Protein AF-A0A6J7KSX0-F1 (afdb_monomer_lite)

pLDDT: mean 77.26, std 22.09, range [25.59, 98.75]

Organism: NCBI:txid449393

Sequence (497 aa):
MTSYLDSSKSHPVAGSGRPAFAAPRRILTTGGVAAALLLGGIGAFGMPATSQAAVTSVHMDAAGVGLTAADGTAWSADSGFTGGRNGTVPTATVSGALGNTMLRTNKVGMTAWSAAVPNGTYKVTLAMNEYYWTAAGKRVFSATAEGTPIFTNLDVFASAGARVELDKSLTVAVTDGRIDIGFSAKTDLAMVSAISVAGVSVTPTPTPTPTPTPTTPTPTPTTTAPAAGSLSWSPPSGWKSYTKLTVPAGGGTVSMNNSTDYLLVAPTRITGAVTLSGGRNIVWIGGEIGGRTSVPSGSYDSPNRGIRVSDGADVRTVYIEGIHFLAGTYLSDAIQFAIRSNNGVTAVLQNIRVDATNYGTKATVHADVIQCWGGPRTLLIDGLTAKHATYQGFYLDAGDGRTLPSGAGQAWVSRRVNISGDPLTGGTKYLLADRQPGFTHMVSDRVYITGAGYSSTDSFGSWPSAGLTQNATPPGGDWVPASLWSGTVYTSPGYVA

Radius of gyration: 31.96 Å; chains: 1; bounding box: 112×72×74 Å

InterPro domains:
  IPR008979 Galactose-binding-like domain superfamily [SSF49785] (79-201)
  IPR021720 Malectin domain [PF11721] (60-187)

Foldseek 3Di:
DDDDDDDDDDDDDDDDDDDDDDDDDDDDDDDDDDDDDDDDDDDDPDDPPPDPPPWDKAKAQAQDCWDQAPVRDTHHYHDQFADFDKDDQDPDAFDDPSGRVLQSTKTKQTFKGKDFAPWAKKKKKFKHFAAPDQDWPQWFKWKDKPNHTLDHRDTRCVVANHRYIDMTIDMDTDDPRMIMMGMGTDHGIDMTSMMMIIGDDDDDDDDDDDDDDDDDDDDDPPQPFDDFDFAADDFDPPLVVFAEDEQDLQADEDADALVGAYEYDYDLEREWEHEYHAHVEYAYEAHEYFDAQDQDDDQDARTAAQYEYEDYHQAYEYEHYHYAYDPNGAHAEPYEYDYAPHANYAYAYELAHAAEQQHDA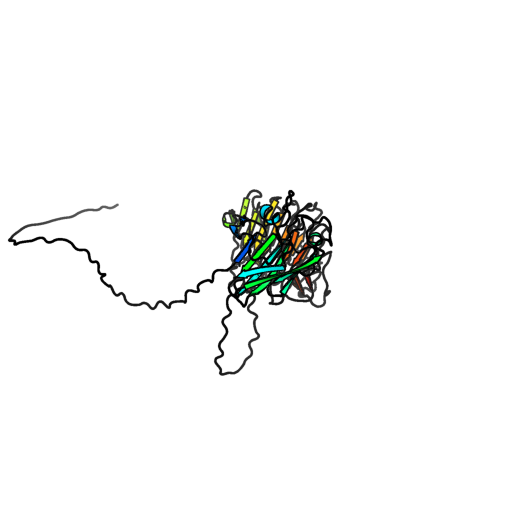PVGGHREPYEYLQDYQEAHYAFYEYNEYQAEYYAYDNDNVHDHHDDPDREHEHHQAEHEYDNSVPHYAANAEDDDPPPHHYYAAQHEYAYPPPDQPGHHDDHDPVRYDTNDAGDRHGSNDPVCAPPSRHDRSHHDD

Secondary structure (DSSP, 8-state):
---------------------------------PPPPP-PPP--------------EEEEETTS--EE-TTSPEEBPS-SEEEEEE----SS--BSTTHHHHTT--EEEEEEEEEE--SEEEEEEEEE-B-S-SSTTSSEEEEEETTEEEEEEEEHHHHH-BTB-EEEEEEEEE-SSEEEEEEEEEES--EESEEEEEE-----PPP-----------------PPP-PPBS----TTGGGSEEEEPPTT-EEEEE-TT-EEEEE--SEE-S-EEEEE-SEEEEEEEEE----SPPPSSSSTTT-SEEE----SEEEEEEEEEEE-TTS--S-SEEE--SS-SEEEEEEEEEEEEEE-S--TTS---EEEEEES--SEEEEEEEEEEEESSEEEEEE--SSSPPP-SS---EEEEEEEEEE-GGGS----SEEE-S-TTS-EEEEEEEEEESSS-TT-EES----TTEEES---TTS-SS-GGGEETTEE----B--

Structure (mmCIF, N/CA/C/O backbone):
data_AF-A0A6J7KSX0-F1
#
_entry.id   AF-A0A6J7KSX0-F1
#
loop_
_atom_site.group_PDB
_atom_site.id
_atom_site.type_symbol
_atom_site.label_atom_id
_atom_site.label_alt_id
_atom_site.label_comp_id
_atom_site.label_asym_id
_atom_site.label_entity_id
_atom_site.label_seq_id
_atom_site.pdbx_PDB_ins_code
_atom_site.Cartn_x
_atom_site.Cartn_y
_atom_site.Cartn_z
_atom_site.occupancy
_atom_site.B_iso_or_equiv
_atom_site.auth_seq_id
_atom_site.auth_comp_id
_atom_site.auth_asym_id
_atom_site.auth_atom_id
_atom_site.pdbx_PDB_model_num
ATOM 1 N N . MET A 1 1 ? -53.137 29.305 36.437 1.00 38.88 1 MET A N 1
ATOM 2 C CA . MET A 1 1 ? -53.975 29.775 35.315 1.00 38.88 1 MET A CA 1
ATOM 3 C C . MET A 1 1 ? -54.025 28.635 34.304 1.00 38.88 1 MET A C 1
ATOM 5 O O . MET A 1 1 ? -52.968 28.293 33.799 1.00 38.88 1 MET A O 1
ATOM 9 N N . THR A 1 2 ? -55.137 27.931 34.079 1.00 39.25 2 THR A N 1
ATOM 10 C CA . THR A 1 2 ? -56.495 28.058 34.664 1.00 39.25 2 THR A CA 1
ATOM 11 C C . THR A 1 2 ? -57.180 26.670 34.680 1.00 39.25 2 THR A C 1
ATOM 13 O O . THR A 1 2 ? -56.760 25.785 33.941 1.00 39.25 2 THR A O 1
ATOM 16 N N . SER A 1 3 ? -58.168 26.452 35.558 1.00 34.62 3 SER A N 1
ATOM 17 C CA . SER A 1 3 ? -58.954 25.203 35.716 1.00 34.62 3 SER A CA 1
ATOM 18 C C . SER A 1 3 ? -59.885 24.923 34.511 1.00 34.62 3 SER A C 1
ATOM 20 O O . SER A 1 3 ? -60.126 25.844 33.737 1.00 34.62 3 SER A O 1
ATOM 22 N N . TYR A 1 4 ? -60.393 23.718 34.193 1.00 31.55 4 TYR A N 1
ATOM 23 C CA . TYR A 1 4 ? -60.777 22.484 34.932 1.00 31.55 4 TYR A CA 1
ATOM 24 C C . TYR A 1 4 ? -62.200 22.509 35.560 1.00 31.55 4 TYR A C 1
ATOM 26 O O . TYR A 1 4 ? -62.539 23.477 36.235 1.00 31.55 4 TYR A O 1
ATOM 34 N N . LEU A 1 5 ? -62.959 21.402 35.387 1.00 34.16 5 LEU A N 1
ATOM 35 C CA . LEU A 1 5 ? -64.350 21.106 35.851 1.00 34.16 5 LEU A CA 1
ATOM 36 C C . LEU A 1 5 ? -65.507 21.845 35.109 1.00 34.16 5 LEU A C 1
ATOM 38 O O . LEU A 1 5 ? -65.259 22.865 34.477 1.00 34.16 5 LEU A O 1
ATOM 42 N N . ASP A 1 6 ? -66.774 21.380 35.091 1.00 33.28 6 ASP A N 1
ATOM 43 C CA . ASP A 1 6 ? -67.413 20.181 35.699 1.00 33.28 6 ASP A CA 1
ATOM 44 C C . ASP A 1 6 ? -68.544 19.566 34.810 1.00 33.28 6 ASP A C 1
ATOM 46 O O . ASP A 1 6 ? -68.951 20.111 33.787 1.00 33.28 6 ASP A O 1
ATOM 50 N N . SER A 1 7 ? -69.043 18.409 35.249 1.00 31.53 7 SER A N 1
ATOM 51 C CA . SER A 1 7 ? -70.157 17.556 34.809 1.00 31.53 7 SER A CA 1
ATOM 52 C C . SER A 1 7 ? -71.588 18.060 35.112 1.00 31.53 7 SER A C 1
ATOM 54 O O . SER A 1 7 ? -71.765 18.987 35.899 1.00 31.53 7 SER A O 1
ATOM 56 N N . SER A 1 8 ? -72.618 17.374 34.557 1.00 31.78 8 SER A N 1
ATOM 57 C CA . SER A 1 8 ? -73.923 16.958 35.177 1.00 31.78 8 SER A CA 1
ATOM 58 C C . SER A 1 8 ? -75.089 16.834 34.150 1.00 31.78 8 SER A C 1
ATOM 60 O O . SER A 1 8 ? -74.901 17.256 33.016 1.00 31.78 8 SER A O 1
ATOM 62 N N . LYS A 1 9 ? -76.325 16.330 34.400 1.00 33.22 9 LYS A N 1
ATOM 63 C CA . LYS A 1 9 ? -76.966 15.213 35.185 1.00 33.22 9 LYS A CA 1
ATOM 64 C C . LYS A 1 9 ? -78.456 15.107 34.717 1.00 33.22 9 LYS A C 1
ATOM 66 O O . LYS A 1 9 ? -78.973 16.110 34.247 1.00 33.22 9 LYS A O 1
ATOM 71 N N . SER A 1 10 ? -79.266 14.044 34.881 1.00 31.70 10 SER A N 1
ATOM 72 C CA . SER A 1 10 ? -79.074 12.570 34.921 1.00 31.70 10 SER A CA 1
ATOM 73 C C . SER A 1 10 ? -80.428 11.837 35.166 1.00 31.70 10 SER A C 1
ATOM 75 O O . SER A 1 10 ? -81.153 12.271 36.057 1.00 31.70 10 SER A O 1
ATOM 77 N N . HIS A 1 11 ? -80.678 10.668 34.535 1.00 27.47 11 HIS A N 1
ATOM 78 C CA . HIS A 1 11 ? -81.726 9.655 34.891 1.00 27.47 11 HIS A CA 1
ATOM 79 C C . HIS A 1 11 ? -83.223 10.034 34.655 1.00 27.47 11 HIS A C 1
ATOM 81 O O . HIS A 1 11 ? -83.459 11.182 34.282 1.00 27.47 11 HIS A O 1
ATOM 87 N N . PRO A 1 12 ? -84.250 9.150 34.880 1.00 46.69 12 PRO A N 1
ATOM 88 C CA . PRO A 1 12 ? -84.280 7.685 35.200 1.00 46.69 12 PRO A CA 1
ATOM 89 C C . PRO A 1 12 ? -85.328 6.784 34.439 1.00 46.69 12 PRO A C 1
ATOM 91 O O . PRO A 1 12 ? -86.286 7.309 33.897 1.00 46.69 12 PRO A O 1
ATOM 94 N N . VAL A 1 13 ? -85.221 5.432 34.581 1.00 33.88 13 VAL A N 1
ATOM 95 C CA . VAL A 1 13 ? -86.324 4.394 34.697 1.00 33.88 13 VAL A CA 1
ATOM 96 C C . VAL A 1 13 ? -87.310 4.185 33.496 1.00 33.88 13 VAL A C 1
ATOM 98 O O . VAL A 1 13 ? -87.554 5.112 32.745 1.00 33.88 13 VAL A O 1
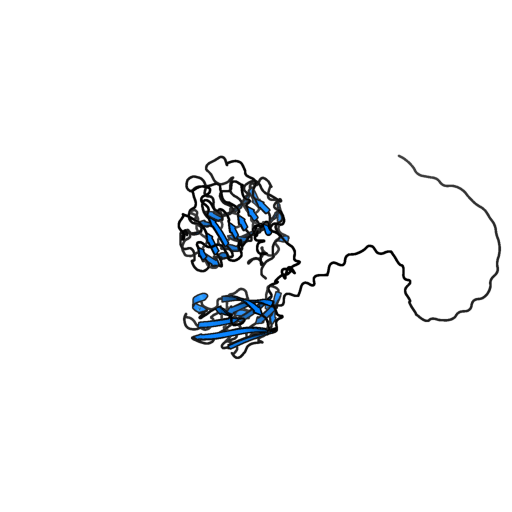ATOM 101 N N . ALA A 1 14 ? -87.933 3.025 33.175 1.00 32.41 14 ALA A N 1
ATOM 102 C CA . ALA A 1 14 ? -87.979 1.617 33.664 1.00 32.41 14 ALA A CA 1
ATOM 103 C C . ALA A 1 14 ? -87.734 0.621 32.478 1.00 32.41 14 ALA A C 1
ATOM 105 O O . ALA A 1 14 ? -87.617 1.065 31.345 1.00 32.41 14 ALA A O 1
ATOM 106 N N . GLY A 1 15 ? -87.531 -0.703 32.630 1.00 28.97 15 GLY A N 1
ATOM 107 C CA . GLY A 1 15 ? -88.539 -1.746 32.954 1.00 28.97 15 GLY A CA 1
ATOM 108 C C . GLY A 1 15 ? -89.352 -2.169 31.703 1.00 28.97 15 GLY A C 1
ATOM 109 O O . GLY A 1 15 ? -89.908 -1.303 31.050 1.00 28.97 15 GLY A O 1
ATOM 110 N N . SER A 1 16 ? -89.512 -3.438 31.294 1.00 31.88 16 SER A N 1
ATOM 111 C CA . SER A 1 16 ? -89.367 -4.746 31.969 1.00 31.88 16 SER A CA 1
ATOM 112 C C . SER A 1 16 ? -89.322 -5.915 30.941 1.00 31.88 16 SER A C 1
ATOM 114 O O . SER A 1 16 ? -89.530 -5.673 29.756 1.00 31.88 16 SER A O 1
ATOM 116 N N . GLY A 1 17 ? -89.110 -7.176 31.371 1.00 30.44 17 GLY A N 1
ATOM 117 C CA . GLY A 1 17 ? -89.475 -8.366 30.564 1.00 30.44 17 GLY A CA 1
ATOM 118 C C . GLY A 1 17 ? -88.489 -9.554 30.544 1.00 30.44 17 GLY A C 1
ATOM 119 O O . GLY A 1 17 ? -87.349 -9.437 30.110 1.00 30.44 17 GLY A O 1
ATOM 120 N N . ARG A 1 18 ? -88.965 -10.735 30.958 1.00 35.62 18 ARG A N 1
ATOM 121 C CA . ARG A 1 18 ? -88.382 -12.093 30.782 1.00 35.62 18 ARG A CA 1
ATOM 122 C C . ARG A 1 18 ? -89.541 -13.014 30.309 1.00 35.62 18 ARG A C 1
ATOM 124 O O . ARG A 1 18 ? -90.675 -12.629 30.598 1.00 35.62 18 ARG A O 1
ATOM 131 N N . PRO A 1 19 ? -89.335 -14.183 29.643 1.00 45.16 19 PRO A N 1
ATOM 132 C CA . PRO A 1 19 ? -88.371 -15.209 30.074 1.00 45.16 19 PRO A CA 1
ATOM 133 C C . PRO A 1 19 ? -87.639 -16.070 29.004 1.00 45.16 19 PRO A C 1
ATOM 135 O O . PRO A 1 19 ? -87.967 -16.100 27.828 1.00 45.16 19 PRO A O 1
ATOM 138 N N . ALA A 1 20 ? -86.634 -16.782 29.534 1.00 33.88 20 ALA A N 1
ATOM 139 C CA . ALA A 1 20 ? -85.990 -18.063 29.181 1.00 33.88 20 ALA A CA 1
ATOM 140 C C . ALA A 1 20 ? -86.477 -18.946 28.001 1.00 33.88 20 ALA A C 1
ATOM 142 O O . ALA A 1 20 ? -87.672 -19.062 27.768 1.00 33.88 20 ALA A O 1
ATOM 143 N N . PHE A 1 21 ? -85.560 -19.776 27.461 1.00 31.53 21 PHE A N 1
ATOM 144 C CA . PHE A 1 21 ? -85.557 -21.239 27.716 1.00 31.53 2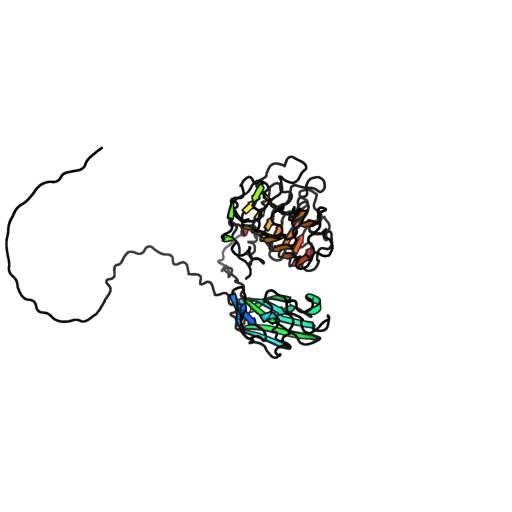1 PHE A CA 1
ATOM 145 C C . PHE A 1 21 ? -84.221 -21.944 27.355 1.00 31.53 21 PHE A C 1
ATOM 147 O O . PHE A 1 21 ? -83.453 -21.447 26.545 1.00 31.53 21 PHE A O 1
ATOM 154 N N . ALA A 1 22 ? -83.990 -23.099 28.001 1.00 31.69 22 ALA A N 1
ATOM 155 C CA . ALA A 1 22 ? -83.128 -24.252 27.658 1.00 31.69 22 ALA A CA 1
ATOM 156 C C . ALA A 1 22 ? -81.690 -24.081 27.090 1.00 31.69 22 ALA A C 1
ATOM 158 O O . ALA A 1 22 ? -81.465 -23.572 25.998 1.00 31.69 22 ALA A O 1
ATOM 159 N N . ALA A 1 23 ? -80.729 -24.731 27.764 1.00 32.78 23 ALA A N 1
ATOM 160 C CA . ALA A 1 23 ? -79.505 -25.274 27.152 1.00 32.78 23 ALA A CA 1
ATOM 161 C C . ALA A 1 23 ? -79.680 -26.786 26.878 1.00 32.78 23 ALA A C 1
ATOM 163 O O . ALA A 1 23 ? -80.591 -27.402 27.438 1.00 32.78 23 ALA A O 1
ATOM 164 N N . PRO A 1 24 ? -78.782 -27.420 26.100 1.00 44.72 24 PRO A N 1
ATOM 165 C CA . PRO A 1 24 ? -77.874 -28.364 26.769 1.00 44.72 24 PRO A CA 1
ATOM 166 C C . PRO A 1 24 ? -76.413 -28.330 26.268 1.00 44.72 24 PRO A C 1
ATOM 168 O O . PRO A 1 24 ? -76.085 -27.762 25.231 1.00 44.72 24 PRO A O 1
ATOM 171 N N . ARG A 1 25 ? -75.519 -28.978 27.028 1.00 34.56 25 ARG A N 1
ATOM 172 C CA . ARG A 1 25 ? -74.089 -29.160 26.703 1.00 34.56 25 ARG A CA 1
ATOM 173 C C . ARG A 1 25 ? -73.863 -30.244 25.636 1.00 34.56 25 ARG A C 1
ATOM 175 O O . ARG A 1 25 ? -74.481 -31.303 25.712 1.00 34.56 25 ARG A O 1
ATOM 182 N N . ARG A 1 26 ? -72.810 -30.094 24.820 1.00 30.98 26 ARG A N 1
ATOM 183 C CA . ARG A 1 26 ? -71.929 -31.219 24.433 1.00 30.98 26 ARG A CA 1
ATOM 184 C C . ARG A 1 26 ? -70.465 -30.756 24.311 1.00 30.98 26 ARG A C 1
ATOM 186 O O . ARG A 1 26 ? -70.173 -29.596 24.582 1.00 30.98 26 ARG A O 1
ATOM 193 N N . ILE A 1 27 ? -69.550 -31.694 24.067 1.00 31.30 27 ILE A N 1
ATOM 194 C CA . ILE A 1 27 ? -68.114 -31.618 24.403 1.00 31.30 27 ILE A CA 1
ATOM 195 C C . ILE A 1 27 ? -67.233 -31.452 23.147 1.00 31.30 27 ILE A C 1
ATOM 197 O O . ILE A 1 27 ? -67.647 -31.838 22.061 1.00 31.30 27 ILE A O 1
ATOM 201 N N . LEU A 1 28 ? -66.040 -30.873 23.358 1.00 32.81 28 LEU A N 1
ATOM 202 C CA . LEU A 1 28 ? -64.856 -30.747 22.484 1.00 32.81 28 LEU A CA 1
ATOM 203 C C . LEU A 1 28 ? -64.833 -31.541 21.162 1.00 32.81 28 LEU A C 1
ATOM 205 O O . LEU A 1 28 ? -64.925 -32.765 21.182 1.00 32.81 28 LEU A O 1
ATOM 209 N N . THR A 1 29 ? -64.357 -30.863 20.110 1.00 29.33 29 THR A N 1
ATOM 210 C CA . THR A 1 29 ? -63.096 -31.248 19.436 1.00 29.33 29 THR A CA 1
ATOM 211 C C . THR A 1 29 ? -62.409 -30.036 18.792 1.00 29.33 29 THR A C 1
ATOM 213 O O . THR A 1 29 ? -63.038 -29.015 18.524 1.00 29.33 29 THR A O 1
ATOM 216 N N . THR A 1 30 ? -61.093 -30.125 18.593 1.00 38.59 30 THR A N 1
ATOM 217 C CA . THR A 1 30 ? -60.250 -29.077 17.992 1.00 38.59 30 THR A CA 1
ATOM 218 C C . THR A 1 30 ? -60.278 -29.110 16.464 1.00 38.59 30 THR A C 1
ATOM 220 O O . THR A 1 30 ? -60.105 -30.174 15.877 1.00 38.59 30 THR A O 1
ATOM 223 N N . GLY A 1 31 ? -60.365 -27.942 15.823 1.00 29.42 31 GLY A N 1
ATOM 224 C CA . GLY A 1 31 ? -60.187 -27.798 14.375 1.00 29.42 31 GLY A CA 1
ATOM 225 C C . GLY A 1 31 ? -60.075 -26.330 13.972 1.00 29.42 31 GLY A C 1
ATOM 226 O O . GLY A 1 31 ? -61.085 -25.645 13.849 1.00 29.42 31 GLY A O 1
ATOM 227 N N . GLY A 1 32 ? -58.848 -25.831 13.808 1.00 34.91 32 GLY A N 1
ATOM 228 C CA . GLY A 1 32 ? -58.602 -24.466 13.343 1.00 34.91 32 GLY A CA 1
ATOM 229 C C . GLY A 1 32 ? -58.617 -24.379 11.817 1.00 34.91 32 GLY A C 1
ATOM 230 O O . GLY A 1 32 ? -57.960 -25.174 11.151 1.00 34.91 32 GLY A O 1
ATOM 231 N N . VAL A 1 33 ? -59.316 -23.384 11.272 1.00 30.09 33 VAL A N 1
ATOM 232 C CA . VAL A 1 33 ? -59.242 -22.977 9.859 1.00 30.09 33 VAL A CA 1
ATOM 233 C C . VAL A 1 33 ? -59.189 -21.455 9.786 1.00 30.09 33 VAL A C 1
ATOM 235 O O . VAL A 1 33 ? -59.876 -20.766 10.538 1.00 30.09 33 VAL A O 1
ATOM 238 N N . ALA A 1 34 ? -58.318 -20.931 8.925 1.00 28.00 34 ALA A N 1
ATOM 239 C CA . ALA A 1 34 ? -58.015 -19.505 8.866 1.00 28.00 34 ALA A CA 1
ATOM 240 C C . ALA A 1 34 ? -59.096 -18.711 8.119 1.00 28.00 34 ALA A C 1
ATOM 242 O O . ALA A 1 34 ? -59.555 -19.119 7.052 1.00 28.00 34 ALA A O 1
ATOM 243 N N . ALA A 1 35 ? -59.441 -17.532 8.640 1.00 30.98 35 ALA A N 1
ATOM 244 C CA . ALA A 1 35 ? -60.193 -16.532 7.892 1.00 30.98 35 ALA A CA 1
ATOM 245 C C . ALA A 1 35 ? -59.229 -15.741 6.994 1.00 30.98 35 ALA A C 1
ATOM 247 O O . ALA A 1 35 ? -58.311 -15.088 7.489 1.00 30.98 35 ALA A O 1
ATOM 248 N N . ALA A 1 36 ? -59.434 -15.794 5.679 1.00 30.64 36 ALA A N 1
ATOM 249 C CA . ALA A 1 36 ? -58.677 -14.977 4.739 1.00 30.64 36 ALA A CA 1
ATOM 250 C C . ALA A 1 36 ? -59.213 -13.536 4.730 1.00 30.64 36 ALA A C 1
ATOM 252 O O . ALA A 1 36 ? -60.388 -13.315 4.438 1.00 30.64 36 ALA A O 1
ATOM 253 N N . LEU A 1 37 ? -58.343 -12.555 4.986 1.00 29.47 37 LEU A N 1
ATOM 254 C CA . LEU A 1 37 ? -58.580 -11.166 4.594 1.00 29.47 37 LEU A CA 1
ATOM 255 C C . LEU A 1 37 ? -57.797 -10.883 3.313 1.00 29.47 37 LEU A C 1
ATOM 257 O O . LEU A 1 37 ? -56.571 -10.982 3.301 1.00 29.47 37 LEU A O 1
ATOM 261 N N . LEU A 1 38 ? -58.496 -10.488 2.249 1.00 30.66 38 LEU A N 1
ATOM 262 C CA . LEU A 1 38 ? -57.849 -9.842 1.114 1.00 30.66 38 LEU A CA 1
ATOM 263 C C . LEU A 1 38 ? -57.567 -8.382 1.488 1.00 30.66 38 LEU A C 1
ATOM 265 O O . LEU A 1 38 ? -58.494 -7.635 1.801 1.00 30.66 38 LEU A O 1
ATOM 269 N N . LEU A 1 39 ? -56.311 -7.957 1.370 1.00 32.62 39 LEU A N 1
ATOM 270 C CA . LEU A 1 39 ? -55.988 -6.569 1.044 1.00 32.62 39 LEU A CA 1
ATOM 271 C C . LEU A 1 39 ? -55.365 -6.526 -0.353 1.00 32.62 39 LEU A C 1
ATOM 273 O O . LEU A 1 39 ? -54.681 -7.460 -0.772 1.00 32.62 39 LEU A O 1
ATOM 277 N N . GLY A 1 40 ? -55.680 -5.462 -1.094 1.00 31.03 40 GLY A N 1
ATOM 278 C CA . GLY A 1 40 ? -55.343 -5.332 -2.509 1.00 31.03 40 GLY A CA 1
ATOM 279 C C . GLY A 1 40 ? -53.840 -5.241 -2.770 1.00 31.03 40 GLY A C 1
ATOM 280 O O . GLY A 1 40 ? -53.079 -4.720 -1.956 1.00 31.03 40 GLY A O 1
ATOM 281 N N . GLY A 1 41 ? -53.419 -5.738 -3.933 1.00 35.41 41 GLY A N 1
ATOM 282 C CA . GLY A 1 41 ? -52.016 -5.728 -4.328 1.00 35.41 41 GLY A CA 1
ATOM 283 C C . GLY A 1 41 ? -51.491 -4.321 -4.611 1.00 35.41 41 GLY A C 1
ATOM 284 O O . GLY A 1 41 ? -52.007 -3.623 -5.481 1.00 35.41 41 GLY A O 1
ATOM 285 N N . ILE A 1 42 ? -50.396 -3.960 -3.944 1.00 40.25 42 ILE A N 1
ATOM 286 C CA . ILE A 1 42 ? -49.409 -3.018 -4.479 1.00 40.25 42 ILE A CA 1
ATOM 287 C C . ILE A 1 42 ? -48.310 -3.863 -5.124 1.00 40.25 42 ILE A C 1
ATOM 289 O O . ILE A 1 42 ? -47.813 -4.804 -4.505 1.00 40.25 42 ILE A O 1
ATOM 293 N N . GLY A 1 43 ? -47.966 -3.571 -6.379 1.00 34.09 43 GLY A N 1
ATOM 294 C CA . GLY A 1 43 ? -47.053 -4.393 -7.174 1.00 34.09 43 GLY A CA 1
ATOM 295 C C . GLY A 1 43 ? -45.609 -4.331 -6.682 1.00 34.09 43 GLY A C 1
ATOM 296 O O . GLY A 1 43 ? -44.818 -3.536 -7.185 1.00 34.09 43 GLY A O 1
ATOM 297 N N . ALA A 1 44 ? -45.248 -5.193 -5.732 1.00 33.25 44 ALA A N 1
ATOM 298 C CA . ALA A 1 44 ? -43.857 -5.447 -5.390 1.00 33.25 44 ALA A CA 1
ATOM 299 C C . ALA A 1 44 ? -43.166 -6.134 -6.578 1.00 33.25 44 ALA A C 1
ATOM 301 O O . ALA A 1 44 ? -43.302 -7.342 -6.776 1.00 33.25 44 ALA A O 1
ATOM 302 N N . PHE A 1 45 ? -42.420 -5.362 -7.373 1.00 40.38 45 PHE A N 1
ATOM 303 C CA . PHE A 1 45 ? -41.464 -5.923 -8.322 1.00 40.38 45 PHE A CA 1
ATOM 304 C C . PHE A 1 45 ? -40.433 -6.731 -7.535 1.00 40.38 45 PHE A C 1
ATOM 306 O O . PHE A 1 45 ? -39.566 -6.167 -6.866 1.00 40.38 45 PHE A O 1
ATOM 313 N N . GLY A 1 46 ? -40.550 -8.057 -7.601 1.00 30.62 46 GLY A N 1
ATOM 314 C CA . GLY A 1 46 ? -39.582 -8.967 -7.012 1.00 30.62 46 GLY A CA 1
ATOM 315 C C . GLY A 1 46 ? -38.243 -8.817 -7.719 1.00 30.62 46 GLY A C 1
ATOM 316 O O . GLY A 1 46 ? -38.016 -9.446 -8.751 1.00 30.62 46 GLY A O 1
ATOM 317 N N . MET A 1 47 ? -37.353 -7.993 -7.161 1.00 40.41 47 MET A N 1
ATOM 318 C CA . MET A 1 47 ? -35.937 -8.061 -7.504 1.00 40.41 47 MET A CA 1
ATOM 319 C C . MET A 1 47 ? -35.476 -9.504 -7.255 1.00 40.41 47 MET A C 1
ATOM 321 O O . MET A 1 47 ? -35.751 -10.034 -6.172 1.00 40.41 47 MET A O 1
ATOM 325 N N . PRO A 1 48 ? -34.810 -10.165 -8.218 1.00 33.31 48 PRO A N 1
ATOM 326 C CA . PRO A 1 48 ? -34.286 -11.498 -7.985 1.00 33.31 48 PRO A CA 1
ATOM 327 C C . PRO A 1 48 ? -33.280 -11.407 -6.840 1.00 33.31 48 PRO A C 1
ATOM 329 O O . PRO A 1 48 ? -32.286 -10.687 -6.941 1.00 33.31 48 PRO A O 1
ATOM 332 N N . ALA A 1 49 ? -33.551 -12.110 -5.741 1.00 33.88 49 ALA A N 1
ATOM 333 C CA . ALA A 1 49 ? -32.630 -12.178 -4.620 1.00 33.88 49 ALA A CA 1
ATOM 334 C C . ALA A 1 49 ? -31.345 -12.861 -5.103 1.00 33.88 49 ALA A C 1
ATOM 336 O O . ALA A 1 49 ? -31.300 -14.083 -5.257 1.00 33.88 49 ALA A O 1
ATOM 337 N N . THR A 1 50 ? -30.312 -12.066 -5.384 1.00 33.25 50 THR A N 1
ATOM 338 C CA . THR A 1 50 ? -29.002 -12.563 -5.795 1.00 33.25 50 THR A CA 1
ATOM 339 C C . THR A 1 50 ? -28.394 -13.315 -4.623 1.00 33.25 50 THR A C 1
ATOM 341 O O . THR A 1 50 ? -27.780 -12.716 -3.740 1.00 33.25 50 THR A O 1
ATOM 344 N N . SER A 1 51 ? -28.596 -14.633 -4.604 1.00 34.69 51 SER A N 1
ATOM 345 C CA . SER A 1 51 ? -27.876 -15.533 -3.714 1.00 34.69 51 SER A CA 1
ATOM 346 C C . SER A 1 51 ? -26.386 -15.301 -3.937 1.00 34.69 51 SER A C 1
ATOM 348 O O . SER A 1 51 ? -25.854 -15.603 -5.006 1.00 34.69 51 SER A O 1
ATOM 350 N N . GLN A 1 52 ? -25.726 -14.701 -2.948 1.00 35.34 52 GLN A N 1
ATOM 351 C CA . GLN A 1 52 ? -24.279 -14.603 -2.948 1.00 35.34 52 GLN A CA 1
ATOM 352 C C . GLN A 1 52 ? -23.752 -16.028 -2.798 1.00 35.34 52 GLN A C 1
ATOM 354 O O . GLN A 1 52 ? -23.857 -16.618 -1.723 1.00 35.34 52 GLN A O 1
ATOM 359 N N . ALA A 1 53 ? -23.240 -16.591 -3.895 1.00 39.19 53 ALA A N 1
ATOM 360 C CA . ALA A 1 53 ? -22.634 -17.912 -3.881 1.00 39.19 53 ALA A CA 1
ATOM 361 C C . ALA A 1 53 ? -21.556 -17.949 -2.790 1.00 39.19 53 ALA A C 1
ATOM 363 O O . ALA A 1 53 ? -20.713 -17.050 -2.714 1.00 39.19 53 ALA A O 1
ATOM 364 N N . ALA A 1 54 ? -21.616 -18.961 -1.923 1.00 43.88 54 ALA A N 1
ATOM 365 C CA . ALA A 1 54 ? -20.667 -19.092 -0.830 1.00 43.88 54 ALA A CA 1
ATOM 366 C C . ALA A 1 54 ? -19.251 -19.209 -1.406 1.00 43.88 54 ALA A C 1
ATOM 368 O O . ALA A 1 54 ? -18.972 -20.112 -2.201 1.00 43.88 54 ALA A O 1
ATOM 369 N N . VAL A 1 55 ? -18.366 -18.289 -1.011 1.00 55.28 55 VAL A N 1
ATOM 370 C CA . VAL A 1 55 ? -16.957 -18.321 -1.411 1.00 55.28 55 VAL A CA 1
ATOM 371 C C . VAL A 1 55 ? -16.363 -19.609 -0.863 1.00 55.28 55 VAL A C 1
ATOM 373 O O . VAL A 1 55 ? -16.159 -19.748 0.340 1.00 55.28 55 VAL A O 1
ATOM 376 N N . THR A 1 56 ? -16.149 -20.581 -1.746 1.00 76.12 56 THR A N 1
ATOM 377 C CA . THR A 1 56 ? -15.617 -21.880 -1.348 1.00 76.12 56 THR A CA 1
ATOM 378 C C . THR A 1 56 ? -14.122 -21.735 -1.108 1.00 76.12 56 THR A C 1
ATOM 380 O O . THR A 1 56 ? -13.394 -21.240 -1.973 1.00 76.12 56 THR A O 1
ATOM 383 N N . SER A 1 57 ? -13.661 -22.171 0.059 1.00 84.56 57 SER A N 1
ATOM 384 C CA . SER A 1 57 ? -12.242 -22.301 0.358 1.00 84.56 57 SER A CA 1
ATOM 385 C C . SER A 1 57 ? -11.922 -23.679 0.926 1.00 84.56 57 SER A C 1
ATOM 387 O O . SER A 1 57 ? -12.765 -24.345 1.528 1.00 84.56 57 SER A O 1
ATOM 389 N N . VAL A 1 58 ? -10.689 -24.118 0.692 1.00 90.44 58 VAL A N 1
ATOM 390 C CA . VAL A 1 58 ? -10.121 -25.363 1.203 1.00 90.44 58 VAL A CA 1
ATOM 391 C C . VAL A 1 58 ? -8.757 -25.030 1.790 1.00 90.44 58 VAL A C 1
ATOM 393 O O . VAL A 1 58 ? -7.889 -24.503 1.096 1.00 90.44 58 VAL A O 1
ATOM 396 N N . HIS A 1 59 ? -8.568 -25.344 3.067 1.00 93.38 59 HIS A N 1
ATOM 397 C CA . HIS A 1 59 ? -7.332 -25.091 3.801 1.00 93.38 59 HIS A CA 1
ATOM 398 C C . HIS A 1 59 ? -6.865 -26.409 4.430 1.00 93.38 59 HIS A C 1
ATOM 400 O O . HIS A 1 59 ? -7.654 -27.068 5.108 1.00 93.38 59 HIS A O 1
ATOM 406 N N . MET A 1 60 ? -5.615 -26.811 4.191 1.00 95.81 60 MET A N 1
ATOM 407 C CA . MET A 1 60 ? -5.043 -28.097 4.618 1.00 95.81 60 MET A CA 1
ATOM 408 C C . MET A 1 60 ? -3.766 -27.910 5.440 1.00 95.81 60 MET A C 1
ATOM 410 O O . MET A 1 60 ? -2.794 -27.336 4.947 1.00 95.81 60 MET A O 1
ATOM 414 N N . ASP A 1 61 ? -3.768 -28.439 6.662 1.00 93.19 61 ASP A N 1
ATOM 415 C CA . ASP A 1 61 ? -2.616 -28.587 7.559 1.00 93.19 61 ASP A CA 1
ATOM 416 C C . ASP A 1 61 ? -1.812 -29.830 7.133 1.00 93.19 61 ASP A C 1
ATOM 418 O O . ASP A 1 61 ? -2.200 -30.977 7.381 1.00 93.19 61 ASP A O 1
ATOM 422 N N . ALA A 1 62 ? -0.722 -29.627 6.391 1.00 93.06 62 ALA A N 1
ATOM 423 C CA . ALA A 1 62 ? -0.037 -30.712 5.702 1.00 93.06 62 ALA A CA 1
ATOM 424 C C . ALA A 1 62 ? 0.808 -31.534 6.686 1.00 93.06 62 ALA A C 1
ATOM 426 O O . ALA A 1 62 ? 1.731 -31.020 7.313 1.00 93.06 62 ALA A O 1
ATOM 427 N N . ALA A 1 63 ? 0.513 -32.835 6.786 1.00 89.00 63 ALA A N 1
ATOM 428 C CA . ALA A 1 63 ? 1.022 -33.740 7.824 1.00 89.00 63 ALA A CA 1
ATOM 429 C C . ALA A 1 63 ? 0.592 -33.423 9.272 1.00 89.00 63 ALA A C 1
ATOM 431 O O . ALA A 1 63 ? 1.094 -34.071 10.196 1.00 89.00 63 ALA A O 1
ATOM 432 N N . GLY A 1 64 ? -0.328 -32.476 9.476 1.00 86.00 64 GLY A N 1
ATOM 433 C CA . GLY A 1 64 ? -0.918 -32.179 10.778 1.00 86.00 64 GLY A CA 1
ATOM 434 C C . GLY A 1 64 ? -2.337 -32.729 10.950 1.00 86.00 64 GLY A C 1
ATOM 435 O O . GLY A 1 64 ? -2.885 -33.423 10.089 1.00 86.00 64 GLY A O 1
ATOM 436 N N . VAL A 1 65 ? -2.914 -32.456 12.121 1.00 83.50 65 VAL A N 1
ATOM 437 C CA . VAL A 1 65 ? -4.219 -32.992 12.560 1.00 83.50 65 VAL A CA 1
ATOM 438 C C . VAL A 1 65 ? -5.388 -32.045 12.274 1.00 83.50 65 VAL A C 1
ATOM 440 O O . VAL A 1 65 ? -6.526 -32.369 12.609 1.00 83.50 65 VAL A O 1
ATOM 443 N N . GLY A 1 66 ? -5.121 -30.900 11.640 1.00 85.62 66 GLY A N 1
ATOM 444 C CA . GLY A 1 66 ? -6.085 -29.823 11.464 1.00 85.62 66 GLY A CA 1
ATOM 445 C C . GLY A 1 66 ? -6.166 -28.933 12.705 1.00 85.62 66 GLY A C 1
ATOM 446 O O . GLY A 1 66 ? -5.999 -29.384 13.840 1.00 85.62 66 GLY A O 1
ATOM 447 N N . LEU A 1 67 ? -6.402 -27.641 12.487 1.00 84.62 67 LEU A N 1
ATOM 448 C CA . LEU A 1 67 ? -6.486 -26.633 13.543 1.00 84.62 67 LEU A CA 1
ATOM 449 C C . LEU A 1 67 ? -7.267 -25.403 13.081 1.00 84.62 67 LEU A C 1
ATOM 451 O O . LEU A 1 67 ? -7.347 -25.115 11.889 1.00 84.62 67 LEU A O 1
ATOM 455 N N . THR A 1 68 ? -7.799 -24.639 14.030 1.00 80.06 68 THR A N 1
ATOM 456 C CA . THR A 1 68 ? -8.246 -23.268 13.762 1.00 80.06 68 THR A CA 1
ATOM 457 C C . THR A 1 68 ? -7.066 -22.329 13.994 1.00 80.06 68 THR A C 1
ATOM 459 O O . THR A 1 68 ? -6.472 -22.341 15.074 1.00 80.06 68 THR A O 1
ATOM 462 N N . ALA A 1 69 ? -6.706 -21.539 12.986 1.00 69.25 69 ALA A N 1
ATOM 463 C CA . ALA A 1 69 ? -5.666 -20.524 13.097 1.00 69.25 69 ALA A CA 1
ATOM 464 C C . ALA A 1 69 ? -6.168 -19.295 13.891 1.00 69.25 69 ALA A C 1
ATOM 466 O O . ALA A 1 69 ? -7.349 -19.180 14.223 1.00 69.25 69 ALA A O 1
ATOM 467 N N . ALA A 1 70 ? -5.254 -18.396 14.272 1.00 61.91 70 ALA A N 1
ATOM 468 C CA . ALA A 1 70 ? -5.543 -17.289 15.198 1.00 61.91 70 ALA A CA 1
ATOM 469 C C . ALA A 1 70 ? -6.473 -16.196 14.623 1.00 61.91 70 ALA A C 1
ATOM 471 O O . ALA A 1 70 ? -7.003 -15.377 15.371 1.00 61.91 70 ALA A O 1
ATOM 472 N N . ASP A 1 71 ? -6.667 -16.202 13.307 1.00 62.56 71 ASP A N 1
ATOM 473 C CA . ASP A 1 71 ? -7.628 -15.421 12.524 1.00 62.56 71 ASP A CA 1
ATOM 474 C C . ASP A 1 71 ? -9.057 -16.009 12.545 1.00 62.56 71 ASP A C 1
ATOM 476 O O . ASP A 1 71 ? -10.018 -15.316 12.215 1.00 62.56 71 ASP A O 1
ATOM 480 N N . GLY A 1 72 ? -9.206 -17.275 12.949 1.00 70.50 72 GLY A N 1
ATOM 481 C CA . GLY A 1 72 ? -10.447 -18.047 12.873 1.00 70.50 72 GLY A CA 1
ATOM 482 C C . GLY A 1 72 ? -10.545 -18.981 11.660 1.00 70.50 72 GLY A C 1
ATOM 483 O O . GLY A 1 72 ? -11.537 -19.704 11.551 1.00 70.50 72 GLY A O 1
ATOM 484 N N . THR A 1 73 ? -9.546 -19.022 10.771 1.00 78.94 73 THR A N 1
ATOM 485 C CA . THR A 1 73 ? -9.551 -19.908 9.595 1.00 78.94 73 THR A CA 1
ATOM 486 C C . THR A 1 73 ? -9.415 -21.365 10.025 1.00 78.94 73 THR A C 1
ATOM 488 O O . THR A 1 73 ? -8.483 -21.734 10.742 1.00 78.94 73 THR A O 1
ATOM 491 N N . ALA A 1 74 ? -10.342 -22.215 9.580 1.00 84.62 74 ALA A N 1
ATOM 492 C CA . ALA A 1 74 ? -10.332 -23.645 9.868 1.00 84.62 74 ALA A CA 1
ATOM 493 C C . ALA A 1 74 ? -9.502 -24.416 8.828 1.00 84.62 74 ALA A C 1
ATOM 495 O O . ALA A 1 74 ? -9.858 -24.466 7.650 1.00 84.62 74 ALA A O 1
ATOM 496 N N . TRP A 1 75 ? -8.423 -25.051 9.281 1.00 91.25 75 TRP A N 1
ATOM 497 C CA . TRP A 1 75 ? -7.553 -25.907 8.479 1.00 91.25 75 TRP A CA 1
ATOM 498 C C . TRP A 1 75 ? -7.884 -27.376 8.737 1.00 91.25 75 TRP A C 1
ATOM 500 O O . TRP A 1 75 ? -7.886 -27.839 9.879 1.00 91.25 75 TRP A O 1
ATOM 510 N N . SER A 1 76 ? -8.165 -28.112 7.666 1.00 90.44 76 SER A N 1
ATOM 511 C CA . SER A 1 76 ? -8.451 -29.546 7.701 1.00 90.44 76 SER A CA 1
ATOM 512 C C . SER A 1 76 ? -7.171 -30.367 7.862 1.00 90.44 76 SER A C 1
ATOM 514 O O . SER A 1 76 ? -6.090 -29.930 7.469 1.00 90.44 76 SER A O 1
ATOM 516 N N . ALA A 1 77 ? -7.307 -31.568 8.424 1.00 88.88 77 ALA A N 1
ATOM 517 C CA . ALA A 1 77 ? -6.209 -32.516 8.588 1.00 88.88 77 ALA A CA 1
ATOM 518 C C . ALA A 1 77 ? -5.638 -33.021 7.247 1.00 88.88 77 ALA A C 1
ATOM 520 O O . ALA A 1 77 ? -6.307 -32.982 6.208 1.00 88.88 77 ALA A O 1
ATOM 521 N N . ASP A 1 78 ? -4.419 -33.563 7.312 1.00 90.19 78 ASP A N 1
ATOM 522 C CA . ASP A 1 78 ? -3.670 -34.177 6.209 1.00 90.19 78 ASP A CA 1
ATOM 523 C C . ASP A 1 78 ? -4.533 -35.093 5.315 1.00 90.19 78 ASP A C 1
ATOM 525 O O . ASP A 1 78 ? -4.886 -36.218 5.674 1.00 90.19 78 ASP A O 1
ATOM 529 N N . SER A 1 79 ? -4.884 -34.589 4.130 1.00 90.25 79 SER A N 1
ATOM 530 C CA . SER A 1 79 ? -5.747 -35.258 3.154 1.00 90.25 79 SER A CA 1
ATOM 531 C C . SER A 1 79 ? -5.514 -34.705 1.739 1.00 90.25 79 SER A C 1
ATOM 533 O O . SER A 1 79 ? -4.864 -33.675 1.561 1.00 90.25 79 SER A O 1
ATOM 535 N N . GLY A 1 80 ? -5.985 -35.417 0.709 1.00 92.25 80 GLY A N 1
ATOM 536 C CA . GLY A 1 80 ? -5.859 -35.018 -0.706 1.00 92.25 80 GLY A CA 1
ATOM 537 C C . GLY A 1 80 ? -4.491 -35.268 -1.364 1.00 92.25 80 GLY A C 1
ATOM 538 O O . GLY A 1 80 ? -4.389 -35.221 -2.589 1.00 92.25 80 GLY A O 1
ATOM 539 N N . PHE A 1 81 ? -3.442 -35.565 -0.589 1.00 97.44 81 PHE A N 1
ATOM 540 C CA . PHE A 1 81 ? -2.092 -35.834 -1.103 1.00 97.44 81 PHE A CA 1
ATOM 541 C C . PHE A 1 81 ? -1.966 -37.177 -1.839 1.00 97.44 81 PHE A C 1
ATOM 543 O O . PHE A 1 81 ? -2.405 -38.218 -1.352 1.00 97.44 81 PHE A O 1
ATOM 550 N N . THR A 1 82 ? -1.256 -37.160 -2.969 1.00 96.12 82 THR A N 1
ATOM 551 C CA . THR A 1 82 ? -0.779 -38.353 -3.678 1.00 96.12 82 THR A CA 1
ATOM 552 C C . THR A 1 82 ? 0.684 -38.604 -3.319 1.00 96.12 82 THR A C 1
ATOM 554 O O . THR A 1 82 ? 1.576 -37.828 -3.676 1.00 96.12 82 THR A O 1
ATOM 557 N N . GLY A 1 83 ? 0.929 -39.705 -2.607 1.00 94.31 83 GLY A N 1
ATOM 558 C CA . GLY A 1 83 ? 2.260 -40.092 -2.145 1.00 94.31 83 GLY A CA 1
ATOM 559 C C . GLY A 1 83 ? 2.829 -39.184 -1.049 1.00 94.31 83 GLY A C 1
ATOM 560 O O . GLY A 1 83 ? 2.111 -38.463 -0.354 1.00 94.31 83 GLY A O 1
ATOM 561 N N . GLY A 1 84 ? 4.151 -39.239 -0.894 1.00 94.81 84 GLY A N 1
ATOM 562 C CA . GLY A 1 84 ? 4.868 -38.559 0.180 1.00 94.81 84 GLY A CA 1
ATOM 563 C C . GLY A 1 84 ? 4.678 -39.191 1.558 1.00 94.81 84 GLY A C 1
ATOM 564 O O . GLY A 1 84 ? 4.013 -40.210 1.736 1.00 94.81 84 GLY A O 1
ATOM 565 N N . ARG A 1 85 ? 5.314 -38.570 2.547 1.00 94.25 85 ARG A N 1
ATOM 566 C CA . ARG A 1 85 ? 5.270 -38.938 3.965 1.00 94.25 85 ARG A CA 1
ATOM 567 C C . ARG A 1 85 ? 5.275 -37.686 4.831 1.00 94.25 85 ARG A C 1
ATOM 569 O O . ARG A 1 85 ? 5.584 -36.595 4.355 1.00 94.25 85 ARG A O 1
ATOM 576 N N . ASN A 1 86 ? 4.979 -37.855 6.108 1.00 94.56 86 ASN A N 1
ATOM 577 C CA . ASN A 1 86 ? 5.043 -36.775 7.082 1.00 94.56 86 ASN A CA 1
ATOM 578 C C . ASN A 1 86 ? 6.526 -36.493 7.399 1.00 94.56 86 ASN A C 1
ATOM 580 O O . ASN A 1 86 ? 7.331 -37.423 7.520 1.00 94.56 86 ASN A O 1
ATOM 584 N N . GLY A 1 87 ? 6.904 -35.217 7.449 1.00 89.81 87 GLY A N 1
ATOM 585 C CA . GLY A 1 87 ? 8.266 -34.773 7.733 1.00 89.81 87 GLY A CA 1
ATOM 586 C C . GLY A 1 87 ? 8.677 -35.010 9.188 1.00 89.81 87 GLY A C 1
ATOM 587 O O . GLY A 1 87 ? 7.845 -35.186 10.078 1.00 89.81 87 GLY A O 1
ATOM 588 N N . THR A 1 88 ? 9.985 -34.990 9.451 1.00 87.69 88 THR A N 1
ATOM 589 C CA . THR A 1 88 ? 10.507 -34.966 10.824 1.00 87.69 88 THR A CA 1
ATOM 590 C C . THR A 1 88 ? 10.108 -33.651 11.488 1.00 87.69 88 THR A C 1
ATOM 592 O O . THR A 1 88 ? 10.630 -32.617 11.091 1.00 87.69 88 THR A O 1
ATOM 595 N N . VAL A 1 89 ? 9.244 -33.668 12.502 1.00 88.44 89 VAL A N 1
ATOM 596 C CA . VAL A 1 89 ? 8.867 -32.454 13.249 1.00 88.44 89 VAL A CA 1
ATOM 597 C C . VAL A 1 89 ? 10.103 -31.895 13.982 1.00 88.44 89 VAL A C 1
ATOM 599 O O . VAL A 1 89 ? 10.647 -32.586 14.850 1.00 88.44 89 VAL A O 1
ATOM 602 N N . PRO A 1 90 ? 10.585 -30.671 13.685 1.00 86.25 90 PRO A N 1
ATOM 603 C CA . PRO A 1 90 ? 11.765 -30.120 14.347 1.00 86.25 90 PRO A CA 1
ATOM 604 C C . PRO A 1 90 ? 11.454 -29.720 15.795 1.00 86.25 90 PRO A C 1
ATOM 606 O O . PRO A 1 90 ? 10.343 -29.298 16.118 1.00 86.25 90 PRO A O 1
ATOM 609 N N . THR A 1 91 ? 12.440 -29.794 16.691 1.00 87.38 91 THR A N 1
ATOM 610 C CA . THR A 1 91 ? 12.313 -29.277 18.070 1.00 87.38 91 THR A CA 1
ATOM 611 C C . THR A 1 91 ? 12.402 -27.753 18.141 1.00 87.38 91 THR A C 1
ATOM 613 O O . THR A 1 91 ? 11.816 -27.145 19.031 1.00 87.38 91 THR A O 1
ATOM 616 N N . ALA A 1 92 ? 13.118 -27.135 17.200 1.00 87.75 92 ALA A N 1
ATOM 617 C CA . ALA A 1 92 ? 13.248 -25.688 17.095 1.00 87.75 92 ALA A CA 1
ATOM 618 C C . ALA A 1 92 ? 11.975 -25.029 16.540 1.00 87.75 92 ALA A C 1
ATOM 620 O O . ALA A 1 92 ? 11.258 -25.617 15.728 1.00 87.75 92 ALA A O 1
ATOM 621 N N . THR A 1 93 ? 11.751 -23.780 16.947 1.00 90.06 93 THR A N 1
ATOM 622 C CA . THR A 1 93 ? 10.694 -22.910 16.422 1.00 90.06 93 THR A CA 1
ATOM 623 C C . THR A 1 93 ? 10.866 -22.665 14.920 1.00 90.06 93 THR A C 1
ATOM 625 O O . THR A 1 93 ? 11.990 -22.471 14.451 1.00 90.06 93 THR A O 1
ATOM 628 N N . VAL A 1 94 ? 9.750 -22.617 14.194 1.00 87.75 94 VAL A N 1
ATOM 629 C CA . VAL A 1 94 ? 9.642 -22.094 12.826 1.00 87.75 94 VAL A CA 1
ATOM 630 C C . VAL A 1 94 ? 8.811 -20.809 12.871 1.00 87.75 94 VAL A C 1
ATOM 632 O O . VAL A 1 94 ? 7.759 -20.775 13.513 1.00 87.75 94 VAL A O 1
ATOM 635 N N . SER A 1 95 ? 9.293 -19.733 12.246 1.00 84.81 95 SER A N 1
ATOM 636 C CA . SER A 1 95 ? 8.652 -18.410 12.289 1.00 84.81 95 SER A CA 1
ATOM 637 C C . SER A 1 95 ? 7.871 -18.100 11.012 1.00 84.81 95 SER A C 1
ATOM 639 O O . SER A 1 95 ? 8.449 -18.120 9.924 1.00 84.81 95 SER A O 1
ATOM 641 N N . GLY A 1 96 ? 6.598 -17.736 11.164 1.00 81.12 96 GLY A N 1
ATOM 642 C CA . GLY A 1 96 ? 5.700 -17.338 10.079 1.00 81.12 96 GLY A CA 1
ATOM 643 C C . GLY A 1 96 ? 4.313 -16.930 10.585 1.00 81.12 96 GLY A C 1
ATOM 644 O O . GLY A 1 96 ? 4.032 -17.037 11.782 1.00 81.12 96 GLY A O 1
ATOM 645 N N . ALA A 1 97 ? 3.463 -16.465 9.673 1.00 77.50 97 ALA A N 1
ATOM 646 C CA . ALA A 1 97 ? 2.090 -16.028 9.900 1.00 77.50 97 ALA A CA 1
ATOM 647 C C . ALA A 1 97 ? 1.150 -17.188 10.263 1.00 77.50 97 ALA A C 1
ATOM 649 O O . ALA A 1 97 ? 0.343 -17.031 11.178 1.00 77.50 97 ALA A O 1
ATOM 650 N N . LEU A 1 98 ? 1.303 -18.373 9.651 1.00 81.12 98 LEU A N 1
ATOM 651 C CA . LEU A 1 98 ? 0.531 -19.573 10.028 1.00 81.12 98 LEU A CA 1
ATOM 652 C C . LEU A 1 98 ? 0.923 -20.146 11.405 1.00 81.12 98 LEU A C 1
ATOM 654 O O . LEU A 1 98 ? 0.255 -21.027 11.948 1.00 81.12 98 LEU A O 1
ATOM 658 N N . GLY A 1 99 ? 1.989 -19.612 12.005 1.00 82.19 99 GLY A N 1
ATOM 659 C CA . GLY A 1 99 ? 2.393 -19.908 13.369 1.00 82.19 99 GLY A CA 1
ATOM 660 C C . GLY A 1 99 ? 3.153 -21.226 13.538 1.00 82.19 99 GLY A C 1
ATOM 661 O O . GLY A 1 99 ? 3.103 -22.159 12.736 1.00 82.19 99 GLY A O 1
ATOM 662 N N . ASN A 1 100 ? 3.879 -21.301 14.653 1.00 87.06 100 ASN A N 1
ATOM 663 C CA . ASN A 1 100 ? 4.843 -22.365 14.935 1.00 87.06 100 ASN A CA 1
ATOM 664 C C . ASN A 1 100 ? 4.243 -23.786 15.000 1.00 87.06 100 ASN A C 1
ATOM 666 O O . ASN A 1 100 ? 4.978 -24.760 14.867 1.00 87.06 100 ASN A O 1
ATOM 670 N N . THR A 1 101 ? 2.938 -23.932 15.242 1.00 87.19 101 THR A N 1
ATOM 671 C CA . THR A 1 101 ? 2.292 -25.253 15.300 1.00 87.19 101 THR A CA 1
ATOM 672 C C . THR A 1 101 ? 2.198 -25.873 13.907 1.00 87.19 101 THR A C 1
ATOM 674 O O . THR A 1 101 ? 2.759 -26.943 13.697 1.00 87.19 101 THR A O 1
ATOM 677 N N . MET A 1 102 ? 1.576 -25.167 12.955 1.00 88.31 102 MET A N 1
ATOM 678 C CA . MET A 1 102 ? 1.398 -25.624 11.571 1.00 88.31 102 MET A CA 1
ATOM 679 C C . MET A 1 102 ? 2.723 -25.692 10.810 1.00 88.31 102 MET A C 1
ATOM 681 O O . MET A 1 102 ? 2.979 -26.615 10.050 1.00 88.31 102 MET A O 1
ATOM 685 N N . LEU A 1 103 ? 3.622 -24.733 11.037 1.00 90.25 103 LEU A N 1
ATOM 686 C CA . LEU A 1 103 ? 4.886 -24.670 10.300 1.00 90.25 103 LEU A CA 1
ATOM 687 C C . LEU A 1 103 ? 5.909 -25.740 10.718 1.00 90.25 103 LEU A C 1
ATOM 689 O O . LEU A 1 103 ? 6.912 -25.941 10.030 1.00 90.25 103 LEU A O 1
ATOM 693 N N . ARG A 1 104 ? 5.654 -26.451 11.823 1.00 91.44 104 ARG A N 1
ATOM 694 C CA . ARG A 1 104 ? 6.446 -27.607 12.271 1.00 91.44 104 ARG A CA 1
ATOM 695 C C . ARG A 1 104 ? 5.891 -28.950 11.782 1.00 91.44 104 ARG A C 1
ATOM 697 O O . ARG A 1 104 ? 6.584 -29.955 11.938 1.00 91.44 104 ARG A O 1
ATOM 704 N N . THR A 1 105 ? 4.702 -28.975 11.179 1.00 90.88 105 THR A N 1
ATOM 705 C CA . THR A 1 105 ? 4.180 -30.094 10.381 1.00 90.88 105 THR A CA 1
ATOM 706 C C . THR A 1 105 ? 4.401 -29.818 8.895 1.00 90.88 105 THR A C 1
ATOM 708 O O . THR A 1 105 ? 4.377 -28.675 8.439 1.00 90.88 105 THR A O 1
ATOM 711 N N . ASN A 1 106 ? 4.741 -30.855 8.126 1.00 93.00 106 ASN A N 1
ATOM 712 C CA . ASN A 1 106 ? 4.909 -30.744 6.677 1.00 93.00 106 ASN A CA 1
ATOM 713 C C . ASN A 1 106 ? 4.787 -32.106 5.980 1.00 93.00 106 ASN A C 1
ATOM 715 O O . ASN A 1 106 ? 5.312 -33.115 6.461 1.00 93.00 106 ASN A O 1
ATOM 719 N N . LYS A 1 107 ? 4.157 -32.132 4.802 1.00 96.94 107 LYS A N 1
ATOM 720 C CA . LYS A 1 107 ? 4.238 -33.263 3.867 1.00 96.94 107 LYS A CA 1
ATOM 721 C C . LYS A 1 107 ? 5.539 -33.156 3.072 1.00 96.94 107 LYS A C 1
ATOM 723 O O . LYS A 1 107 ? 5.931 -32.060 2.673 1.00 96.94 107 LYS A O 1
ATOM 728 N N . VAL A 1 108 ? 6.208 -34.284 2.841 1.00 96.81 108 VAL A N 1
ATOM 729 C CA . VAL A 1 108 ? 7.498 -34.359 2.139 1.00 96.81 108 VAL A CA 1
ATOM 730 C C . VAL A 1 108 ? 7.489 -35.522 1.144 1.00 96.81 108 VAL A C 1
ATOM 732 O O . VAL A 1 108 ? 7.152 -36.652 1.497 1.00 96.81 108 VAL A O 1
ATOM 735 N N . GLY A 1 109 ? 7.892 -35.266 -0.101 1.00 95.88 109 GLY A N 1
ATOM 736 C CA . GLY A 1 109 ? 7.981 -36.266 -1.172 1.00 95.88 109 GLY A CA 1
ATOM 737 C C . GLY A 1 109 ? 6.648 -36.638 -1.824 1.00 95.88 109 GLY A C 1
ATOM 738 O O . GLY A 1 109 ? 6.559 -37.695 -2.445 1.00 95.88 109 GLY A O 1
ATOM 739 N N . MET A 1 110 ? 5.615 -35.810 -1.662 1.00 97.94 110 MET A N 1
ATOM 740 C CA . MET A 1 110 ? 4.369 -35.922 -2.422 1.00 97.94 110 MET A CA 1
ATOM 741 C C . MET A 1 110 ? 4.592 -35.546 -3.894 1.00 97.94 110 MET A C 1
ATOM 743 O O . MET A 1 110 ? 5.474 -34.743 -4.206 1.00 97.94 110 MET A O 1
ATOM 747 N N . THR A 1 111 ? 3.783 -36.109 -4.791 1.00 96.00 111 THR A N 1
ATOM 748 C CA . THR A 1 111 ? 3.818 -35.807 -6.235 1.00 96.00 111 THR A CA 1
ATOM 749 C C . THR A 1 111 ? 2.627 -34.970 -6.690 1.00 96.00 111 THR A C 1
ATOM 751 O O . THR A 1 111 ? 2.749 -34.206 -7.645 1.00 96.00 111 THR A O 1
ATOM 754 N N . ALA A 1 112 ? 1.497 -35.065 -5.989 1.00 96.12 112 ALA A N 1
ATOM 755 C CA . ALA A 1 112 ? 0.343 -34.200 -6.193 1.00 96.12 112 ALA A CA 1
ATOM 756 C C . ALA A 1 112 ? -0.433 -33.970 -4.886 1.00 96.12 112 ALA A C 1
ATOM 758 O O . ALA A 1 112 ? -0.263 -34.701 -3.906 1.00 96.12 112 ALA A O 1
ATOM 759 N N . TRP A 1 113 ? -1.321 -32.985 -4.896 1.00 98.31 113 TRP A N 1
ATOM 760 C CA . TRP A 1 113 ? -2.418 -32.814 -3.948 1.00 98.31 113 TRP A CA 1
ATOM 761 C C . TRP A 1 113 ? -3.672 -32.395 -4.715 1.00 98.31 113 TRP A C 1
ATOM 763 O O . TRP A 1 113 ? -3.562 -31.627 -5.668 1.00 98.31 113 TRP A O 1
ATOM 773 N N . SER A 1 114 ? -4.849 -32.869 -4.302 1.00 95.06 114 SER A N 1
ATOM 774 C CA . SER A 1 114 ? -6.114 -32.444 -4.905 1.00 95.06 114 SER A CA 1
ATOM 775 C C . SER A 1 114 ? -7.261 -32.317 -3.908 1.00 95.06 114 SER A C 1
ATOM 777 O O . SER A 1 114 ? -7.314 -33.030 -2.901 1.00 95.06 114 SER A O 1
ATOM 779 N N . ALA A 1 115 ? -8.224 -31.454 -4.230 1.00 93.25 115 ALA A N 1
ATOM 780 C CA . ALA A 1 115 ? -9.496 -31.335 -3.521 1.00 93.25 115 ALA A CA 1
ATOM 781 C C . ALA A 1 115 ? -10.651 -31.078 -4.497 1.00 93.25 115 ALA A C 1
ATOM 783 O O . ALA A 1 115 ? -10.461 -30.495 -5.560 1.00 93.25 115 ALA A O 1
ATOM 784 N N . ALA A 1 116 ? -11.863 -31.496 -4.130 1.00 90.19 116 ALA A N 1
ATOM 785 C CA . ALA A 1 116 ? -13.062 -31.124 -4.876 1.00 90.19 116 ALA A CA 1
ATOM 786 C C . ALA A 1 116 ? -13.437 -29.669 -4.553 1.00 90.19 116 ALA A C 1
ATOM 788 O O . ALA A 1 116 ? -13.608 -29.328 -3.381 1.00 90.19 116 ALA A O 1
ATOM 789 N N . VAL A 1 117 ? -13.580 -28.829 -5.578 1.00 88.19 117 VAL A N 1
ATOM 790 C CA . VAL A 1 117 ? -14.044 -27.437 -5.460 1.00 88.19 117 VAL A CA 1
ATOM 791 C C . VAL A 1 117 ? -14.966 -27.109 -6.644 1.00 88.19 117 VAL A C 1
ATOM 793 O O . VAL A 1 117 ? -14.729 -27.610 -7.741 1.00 88.19 117 VAL A O 1
ATOM 796 N N . PRO A 1 118 ? -16.024 -26.292 -6.479 1.00 83.12 118 PRO A N 1
ATOM 797 C CA . PRO A 1 118 ? -16.879 -25.890 -7.597 1.00 83.12 118 PRO A CA 1
ATOM 798 C C . PRO A 1 118 ? -16.091 -25.213 -8.726 1.00 83.12 118 PRO A C 1
ATOM 800 O O . PRO A 1 118 ? -15.132 -24.493 -8.453 1.00 83.12 118 PRO A O 1
ATOM 803 N N . ASN A 1 119 ? -16.528 -25.366 -9.979 1.00 79.50 119 ASN A N 1
ATOM 804 C CA . ASN A 1 119 ? -15.930 -24.646 -11.110 1.00 79.50 119 ASN A CA 1
ATOM 805 C C . ASN A 1 119 ? -15.899 -23.134 -10.862 1.00 79.50 119 ASN A C 1
ATOM 807 O O . ASN A 1 119 ? -16.903 -22.536 -10.469 1.00 79.50 119 ASN A O 1
ATOM 811 N N . GLY A 1 120 ? -14.746 -22.518 -11.109 1.00 75.94 120 GLY A N 1
ATOM 812 C CA . GLY A 1 120 ? -14.493 -21.127 -10.760 1.00 75.94 120 GLY A CA 1
ATOM 813 C C . GLY A 1 120 ? -13.006 -20.817 -10.637 1.00 75.94 120 GLY A C 1
ATOM 814 O O . GLY A 1 120 ? -12.148 -21.677 -10.828 1.00 75.94 120 GLY A O 1
ATOM 815 N N . THR A 1 121 ? -12.700 -19.565 -10.316 1.00 78.31 121 THR A N 1
ATOM 816 C CA . THR A 1 121 ? -11.321 -19.088 -10.178 1.00 78.31 121 THR A CA 1
ATOM 817 C C . THR A 1 121 ? -10.891 -19.134 -8.712 1.00 78.31 121 THR A C 1
ATOM 819 O O . THR A 1 121 ? -11.626 -18.680 -7.835 1.00 78.31 121 THR A O 1
ATOM 822 N N . TYR A 1 122 ? -9.686 -19.633 -8.440 1.00 85.19 122 TYR A N 1
ATOM 823 C CA . TYR A 1 122 ? -9.136 -19.813 -7.095 1.00 85.19 122 TYR A CA 1
ATOM 824 C C . TYR A 1 122 ? -7.728 -19.231 -6.985 1.00 85.19 122 TYR A C 1
ATOM 826 O O . TYR A 1 122 ? -6.897 -19.426 -7.873 1.00 85.19 122 TYR A O 1
ATOM 834 N N . LYS A 1 123 ? -7.428 -18.571 -5.862 1.00 85.69 123 LYS A N 1
ATOM 835 C CA . LYS A 1 123 ? -6.052 -18.306 -5.432 1.00 85.69 123 LYS A CA 1
ATOM 836 C C . LYS A 1 123 ? -5.550 -19.526 -4.661 1.00 85.69 123 LYS A C 1
ATOM 838 O O . LYS A 1 123 ? -5.981 -19.768 -3.535 1.00 85.69 123 LYS A O 1
ATOM 843 N N . VAL A 1 124 ? -4.607 -20.250 -5.249 1.00 89.31 124 VAL A N 1
ATOM 844 C CA . VAL A 1 124 ? -3.810 -21.285 -4.583 1.00 89.31 124 VAL A CA 1
ATOM 845 C C . VAL A 1 124 ? -2.628 -20.619 -3.880 1.00 89.31 124 VAL A C 1
ATOM 847 O O . VAL A 1 124 ? -2.003 -19.715 -4.433 1.00 89.31 124 VAL A O 1
ATOM 850 N N . THR A 1 125 ? -2.310 -21.050 -2.663 1.00 89.56 125 THR A N 1
ATOM 851 C CA . THR A 1 125 ? -1.113 -20.665 -1.902 1.00 89.56 125 THR A CA 1
ATOM 852 C C . THR A 1 125 ? -0.503 -21.897 -1.244 1.00 89.56 125 THR A C 1
ATOM 854 O O . THR A 1 125 ? -1.214 -22.688 -0.624 1.00 89.56 125 THR A O 1
ATOM 857 N N . LEU A 1 126 ? 0.812 -22.046 -1.388 1.00 95.25 126 LEU A N 1
ATOM 858 C CA . LEU A 1 126 ? 1.623 -23.087 -0.768 1.00 95.25 126 LEU A CA 1
ATOM 859 C C . LEU A 1 126 ? 2.550 -22.434 0.259 1.00 95.25 126 LEU A C 1
ATOM 861 O O . LEU A 1 126 ? 3.395 -21.625 -0.129 1.00 95.25 126 LEU A O 1
ATOM 865 N N . ALA A 1 127 ? 2.400 -22.808 1.529 1.00 93.25 127 ALA A N 1
ATOM 866 C CA . ALA A 1 127 ? 3.261 -22.364 2.622 1.00 93.25 127 ALA A CA 1
ATOM 867 C C . ALA A 1 127 ? 4.340 -23.420 2.898 1.00 93.25 127 ALA A C 1
ATOM 869 O O . ALA A 1 127 ? 4.041 -24.600 3.113 1.00 93.25 127 ALA A O 1
ATOM 870 N N . MET A 1 128 ? 5.607 -23.014 2.868 1.00 96.44 128 MET A N 1
ATOM 871 C CA . MET A 1 128 ? 6.782 -23.892 2.952 1.00 96.44 128 MET A CA 1
ATOM 872 C C . MET A 1 128 ? 7.789 -23.349 3.971 1.00 96.44 128 MET A C 1
ATOM 874 O O . MET A 1 128 ? 7.765 -22.167 4.288 1.00 96.44 128 MET A O 1
ATOM 878 N N . ASN A 1 129 ? 8.708 -24.179 4.465 1.00 94.19 129 ASN A N 1
ATOM 879 C CA . ASN A 1 129 ? 9.894 -23.720 5.197 1.00 94.19 129 ASN A CA 1
ATOM 880 C C . ASN A 1 129 ? 11.010 -24.771 5.114 1.00 94.19 129 ASN A C 1
ATOM 882 O O . ASN A 1 129 ? 10.725 -25.966 5.132 1.00 94.19 129 ASN A O 1
ATOM 886 N N . GLU A 1 130 ? 12.279 -24.362 5.045 1.00 94.31 130 GLU A N 1
ATOM 887 C CA . GLU A 1 130 ? 13.388 -25.319 5.135 1.00 94.31 130 GLU A CA 1
ATOM 888 C C . GLU A 1 130 ? 13.896 -25.398 6.574 1.00 94.31 130 GLU A C 1
ATOM 890 O O . GLU A 1 130 ? 14.568 -24.495 7.070 1.00 94.31 130 GLU A O 1
ATOM 895 N N . TYR A 1 131 ? 13.573 -26.490 7.259 1.00 91.00 131 TYR A N 1
ATOM 896 C CA . TYR A 1 131 ? 13.999 -26.742 8.636 1.00 91.00 131 TYR A CA 1
ATOM 897 C C . TYR A 1 131 ? 15.061 -27.848 8.752 1.00 91.00 131 TYR A C 1
ATOM 899 O O . TYR A 1 131 ? 15.676 -27.975 9.818 1.00 91.00 131 TYR A O 1
ATOM 907 N N . TYR A 1 132 ? 15.236 -28.658 7.699 1.00 92.62 132 TYR A N 1
ATOM 908 C CA . TYR A 1 132 ? 16.061 -29.866 7.681 1.00 92.62 132 TYR A CA 1
ATOM 909 C C . TYR A 1 132 ? 17.451 -29.579 7.106 1.00 92.62 132 TYR A C 1
ATOM 911 O O . TYR A 1 132 ? 18.460 -29.917 7.726 1.00 92.62 132 TYR A O 1
ATOM 919 N N . TRP A 1 133 ? 17.516 -28.919 5.948 1.00 94.69 133 TRP A N 1
ATOM 920 C CA . TRP A 1 133 ? 18.781 -28.511 5.342 1.00 94.69 133 TRP A CA 1
ATOM 921 C C . TRP A 1 133 ? 19.294 -27.184 5.904 1.00 94.69 133 TRP A C 1
ATOM 923 O O . TRP A 1 133 ? 18.544 -26.256 6.190 1.00 94.69 133 TRP A O 1
ATOM 933 N N . THR A 1 134 ? 20.615 -27.094 6.030 1.00 93.94 134 THR A N 1
ATOM 934 C CA . THR A 1 134 ? 21.340 -25.941 6.588 1.00 93.94 134 THR A CA 1
ATOM 935 C C . THR A 1 134 ? 22.102 -25.137 5.528 1.00 93.94 134 THR A C 1
ATOM 937 O O . THR A 1 134 ? 22.937 -24.303 5.872 1.00 93.94 134 THR A O 1
ATOM 940 N N . ALA A 1 135 ? 21.844 -25.396 4.241 1.00 91.00 135 ALA A N 1
ATOM 941 C CA . ALA A 1 135 ? 22.505 -24.742 3.116 1.00 91.00 135 ALA A CA 1
ATOM 942 C C . ALA A 1 135 ? 21.621 -24.727 1.858 1.00 91.00 135 ALA A C 1
ATOM 944 O O . ALA A 1 135 ? 20.803 -25.625 1.648 1.00 91.00 135 ALA A O 1
ATOM 945 N N . ALA A 1 136 ? 21.864 -23.740 0.992 1.00 91.12 136 ALA A N 1
ATOM 946 C CA . ALA A 1 136 ? 21.257 -23.630 -0.331 1.00 91.12 136 ALA A CA 1
ATOM 947 C C . ALA A 1 136 ? 21.647 -24.796 -1.263 1.00 91.12 136 ALA A C 1
ATOM 949 O O . ALA A 1 136 ? 22.635 -25.508 -1.054 1.00 91.12 136 ALA A O 1
ATOM 950 N N . GLY A 1 137 ? 20.851 -24.993 -2.310 1.00 90.44 137 GLY A N 1
ATOM 951 C CA . GLY A 1 137 ? 20.991 -26.026 -3.334 1.00 90.44 137 GLY A CA 1
ATOM 952 C C . GLY A 1 137 ? 20.612 -27.436 -2.876 1.00 90.44 137 GLY A C 1
ATOM 953 O O . GLY A 1 137 ? 20.731 -28.366 -3.671 1.00 90.44 137 GLY A O 1
ATOM 954 N N . LYS A 1 138 ? 20.185 -27.623 -1.618 1.00 96.81 138 LYS A N 1
ATOM 955 C CA . LYS A 1 138 ? 19.912 -28.948 -1.033 1.00 96.81 138 LYS A CA 1
ATOM 956 C C . LYS A 1 138 ? 18.485 -29.447 -1.246 1.00 96.81 138 LYS A C 1
ATOM 958 O O . LYS A 1 138 ? 18.329 -30.631 -1.523 1.00 96.81 138 LYS A O 1
ATOM 963 N N . ARG A 1 139 ? 17.482 -28.563 -1.194 1.00 97.19 139 ARG A N 1
ATOM 964 C CA . ARG A 1 139 ? 16.104 -28.848 -1.623 1.00 97.19 139 ARG A CA 1
ATOM 965 C C . ARG A 1 139 ? 15.697 -27.857 -2.704 1.00 97.19 139 ARG A C 1
ATOM 967 O O . ARG A 1 139 ? 15.665 -26.658 -2.456 1.00 97.19 139 ARG A O 1
ATOM 974 N N . VAL A 1 140 ? 15.401 -28.362 -3.898 1.00 93.75 140 VAL A N 1
ATOM 975 C CA . VAL A 1 140 ? 15.024 -27.571 -5.075 1.00 93.75 140 VAL A CA 1
ATOM 976 C C . VAL A 1 140 ? 13.895 -28.291 -5.804 1.00 93.75 140 VAL A C 1
ATOM 978 O O . VAL A 1 140 ? 14.084 -29.415 -6.271 1.00 93.75 140 VAL A O 1
ATOM 981 N N . PHE A 1 141 ? 12.723 -27.668 -5.918 1.00 98.44 141 PHE A N 1
ATOM 982 C CA . PHE A 1 141 ? 11.548 -28.284 -6.547 1.00 98.44 141 PHE A CA 1
ATOM 983 C C . PHE A 1 141 ? 10.632 -27.256 -7.222 1.00 98.44 141 PHE A C 1
ATOM 985 O O . PHE A 1 141 ? 10.789 -26.048 -7.059 1.00 98.44 141 PHE A O 1
ATOM 992 N N . SER A 1 142 ? 9.690 -27.736 -8.025 1.00 94.00 142 SER A N 1
ATOM 993 C CA . SER A 1 142 ? 8.674 -26.930 -8.707 1.00 94.00 142 SER A CA 1
ATOM 994 C C . SER A 1 142 ? 7.280 -27.341 -8.242 1.00 94.00 142 SER A C 1
ATOM 996 O O . SER A 1 142 ? 7.084 -28.483 -7.816 1.00 94.00 142 SER A O 1
ATOM 998 N N . ALA A 1 143 ? 6.316 -26.432 -8.367 1.00 96.94 143 ALA A N 1
ATOM 999 C CA . ALA A 1 143 ? 4.905 -26.724 -8.145 1.00 96.94 143 ALA A CA 1
ATOM 1000 C C . ALA A 1 143 ? 4.026 -26.086 -9.228 1.00 96.94 143 ALA A C 1
ATOM 1002 O O . ALA A 1 143 ? 4.310 -24.983 -9.706 1.00 96.94 143 ALA A O 1
ATOM 1003 N N . THR A 1 144 ? 2.947 -26.770 -9.592 1.00 94.62 144 THR A N 1
ATOM 1004 C CA . THR A 1 144 ? 1.906 -26.324 -10.527 1.00 94.62 144 THR A CA 1
ATOM 1005 C C . THR A 1 144 ? 0.537 -26.364 -9.851 1.00 94.62 144 THR A C 1
ATOM 1007 O O . THR A 1 144 ? 0.340 -27.142 -8.925 1.00 94.62 144 THR A O 1
ATOM 1010 N N . ALA A 1 145 ? -0.415 -25.562 -10.324 1.00 94.06 145 ALA A N 1
ATOM 1011 C CA . ALA A 1 145 ? -1.848 -25.741 -10.086 1.00 94.06 145 ALA A CA 1
ATOM 1012 C C . ALA A 1 145 ? -2.574 -25.627 -11.431 1.00 94.06 145 ALA A C 1
ATOM 1014 O O . ALA A 1 145 ? -2.197 -24.776 -12.237 1.00 94.06 145 ALA A O 1
ATOM 1015 N N . GLU A 1 146 ? -3.556 -26.486 -11.713 1.00 92.56 146 GLU A N 1
ATOM 1016 C CA . GLU A 1 146 ? -4.226 -26.559 -13.028 1.00 92.56 146 GLU A CA 1
ATOM 1017 C C . GLU A 1 146 ? -3.211 -26.638 -14.191 1.00 92.56 146 GLU A C 1
ATOM 1019 O O . GLU A 1 146 ? -3.266 -25.892 -15.170 1.00 92.56 146 GLU A O 1
ATOM 1024 N N . GLY A 1 147 ? -2.164 -27.455 -14.011 1.00 82.38 147 GLY A N 1
ATOM 1025 C CA . GLY A 1 147 ? -1.013 -27.568 -14.923 1.00 82.38 147 GLY A CA 1
ATOM 1026 C C . GLY A 1 147 ? -0.098 -26.331 -15.017 1.00 82.38 147 GLY A C 1
ATOM 1027 O O . GLY A 1 147 ? 1.015 -26.431 -15.533 1.00 82.38 147 GLY A O 1
ATOM 1028 N N . THR A 1 148 ? -0.508 -25.182 -14.482 1.00 77.25 148 THR A N 1
ATOM 1029 C CA . THR A 1 148 ? 0.187 -23.893 -14.596 1.00 77.25 148 THR A CA 1
ATOM 1030 C C . THR A 1 148 ? 1.217 -23.720 -13.468 1.00 77.25 148 THR A C 1
ATOM 1032 O O . THR A 1 148 ? 0.869 -23.923 -12.304 1.00 77.25 148 THR A O 1
ATOM 1035 N N . PRO A 1 149 ? 2.486 -23.350 -13.740 1.00 78.06 149 PRO A N 1
ATOM 1036 C CA . PRO A 1 149 ? 3.507 -23.219 -12.695 1.00 78.06 149 PRO A CA 1
ATOM 1037 C C . PRO A 1 149 ? 3.214 -22.122 -11.662 1.00 78.06 149 PRO A C 1
ATOM 1039 O O . PRO A 1 149 ? 3.136 -20.943 -11.997 1.00 78.06 149 PRO A O 1
ATOM 1042 N N . ILE A 1 150 ? 3.147 -22.511 -10.385 1.00 85.44 150 ILE A N 1
ATOM 1043 C CA . ILE A 1 150 ? 3.179 -21.602 -9.225 1.00 85.44 150 ILE A CA 1
ATOM 1044 C C . ILE A 1 150 ? 4.620 -21.114 -9.019 1.00 85.44 150 ILE A C 1
ATOM 1046 O O . ILE A 1 150 ? 4.868 -19.942 -8.742 1.00 85.44 150 ILE A O 1
ATOM 1050 N N . PHE A 1 151 ? 5.585 -22.028 -9.161 1.00 91.75 151 PHE A N 1
ATOM 1051 C CA . PHE A 1 151 ? 7.016 -21.739 -9.170 1.00 91.75 151 PHE A CA 1
ATOM 1052 C C . PHE A 1 151 ? 7.802 -22.877 -9.826 1.00 91.75 151 PHE A C 1
ATOM 1054 O O . PHE A 1 151 ? 7.403 -24.042 -9.781 1.00 91.75 151 PHE A O 1
ATOM 1061 N N . THR A 1 152 ? 8.967 -22.549 -10.384 1.00 92.94 152 THR A N 1
ATOM 1062 C CA . THR A 1 152 ? 9.893 -23.516 -10.991 1.00 92.94 152 THR A CA 1
ATOM 1063 C C . THR A 1 152 ? 11.253 -23.464 -10.309 1.00 92.94 152 THR A C 1
ATOM 1065 O O . THR A 1 152 ? 11.828 -22.384 -10.196 1.00 92.94 152 THR A O 1
ATOM 1068 N N . ASN A 1 153 ? 11.803 -24.621 -9.934 1.00 86.31 153 ASN A N 1
ATOM 1069 C CA . ASN A 1 153 ? 13.131 -24.756 -9.318 1.00 86.31 153 ASN A CA 1
ATOM 1070 C C . ASN A 1 153 ? 13.346 -23.867 -8.074 1.00 86.31 153 ASN A C 1
ATOM 1072 O O . ASN A 1 153 ? 14.419 -23.289 -7.902 1.00 86.31 153 ASN A O 1
ATOM 1076 N N . LEU A 1 154 ? 12.334 -23.751 -7.213 1.00 92.94 154 LEU A N 1
ATOM 1077 C CA . LEU A 1 154 ? 12.419 -23.008 -5.963 1.00 92.94 154 LEU A CA 1
ATOM 1078 C C . LEU A 1 154 ? 13.347 -23.719 -4.976 1.00 92.94 154 LEU A C 1
ATOM 1080 O O . LEU A 1 154 ? 13.105 -24.865 -4.598 1.00 92.94 154 LEU A O 1
ATOM 1084 N N . ASP A 1 155 ? 14.364 -22.993 -4.525 1.00 94.69 155 ASP A N 1
ATOM 1085 C CA . ASP A 1 155 ? 15.144 -23.307 -3.333 1.00 94.69 155 ASP A CA 1
ATOM 1086 C C . ASP A 1 155 ? 14.552 -22.533 -2.148 1.00 94.69 155 ASP A C 1
ATOM 1088 O O . ASP A 1 155 ? 14.588 -21.298 -2.115 1.00 94.69 155 ASP A O 1
ATOM 1092 N N . VAL A 1 156 ? 13.970 -23.256 -1.189 1.00 89.56 156 VAL A N 1
ATOM 1093 C CA . VAL A 1 156 ? 13.318 -22.656 -0.015 1.00 89.56 156 VAL A CA 1
ATOM 1094 C C . VAL A 1 156 ? 14.357 -22.041 0.932 1.00 89.56 156 VAL A C 1
ATOM 1096 O O . VAL A 1 156 ? 14.130 -20.951 1.457 1.00 89.56 156 VAL A O 1
ATOM 1099 N N . PHE A 1 157 ? 15.530 -22.669 1.082 1.00 92.25 157 PHE A N 1
ATOM 1100 C CA . PHE A 1 157 ? 16.607 -22.163 1.936 1.00 92.25 157 PHE A CA 1
ATOM 1101 C C . PHE A 1 157 ? 17.218 -20.881 1.367 1.00 92.25 157 PHE A C 1
ATOM 1103 O O . PHE A 1 157 ? 17.397 -19.911 2.095 1.00 92.25 157 PHE A O 1
ATOM 1110 N N . ALA A 1 158 ? 17.514 -20.841 0.066 1.00 78.19 158 ALA A N 1
ATOM 1111 C CA . ALA A 1 158 ? 18.050 -19.635 -0.570 1.00 78.19 158 ALA A CA 1
ATOM 1112 C C . ALA A 1 158 ? 17.034 -18.478 -0.606 1.00 78.19 158 ALA A C 1
ATOM 1114 O O . ALA A 1 158 ? 17.436 -17.319 -0.667 1.00 78.19 158 ALA A O 1
ATOM 1115 N N . SER A 1 159 ? 15.732 -18.784 -0.562 1.00 73.44 159 SER A N 1
ATOM 1116 C CA . SER A 1 159 ? 14.660 -17.783 -0.622 1.00 73.44 159 SER A CA 1
ATOM 1117 C C . SER A 1 159 ? 14.278 -17.182 0.736 1.00 73.44 159 SER A C 1
ATOM 1119 O O . SER A 1 159 ? 13.870 -16.024 0.772 1.00 73.44 159 SER A O 1
ATOM 1121 N N . ALA A 1 160 ? 14.355 -17.952 1.829 1.00 81.88 160 ALA A N 1
ATOM 1122 C CA . ALA A 1 160 ? 13.870 -17.535 3.156 1.00 81.88 160 ALA A CA 1
ATOM 1123 C C . ALA A 1 160 ? 14.839 -17.822 4.321 1.00 81.88 160 ALA A C 1
ATOM 1125 O O . ALA A 1 160 ? 14.640 -17.323 5.427 1.00 81.88 160 ALA A O 1
ATOM 1126 N N . GLY A 1 161 ? 15.901 -18.598 4.094 1.00 86.81 161 GLY A N 1
ATOM 1127 C CA . GLY A 1 161 ? 16.779 -19.109 5.145 1.00 86.81 161 GLY A CA 1
ATOM 1128 C C . GLY A 1 161 ? 16.200 -20.323 5.879 1.00 86.81 161 GLY A C 1
ATOM 1129 O O . GLY A 1 161 ? 15.235 -20.953 5.444 1.00 86.81 161 GLY A O 1
ATOM 1130 N N . ALA A 1 162 ? 16.821 -20.675 7.006 1.00 90.12 162 ALA A N 1
ATOM 1131 C CA . ALA A 1 162 ? 16.393 -21.803 7.827 1.00 90.12 162 ALA A CA 1
ATOM 1132 C C . ALA A 1 162 ? 15.201 -21.434 8.724 1.00 90.12 162 ALA A C 1
ATOM 1134 O O . ALA A 1 162 ? 15.275 -20.462 9.474 1.00 90.12 162 ALA A O 1
ATOM 1135 N N . ARG A 1 163 ? 14.163 -22.280 8.747 1.00 89.56 163 ARG A N 1
ATOM 1136 C CA . ARG A 1 163 ? 13.016 -22.216 9.681 1.00 89.56 163 ARG A CA 1
ATOM 1137 C C . ARG A 1 163 ? 12.208 -20.912 9.608 1.00 89.56 163 ARG A C 1
ATOM 1139 O O . ARG A 1 163 ? 11.611 -20.493 10.600 1.00 89.56 163 ARG A O 1
ATOM 1146 N N . VAL A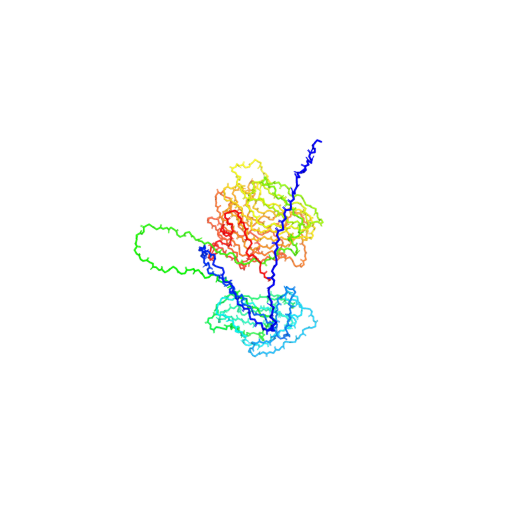 1 164 ? 12.147 -20.315 8.422 1.00 84.62 164 VAL A N 1
ATOM 1147 C CA . VAL A 1 164 ? 11.270 -19.184 8.096 1.00 84.62 164 VAL A CA 1
ATOM 1148 C C . VAL A 1 164 ? 10.237 -19.647 7.071 1.00 84.62 164 VAL A C 1
ATOM 1150 O O . VAL A 1 164 ? 10.566 -20.401 6.154 1.00 84.62 164 VAL A O 1
ATOM 1153 N N . GLU A 1 165 ? 8.990 -19.225 7.250 1.00 89.31 165 GLU A N 1
ATOM 1154 C CA . GLU A 1 165 ? 7.903 -19.459 6.299 1.00 89.31 165 GLU A CA 1
ATOM 1155 C C . GLU A 1 165 ? 8.141 -18.742 4.962 1.00 89.31 165 GLU A C 1
ATOM 1157 O O . GLU A 1 165 ? 8.603 -17.601 4.902 1.00 89.31 165 GLU A O 1
ATOM 1162 N N . LEU A 1 166 ? 7.788 -19.427 3.880 1.00 87.00 166 LEU A N 1
ATOM 1163 C CA . LEU A 1 166 ? 7.855 -18.947 2.514 1.00 87.00 166 LEU A CA 1
ATOM 1164 C C . LEU A 1 166 ? 6.580 -19.333 1.769 1.00 87.00 166 LEU A C 1
ATOM 1166 O O . LEU A 1 166 ? 6.411 -20.486 1.366 1.00 87.00 166 LEU A O 1
ATOM 1170 N N . ASP A 1 167 ? 5.738 -18.338 1.518 1.00 85.44 167 ASP A N 1
ATOM 1171 C CA . ASP A 1 167 ? 4.573 -18.488 0.657 1.00 85.44 167 ASP A CA 1
ATOM 1172 C C . ASP A 1 167 ? 4.932 -18.351 -0.825 1.00 85.44 167 ASP A C 1
ATOM 1174 O O . ASP A 1 167 ? 5.742 -17.506 -1.234 1.00 85.44 167 ASP A O 1
ATOM 1178 N N . LYS A 1 168 ? 4.242 -19.137 -1.655 1.00 86.62 168 LYS A N 1
ATOM 1179 C CA . LYS A 1 168 ? 4.079 -18.886 -3.093 1.00 86.62 168 LYS A CA 1
ATOM 1180 C C . LYS A 1 168 ? 2.617 -19.073 -3.481 1.00 86.62 168 LYS A C 1
ATOM 1182 O O . LYS A 1 168 ? 1.988 -20.039 -3.057 1.00 86.62 168 LYS A O 1
ATOM 1187 N N . SER A 1 169 ? 2.092 -18.170 -4.306 1.00 78.06 169 SER A N 1
ATOM 1188 C CA . SER A 1 169 ? 0.691 -18.184 -4.738 1.00 78.06 169 SER A CA 1
ATOM 1189 C C . SER A 1 169 ? 0.550 -18.080 -6.251 1.00 78.06 169 SER A C 1
ATOM 1191 O O . SER A 1 169 ? 1.361 -17.432 -6.909 1.00 78.06 169 SER A O 1
ATOM 1193 N N . LEU A 1 170 ? -0.536 -18.642 -6.776 1.00 84.62 170 LEU A N 1
ATOM 1194 C CA . LEU A 1 170 ? -0.989 -18.491 -8.158 1.00 84.62 170 LEU A CA 1
ATOM 1195 C C . LEU A 1 170 ? -2.520 -18.406 -8.179 1.00 84.62 170 LEU A C 1
ATOM 1197 O O . LEU A 1 170 ? -3.182 -19.043 -7.361 1.00 84.62 170 LEU A O 1
ATOM 1201 N N . THR A 1 171 ? -3.084 -17.648 -9.118 1.00 84.38 171 THR A N 1
ATOM 1202 C CA . THR A 1 171 ? -4.529 -17.658 -9.385 1.00 84.38 171 THR A CA 1
ATOM 1203 C C . THR A 1 171 ? -4.802 -18.484 -10.638 1.00 84.38 171 THR A C 1
ATOM 1205 O O . THR A 1 171 ? -4.205 -18.223 -11.680 1.00 84.38 171 THR A O 1
ATOM 1208 N N . VAL A 1 172 ? -5.695 -19.468 -10.534 1.00 82.50 172 VAL A N 1
ATOM 1209 C CA . VAL A 1 172 ? -6.015 -20.462 -11.577 1.00 82.50 172 VAL A CA 1
ATOM 1210 C C . VAL A 1 172 ? -7.527 -20.659 -11.702 1.00 82.50 172 VAL A C 1
ATOM 1212 O O . VAL A 1 172 ? -8.271 -20.266 -10.804 1.00 82.50 172 VAL A O 1
ATOM 1215 N N . ALA A 1 173 ? -7.991 -21.250 -12.805 1.00 75.75 173 ALA A N 1
ATOM 1216 C CA . ALA A 1 173 ? -9.407 -21.529 -13.046 1.00 75.75 173 ALA A CA 1
ATOM 1217 C C . ALA A 1 173 ? -9.665 -23.040 -13.120 1.00 75.75 173 ALA A C 1
ATOM 1219 O O . ALA A 1 173 ? -9.151 -23.706 -14.015 1.00 75.75 173 ALA A O 1
ATOM 1220 N N . VAL A 1 174 ? -10.493 -23.541 -12.203 1.00 82.44 174 VAL A N 1
ATOM 1221 C CA . VAL A 1 174 ? -10.973 -24.929 -12.144 1.00 82.44 174 VAL A CA 1
ATOM 1222 C C . VAL A 1 174 ? -12.168 -25.095 -13.076 1.00 82.44 174 VAL A C 1
ATOM 1224 O O . VAL A 1 174 ? -13.095 -24.275 -13.054 1.00 82.44 174 VAL A O 1
ATOM 1227 N N . THR A 1 175 ? -12.163 -26.160 -13.883 1.00 80.50 175 THR A N 1
ATOM 1228 C CA . THR A 1 175 ? -13.176 -26.390 -14.935 1.00 80.50 175 THR A CA 1
ATOM 1229 C C . THR A 1 175 ? -13.835 -27.776 -14.924 1.00 80.50 175 THR A C 1
ATOM 1231 O O . THR A 1 175 ? -14.813 -27.979 -15.646 1.00 80.50 175 THR A O 1
ATOM 1234 N N . ASP A 1 176 ? -13.391 -28.698 -14.068 1.00 81.12 176 ASP A N 1
ATOM 1235 C CA . ASP A 1 176 ? -13.872 -30.086 -13.962 1.00 81.12 176 ASP A CA 1
ATOM 1236 C C . ASP A 1 176 ? -14.431 -30.473 -12.569 1.00 81.12 176 ASP A C 1
ATOM 1238 O O . ASP A 1 176 ? -14.869 -31.607 -12.363 1.00 81.12 176 ASP A O 1
ATOM 1242 N N . GLY A 1 177 ? -14.449 -29.539 -11.613 1.00 81.44 177 GLY A N 1
ATOM 1243 C CA . GLY A 1 177 ? -14.863 -29.752 -10.223 1.00 81.44 177 GLY A CA 1
ATOM 1244 C C . GLY A 1 177 ? -13.733 -30.125 -9.251 1.00 81.44 177 GLY A C 1
ATOM 1245 O O . GLY A 1 177 ? -14.017 -30.513 -8.109 1.00 81.44 177 GLY A O 1
ATOM 1246 N N . ARG A 1 178 ? -12.463 -30.033 -9.663 1.00 88.75 178 ARG A N 1
ATOM 1247 C CA . ARG A 1 178 ? -11.283 -30.352 -8.847 1.00 88.75 178 ARG A CA 1
ATOM 1248 C C . ARG A 1 178 ? -10.214 -29.267 -8.965 1.00 88.75 178 ARG A C 1
ATOM 1250 O O . ARG A 1 178 ? -10.005 -28.710 -10.026 1.00 88.75 178 ARG A O 1
ATOM 1257 N N . ILE A 1 179 ? -9.524 -28.983 -7.865 1.00 94.00 179 ILE A N 1
ATOM 1258 C CA . ILE A 1 179 ? -8.240 -28.274 -7.899 1.00 94.00 179 ILE A CA 1
ATOM 1259 C C . ILE A 1 179 ? -7.127 -29.322 -7.817 1.00 94.00 179 ILE A C 1
ATOM 1261 O O . ILE A 1 179 ? -7.106 -30.111 -6.867 1.00 94.00 179 ILE A O 1
ATOM 1265 N N . ASP A 1 180 ? -6.217 -29.328 -8.789 1.00 92.00 180 ASP A N 1
ATOM 1266 C CA . ASP A 1 180 ? -5.086 -30.255 -8.880 1.00 92.00 180 ASP A CA 1
ATOM 1267 C C . ASP A 1 180 ? -3.752 -29.499 -8.801 1.00 92.00 180 ASP A C 1
ATOM 1269 O O . ASP A 1 180 ? -3.412 -28.669 -9.650 1.00 92.00 180 ASP A O 1
ATOM 1273 N N . ILE A 1 181 ? -2.958 -29.815 -7.774 1.00 98.31 181 ILE A N 1
ATOM 1274 C CA . ILE A 1 181 ? -1.635 -29.234 -7.518 1.00 98.31 181 ILE A CA 1
ATOM 1275 C C . ILE A 1 181 ? -0.564 -30.301 -7.752 1.00 98.31 181 ILE A C 1
ATOM 1277 O O . ILE A 1 181 ? -0.514 -31.298 -7.034 1.00 98.31 181 ILE A O 1
ATOM 1281 N N . GLY A 1 182 ? 0.317 -30.089 -8.730 1.00 96.88 182 GLY A N 1
ATOM 1282 C CA . GLY A 1 182 ? 1.432 -30.988 -9.043 1.00 96.88 182 GLY A CA 1
ATOM 1283 C C . GLY A 1 182 ? 2.746 -30.537 -8.402 1.00 96.88 182 GLY A C 1
ATOM 1284 O O . GLY A 1 182 ? 3.017 -29.342 -8.308 1.00 96.88 182 GLY A O 1
ATOM 1285 N N . PHE A 1 183 ? 3.596 -31.485 -8.003 1.00 98.38 183 PHE A N 1
ATOM 1286 C CA . PHE A 1 183 ? 4.918 -31.230 -7.418 1.00 98.38 183 PHE A CA 1
ATOM 1287 C C . PHE A 1 183 ? 6.006 -32.027 -8.148 1.00 98.38 183 PHE A C 1
ATOM 1289 O O . PHE A 1 183 ? 5.858 -33.228 -8.376 1.00 98.38 183 PHE A O 1
ATOM 1296 N N . SER A 1 184 ? 7.134 -31.388 -8.480 1.00 95.69 184 SER A N 1
ATOM 1297 C CA . SER A 1 184 ? 8.271 -32.056 -9.132 1.00 95.69 184 SER A CA 1
ATOM 1298 C C . SER A 1 184 ? 9.619 -31.668 -8.519 1.00 95.69 184 SER A C 1
ATOM 1300 O O . SER A 1 184 ? 10.011 -30.502 -8.474 1.00 95.69 184 SER A O 1
ATOM 1302 N N . ALA A 1 185 ? 10.347 -32.672 -8.030 1.00 96.81 185 ALA A N 1
ATOM 1303 C CA . ALA A 1 185 ? 11.670 -32.515 -7.436 1.00 96.81 185 ALA A CA 1
ATOM 1304 C C . ALA A 1 185 ? 12.769 -32.336 -8.500 1.00 96.81 185 ALA A C 1
ATOM 1306 O O . ALA A 1 185 ? 12.773 -33.029 -9.516 1.00 96.81 185 ALA A O 1
ATOM 1307 N N . LYS A 1 186 ? 13.741 -31.457 -8.223 1.00 95.12 186 LYS A N 1
ATOM 1308 C CA . LYS A 1 186 ? 15.023 -31.359 -8.945 1.00 95.12 186 LYS A CA 1
ATOM 1309 C C . LYS A 1 186 ? 16.203 -31.774 -8.062 1.00 95.12 186 LYS A C 1
ATOM 1311 O O . LYS A 1 186 ? 17.082 -32.490 -8.533 1.00 95.12 186 LYS A O 1
ATOM 1316 N N . THR A 1 187 ? 16.201 -31.362 -6.795 1.00 95.94 187 THR A N 1
ATOM 1317 C CA . THR A 1 187 ? 17.173 -31.787 -5.779 1.00 95.94 187 THR A CA 1
ATOM 1318 C C . THR A 1 187 ? 16.434 -32.050 -4.472 1.00 95.94 187 THR A C 1
ATOM 1320 O O . THR A 1 187 ? 15.771 -31.146 -3.974 1.00 95.94 187 THR A O 1
ATOM 1323 N N . ASP A 1 188 ? 16.560 -33.263 -3.925 1.00 96.69 188 ASP A N 1
ATOM 1324 C CA . ASP A 1 188 ? 15.779 -33.760 -2.776 1.00 96.69 188 ASP A CA 1
ATOM 1325 C C . ASP A 1 188 ? 14.242 -33.637 -2.951 1.00 96.69 188 ASP A C 1
ATOM 1327 O O . ASP A 1 188 ? 13.721 -33.143 -3.950 1.00 96.69 188 ASP A O 1
ATOM 1331 N N . LEU A 1 189 ? 13.488 -34.177 -1.999 1.00 96.81 189 LEU A N 1
ATOM 1332 C CA . LEU A 1 189 ? 12.032 -34.245 -2.018 1.00 96.81 189 LEU A CA 1
ATOM 1333 C C . LEU A 1 189 ? 11.374 -32.856 -1.932 1.00 96.81 189 LEU A C 1
ATOM 1335 O O . LEU A 1 189 ? 11.769 -32.026 -1.111 1.00 96.81 189 LEU A O 1
ATOM 1339 N N . ALA A 1 190 ? 10.306 -32.644 -2.710 1.00 97.44 190 ALA A N 1
ATOM 1340 C CA . ALA A 1 190 ? 9.391 -31.511 -2.535 1.00 97.44 190 ALA A CA 1
ATOM 1341 C C . ALA A 1 190 ? 8.765 -31.514 -1.127 1.00 97.44 190 ALA A C 1
ATOM 1343 O O . ALA A 1 190 ? 8.613 -32.582 -0.528 1.00 97.44 190 ALA A O 1
ATOM 1344 N N . MET A 1 191 ? 8.395 -30.346 -0.593 1.00 97.44 191 MET A N 1
ATOM 1345 C CA . MET A 1 191 ? 7.763 -30.241 0.729 1.00 97.44 191 MET A CA 1
ATOM 1346 C C . MET A 1 191 ? 6.742 -29.101 0.813 1.00 97.44 191 MET A C 1
ATOM 1348 O O . MET A 1 191 ? 6.819 -28.147 0.043 1.00 97.44 191 MET A O 1
ATOM 1352 N N . VAL A 1 192 ? 5.777 -29.211 1.729 1.00 97.69 192 VAL A N 1
ATOM 1353 C CA . VAL A 1 192 ? 4.798 -28.154 2.035 1.00 97.69 192 VAL A CA 1
ATOM 1354 C C . VAL A 1 192 ? 4.282 -28.308 3.470 1.00 97.69 192 VAL A C 1
ATOM 1356 O O . VAL A 1 192 ? 4.068 -29.434 3.917 1.00 97.69 192 VAL A O 1
ATOM 1359 N N . SER A 1 193 ? 4.088 -27.201 4.192 1.00 95.62 193 SER A N 1
ATOM 1360 C CA . SER A 1 193 ? 3.462 -27.167 5.528 1.00 95.62 193 SER A CA 1
ATOM 1361 C C . SER A 1 193 ? 1.965 -26.897 5.473 1.00 95.62 193 SER A C 1
ATOM 1363 O O . SER A 1 193 ? 1.220 -27.461 6.266 1.00 95.62 193 SER A O 1
ATOM 1365 N N . ALA A 1 194 ? 1.505 -26.077 4.529 1.00 95.75 194 ALA A N 1
ATOM 1366 C CA . ALA A 1 194 ? 0.081 -25.808 4.385 1.00 95.75 194 ALA A CA 1
ATOM 1367 C C . ALA A 1 194 ? -0.311 -25.503 2.935 1.00 95.75 194 ALA A C 1
ATOM 1369 O O . ALA A 1 194 ? 0.471 -24.928 2.173 1.00 95.75 194 ALA A O 1
ATOM 1370 N N . ILE A 1 195 ? -1.534 -25.880 2.562 1.00 97.56 195 ILE A N 1
ATOM 1371 C CA . ILE A 1 195 ? -2.133 -25.565 1.258 1.00 97.56 195 ILE A CA 1
ATOM 1372 C C . ILE A 1 195 ? -3.422 -24.787 1.499 1.00 97.56 195 ILE A C 1
ATOM 1374 O O . ILE A 1 195 ? -4.301 -25.253 2.219 1.00 97.56 195 ILE A O 1
ATOM 1378 N N . SER A 1 196 ? -3.540 -23.612 0.886 1.00 92.56 196 SER A N 1
ATOM 1379 C CA . SER A 1 196 ? -4.730 -22.764 0.951 1.00 92.56 196 SER A CA 1
ATOM 1380 C C . SER A 1 196 ? -5.248 -22.495 -0.456 1.00 92.56 196 SER A C 1
ATOM 1382 O O . SER A 1 196 ? -4.517 -21.980 -1.302 1.00 92.56 196 SER A O 1
ATOM 1384 N N . VAL A 1 197 ? -6.501 -22.852 -0.715 1.00 93.75 197 VAL A N 1
ATOM 1385 C CA . VAL A 1 197 ? -7.199 -22.636 -1.984 1.00 93.75 197 VAL A CA 1
ATOM 1386 C C . VAL A 1 197 ? -8.446 -21.818 -1.681 1.00 93.75 197 VAL A C 1
ATOM 1388 O O . VAL A 1 197 ? -9.404 -22.337 -1.119 1.00 93.75 197 VAL A O 1
ATOM 1391 N N . ALA A 1 198 ? -8.435 -20.531 -2.021 1.00 86.88 198 ALA A N 1
ATOM 1392 C CA . ALA A 1 198 ? -9.544 -19.616 -1.753 1.00 86.88 198 ALA A CA 1
ATOM 1393 C C . ALA A 1 198 ? -10.193 -19.161 -3.063 1.00 86.88 198 ALA A C 1
ATOM 1395 O O . ALA A 1 198 ? -9.506 -18.632 -3.942 1.00 86.88 198 ALA A O 1
ATOM 1396 N N . GLY A 1 199 ? -11.505 -19.363 -3.205 1.00 79.75 199 GLY A N 1
ATOM 1397 C CA . GLY A 1 199 ? -12.259 -18.881 -4.361 1.00 79.75 199 GLY A CA 1
ATOM 1398 C C . GLY A 1 199 ? -12.188 -17.359 -4.465 1.00 79.75 199 GLY A C 1
ATOM 1399 O O . GLY A 1 199 ? -12.321 -16.656 -3.463 1.00 79.75 199 GLY A O 1
ATOM 1400 N N . VAL A 1 200 ? -11.982 -16.834 -5.672 1.00 72.75 200 VAL A N 1
ATOM 1401 C CA . VAL A 1 200 ? -12.062 -15.391 -5.929 1.00 72.75 200 VAL A CA 1
ATOM 1402 C C . VAL A 1 200 ? -13.409 -15.068 -6.566 1.00 72.75 200 VAL A C 1
ATOM 1404 O O . VAL A 1 200 ? -13.774 -15.625 -7.601 1.00 72.75 200 VAL A O 1
ATOM 1407 N N . SER A 1 201 ? -14.164 -14.172 -5.931 1.00 51.66 201 SER A N 1
ATOM 1408 C CA . SER A 1 201 ? -15.508 -13.783 -6.366 1.00 51.66 201 SER A CA 1
ATOM 1409 C C . SER A 1 201 ? -15.475 -13.036 -7.699 1.00 51.66 201 SER A C 1
ATOM 1411 O O . SER A 1 201 ? -15.378 -11.809 -7.740 1.00 51.66 201 SER A O 1
ATOM 1413 N N . VAL A 1 202 ? -15.584 -13.775 -8.801 1.00 40.41 202 VAL A N 1
ATOM 1414 C CA . VAL A 1 202 ? -15.837 -13.207 -10.125 1.00 40.41 202 VAL A CA 1
ATOM 1415 C C . VAL A 1 202 ? -17.318 -12.852 -10.245 1.00 40.41 202 VAL A C 1
ATOM 1417 O O . VAL A 1 202 ? -18.165 -13.712 -10.472 1.00 40.41 202 VAL A O 1
ATOM 1420 N N . THR A 1 203 ? -17.653 -11.569 -10.088 1.00 35.72 203 THR A N 1
ATOM 1421 C CA . THR A 1 203 ? -18.981 -11.071 -10.473 1.00 35.72 203 THR A CA 1
ATOM 1422 C C . THR A 1 203 ? -19.149 -11.291 -11.979 1.00 35.72 203 THR A C 1
ATOM 1424 O O . THR A 1 203 ? -18.344 -10.752 -12.743 1.00 35.72 203 THR A O 1
ATOM 1427 N N . PRO A 1 204 ? -20.145 -12.067 -12.444 1.00 28.34 204 PRO A N 1
ATOM 1428 C CA . PRO A 1 204 ? -20.311 -12.323 -13.867 1.00 28.34 204 PRO A CA 1
ATOM 1429 C C . PRO A 1 204 ? -20.727 -11.035 -14.581 1.00 28.34 204 PRO A C 1
ATOM 1431 O O . PRO A 1 204 ? -21.824 -10.517 -14.367 1.00 28.34 204 PRO A O 1
ATOM 1434 N N . THR A 1 205 ? -19.854 -10.517 -15.445 1.00 35.44 205 THR A N 1
ATOM 1435 C CA . THR A 1 205 ? -20.195 -9.416 -16.352 1.00 35.44 205 THR A CA 1
ATOM 1436 C C . THR A 1 205 ? -21.346 -9.867 -17.258 1.00 35.44 205 THR A C 1
ATOM 1438 O O . THR A 1 205 ? -21.210 -10.905 -17.910 1.00 35.44 205 THR A O 1
ATOM 1441 N N . PRO A 1 206 ? -22.474 -9.137 -17.329 1.00 28.50 206 PRO A N 1
ATOM 1442 C CA . PRO A 1 206 ? -23.604 -9.550 -18.149 1.00 28.50 206 PRO A CA 1
ATOM 1443 C C . PRO A 1 206 ? -23.221 -9.527 -19.632 1.00 28.50 206 PRO A C 1
ATOM 1445 O O . PRO A 1 206 ? -22.893 -8.475 -20.180 1.00 28.50 206 PRO A O 1
ATOM 1448 N N . THR A 1 207 ? -23.279 -10.686 -20.288 1.00 30.22 207 THR A N 1
ATOM 1449 C CA . THR A 1 207 ? -23.046 -10.804 -21.732 1.00 30.22 207 THR A CA 1
ATOM 1450 C C . THR A 1 207 ? -24.152 -10.063 -22.492 1.00 30.22 207 THR A C 1
ATOM 1452 O O . THR A 1 207 ? -25.317 -10.448 -22.369 1.00 30.22 207 THR A O 1
ATOM 1455 N N . PRO A 1 208 ? -23.843 -9.025 -23.291 1.00 32.50 208 PRO A N 1
ATOM 1456 C CA . PRO A 1 208 ? -24.856 -8.344 -24.083 1.00 32.50 208 PRO A CA 1
ATOM 1457 C C . PRO A 1 208 ? -25.304 -9.242 -25.242 1.00 32.50 208 PRO A C 1
ATOM 1459 O O . PRO A 1 208 ? -24.552 -9.475 -26.189 1.00 32.50 208 PRO A O 1
ATOM 1462 N N . THR A 1 209 ? -26.541 -9.735 -25.188 1.00 30.02 209 THR A N 1
ATOM 1463 C CA . THR A 1 209 ? -27.174 -10.408 -26.332 1.00 30.02 209 THR A CA 1
ATOM 1464 C C . THR A 1 209 ? -27.434 -9.375 -27.437 1.00 30.02 209 THR A C 1
ATOM 1466 O O . THR A 1 209 ? -28.113 -8.380 -27.172 1.00 30.02 209 THR A O 1
ATOM 1469 N N . PRO A 1 210 ? -26.917 -9.560 -28.666 1.00 30.95 210 PRO A N 1
ATOM 1470 C CA . PRO A 1 210 ? -27.006 -8.541 -29.706 1.00 30.95 210 PRO A CA 1
ATOM 1471 C C . PRO A 1 210 ? -28.403 -8.472 -30.340 1.00 30.95 210 PRO A C 1
ATOM 1473 O O . PRO A 1 210 ? -28.800 -9.354 -31.101 1.00 30.95 210 PRO A O 1
ATOM 1476 N N . THR A 1 211 ? -29.112 -7.370 -30.097 1.00 32.25 211 THR A N 1
ATOM 1477 C CA . THR A 1 211 ? -30.238 -6.929 -30.937 1.00 32.25 211 THR A CA 1
ATOM 1478 C C . THR A 1 211 ? -29.681 -6.127 -32.128 1.00 32.25 211 THR A C 1
ATOM 1480 O O . THR A 1 211 ? -28.855 -5.242 -31.906 1.00 32.25 211 THR A O 1
ATOM 1483 N N . PRO A 1 212 ? -30.075 -6.414 -33.385 1.00 37.94 212 PRO A N 1
ATOM 1484 C CA . PRO A 1 212 ? -29.509 -5.764 -34.576 1.00 37.94 212 PRO A CA 1
ATOM 1485 C C . PRO A 1 212 ? -30.126 -4.382 -34.887 1.00 37.94 212 PRO A C 1
ATOM 1487 O O . PRO A 1 212 ? -31.066 -3.942 -34.224 1.00 37.94 212 PRO A O 1
ATOM 1490 N N . THR A 1 213 ? -29.685 -3.777 -36.007 1.00 32.94 213 THR A N 1
ATOM 1491 C CA . THR A 1 213 ? -30.113 -2.473 -36.602 1.00 32.94 213 THR A CA 1
ATOM 1492 C C . THR A 1 213 ? -29.434 -1.238 -35.932 1.00 32.94 213 THR A C 1
ATOM 1494 O O . THR A 1 213 ? -29.001 -1.345 -34.790 1.00 32.94 213 THR A O 1
ATOM 1497 N N . PRO A 1 214 ? -29.114 -0.137 -36.661 1.00 43.69 214 PRO A N 1
ATOM 1498 C CA . PRO A 1 214 ? -27.704 0.083 -37.023 1.00 43.69 214 PRO A CA 1
ATOM 1499 C C . PRO A 1 214 ? -27.177 1.539 -36.863 1.00 43.69 214 PRO A C 1
ATOM 1501 O O . PRO A 1 214 ? -27.837 2.413 -36.314 1.00 43.69 214 PRO A O 1
ATOM 1504 N N . THR A 1 215 ? -25.989 1.789 -37.439 1.00 34.41 215 THR A N 1
ATOM 1505 C CA . THR A 1 215 ? -25.307 3.086 -37.688 1.00 34.41 215 THR A CA 1
ATOM 1506 C C . THR A 1 215 ? -24.698 3.852 -36.497 1.00 34.41 215 THR A C 1
ATOM 1508 O O . THR A 1 215 ? -25.345 4.649 -35.830 1.00 34.41 215 THR A O 1
ATOM 1511 N N . THR A 1 216 ? -23.383 3.644 -36.336 1.00 29.67 216 THR A N 1
ATOM 1512 C CA . THR A 1 216 ? -22.291 4.600 -36.019 1.00 29.67 216 THR A CA 1
ATOM 1513 C C . THR A 1 216 ? -22.715 6.078 -35.881 1.00 29.67 216 THR A C 1
ATOM 1515 O O . THR A 1 216 ? -23.287 6.625 -36.823 1.00 29.67 216 THR A O 1
ATOM 1518 N N . PRO A 1 217 ? -22.377 6.761 -34.767 1.00 31.08 217 PRO A N 1
ATOM 1519 C CA . PRO A 1 217 ? -20.996 7.204 -34.511 1.00 31.08 217 PRO A CA 1
ATOM 1520 C C . PRO A 1 217 ? -20.244 6.367 -33.468 1.00 31.08 217 PRO A C 1
ATOM 1522 O O . PRO A 1 217 ? -20.842 5.805 -32.558 1.00 31.08 217 PRO A O 1
ATOM 1525 N N . THR A 1 218 ? -18.917 6.305 -33.594 1.00 30.42 218 THR A N 1
ATOM 1526 C CA . THR A 1 218 ? -18.031 5.547 -32.695 1.00 30.42 218 THR A CA 1
ATOM 1527 C C . THR A 1 218 ? -17.866 6.250 -31.341 1.00 30.42 218 THR A C 1
ATOM 1529 O O . THR A 1 218 ? -17.254 7.319 -31.305 1.00 30.42 218 THR A O 1
ATOM 1532 N N . PRO A 1 219 ? -18.310 5.665 -30.212 1.00 28.23 219 PRO A N 1
ATOM 1533 C CA . PRO A 1 219 ? -17.839 6.086 -28.903 1.00 28.23 219 PRO A CA 1
ATOM 1534 C C . PRO A 1 219 ? -16.439 5.507 -28.660 1.00 28.23 219 PRO A C 1
ATOM 1536 O O . PRO A 1 219 ? -16.220 4.302 -28.798 1.00 28.23 219 PRO A O 1
ATOM 1539 N N . THR A 1 220 ? -15.483 6.348 -28.265 1.00 26.50 220 THR A N 1
ATOM 1540 C CA . THR A 1 220 ? -14.207 5.866 -27.717 1.00 26.50 220 THR A CA 1
ATOM 1541 C C . THR A 1 220 ? -14.497 5.003 -26.482 1.00 26.50 220 THR A C 1
ATOM 1543 O O . THR A 1 220 ? -15.257 5.449 -25.619 1.00 26.50 220 THR A O 1
ATOM 1546 N N . PRO A 1 221 ? -13.923 3.792 -26.351 1.00 25.59 221 PRO A N 1
ATOM 1547 C CA . PRO A 1 221 ? -14.166 2.945 -25.191 1.00 25.59 221 PRO A CA 1
ATOM 1548 C C . PRO A 1 221 ? -13.498 3.539 -23.945 1.00 25.59 221 PRO A C 1
ATOM 1550 O O . PRO A 1 221 ? -12.325 3.291 -23.668 1.00 25.59 221 PRO A O 1
ATOM 1553 N N . THR A 1 222 ? -14.259 4.313 -23.169 1.00 28.09 222 THR A N 1
ATOM 1554 C CA . THR A 1 222 ? -13.887 4.682 -21.801 1.00 28.09 222 THR A CA 1
ATOM 1555 C C . THR A 1 222 ? -13.782 3.399 -20.987 1.00 28.09 222 THR A C 1
ATOM 1557 O O . THR A 1 222 ? -14.788 2.748 -20.708 1.00 28.09 222 THR A O 1
ATOM 1560 N N . THR A 1 223 ? -12.562 3.011 -20.625 1.00 27.78 223 THR A N 1
ATOM 1561 C CA . THR A 1 223 ? -12.304 1.793 -19.857 1.00 27.78 223 THR A CA 1
ATOM 1562 C C . THR A 1 223 ? -12.888 1.925 -18.453 1.00 27.78 223 THR A C 1
ATOM 1564 O O . THR A 1 223 ? -12.268 2.538 -17.580 1.00 27.78 223 THR A O 1
ATOM 1567 N N . THR A 1 224 ? -14.065 1.339 -18.216 1.00 32.00 224 THR A N 1
ATOM 1568 C CA . THR A 1 224 ? -14.560 1.097 -16.856 1.00 32.00 224 THR A CA 1
ATOM 1569 C C . THR A 1 224 ? -13.527 0.238 -16.141 1.00 32.00 224 THR A C 1
ATOM 1571 O O . THR A 1 224 ? -13.216 -0.870 -16.576 1.00 32.00 224 THR A O 1
ATOM 1574 N N . ALA A 1 225 ? -12.924 0.803 -15.104 1.00 34.69 225 ALA A N 1
ATOM 1575 C CA . ALA A 1 225 ? -11.690 0.281 -14.546 1.00 34.69 225 ALA A CA 1
ATOM 1576 C C . ALA A 1 225 ? -11.928 -0.872 -13.548 1.00 34.69 225 ALA A C 1
ATOM 1578 O O . ALA A 1 225 ? -13.061 -1.061 -13.094 1.00 34.69 225 ALA A O 1
ATOM 1579 N N . PRO A 1 226 ? -10.883 -1.650 -13.197 1.00 36.06 226 PRO A N 1
ATOM 1580 C CA . PRO A 1 226 ? -11.038 -2.843 -12.373 1.00 36.06 226 PRO A CA 1
ATOM 1581 C C . PRO A 1 226 ? -11.685 -2.554 -11.015 1.00 36.06 226 PRO A C 1
ATOM 1583 O O . PRO A 1 226 ? -11.316 -1.604 -10.323 1.00 36.06 226 PRO A O 1
ATOM 1586 N N . ALA A 1 227 ? -12.605 -3.426 -10.598 1.00 41.66 227 ALA A N 1
ATOM 1587 C CA . ALA A 1 227 ? -13.030 -3.475 -9.205 1.00 41.66 227 ALA A CA 1
ATOM 1588 C C . ALA A 1 227 ? -11.812 -3.817 -8.331 1.00 41.66 227 ALA A C 1
ATOM 1590 O O . ALA A 1 227 ? -11.092 -4.778 -8.617 1.00 41.66 227 ALA A O 1
ATOM 1591 N N . ALA A 1 228 ? -11.564 -3.034 -7.278 1.00 50.38 228 ALA A N 1
ATOM 1592 C CA . ALA A 1 228 ? -10.426 -3.275 -6.401 1.00 50.38 228 ALA A CA 1
ATOM 1593 C C . ALA A 1 228 ? -10.598 -4.609 -5.660 1.00 50.38 228 ALA A C 1
ATOM 1595 O O . ALA A 1 228 ? -11.424 -4.729 -4.760 1.00 50.38 228 ALA A O 1
ATOM 1596 N N . GLY A 1 229 ? -9.790 -5.609 -6.022 1.00 63.12 229 GLY A N 1
ATOM 1597 C CA . GLY A 1 229 ? -9.604 -6.796 -5.191 1.00 63.12 229 GLY A CA 1
ATOM 1598 C C . GLY A 1 229 ? -8.974 -6.411 -3.851 1.00 63.12 229 GLY A C 1
ATOM 1599 O O . GLY A 1 229 ? -8.162 -5.482 -3.803 1.00 63.12 229 GLY A O 1
ATOM 1600 N N . SER A 1 230 ? -9.341 -7.128 -2.788 1.00 74.62 230 SER A N 1
ATOM 1601 C CA . SER A 1 230 ? -9.062 -6.781 -1.390 1.00 74.62 230 SER A CA 1
ATOM 1602 C C . SER A 1 230 ? -7.609 -6.385 -1.099 1.00 74.62 230 SER A C 1
ATOM 1604 O O . SER A 1 230 ? -6.656 -6.819 -1.756 1.00 74.62 230 SER A O 1
ATOM 1606 N N . LEU A 1 231 ? -7.452 -5.508 -0.115 1.00 79.88 231 LEU A N 1
ATOM 1607 C CA . LEU A 1 231 ? -6.195 -4.864 0.257 1.00 79.88 231 LEU A CA 1
ATOM 1608 C C . LEU A 1 231 ? -5.304 -5.770 1.123 1.00 79.88 231 LEU A C 1
ATOM 1610 O O . LEU A 1 231 ? -5.813 -6.547 1.927 1.00 79.88 231 LEU A O 1
ATOM 1614 N N . SER A 1 232 ? -3.979 -5.679 0.966 1.00 84.25 232 SER A N 1
ATOM 1615 C CA . SER A 1 232 ? -3.004 -6.575 1.614 1.00 84.25 232 SER A CA 1
ATOM 1616 C C . SER A 1 232 ? -2.981 -6.525 3.141 1.00 84.25 232 SER A C 1
ATOM 1618 O O . SER A 1 232 ? -2.502 -7.481 3.748 1.00 84.25 232 SER A O 1
ATOM 1620 N N . TRP A 1 233 ? -3.425 -5.430 3.762 1.00 87.69 233 TRP A N 1
ATOM 1621 C CA . TRP A 1 233 ? -3.307 -5.237 5.208 1.00 87.69 233 TRP A CA 1
ATOM 1622 C C . TRP A 1 233 ? -4.581 -4.651 5.813 1.00 87.69 233 TRP A C 1
ATOM 1624 O O . TRP A 1 233 ? -5.063 -3.615 5.362 1.00 87.69 233 TRP A O 1
ATOM 1634 N N . SER A 1 234 ? -5.094 -5.284 6.870 1.00 89.38 234 SER A N 1
ATOM 1635 C CA . SER A 1 234 ? -6.155 -4.707 7.702 1.00 89.38 234 SER A CA 1
ATOM 1636 C C . SER A 1 234 ? -5.641 -3.514 8.529 1.00 89.38 234 SER A C 1
ATOM 1638 O O . SER A 1 234 ? -4.475 -3.512 8.936 1.00 89.38 234 SER A O 1
ATOM 1640 N N . PRO A 1 235 ? -6.494 -2.523 8.860 1.00 91.38 235 PRO A N 1
ATOM 1641 C CA . PRO A 1 235 ? -6.165 -1.516 9.860 1.00 91.38 235 PRO A CA 1
ATOM 1642 C C . PRO A 1 235 ? -6.059 -2.149 11.263 1.00 91.38 235 PRO A C 1
ATOM 1644 O O . PRO A 1 235 ? -6.673 -3.193 11.506 1.00 91.38 235 PRO A O 1
ATOM 1647 N N . PRO A 1 236 ? -5.334 -1.515 12.208 1.00 91.69 236 PRO A N 1
ATOM 1648 C CA . PRO A 1 236 ? -5.140 -2.001 13.576 1.00 91.69 236 PRO A CA 1
ATOM 1649 C C . PRO A 1 236 ? -6.397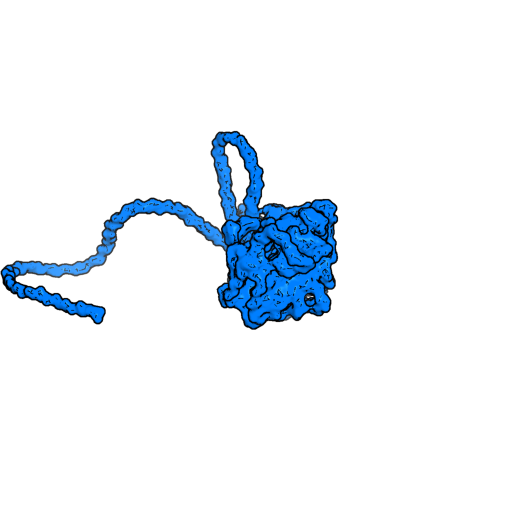 -2.550 14.270 1.00 91.69 236 PRO A C 1
ATOM 1651 O O . PRO A 1 236 ? -7.494 -1.998 14.157 1.00 91.69 236 PRO A O 1
ATOM 1654 N N . SER A 1 237 ? -6.237 -3.632 15.034 1.00 87.81 237 SER A N 1
ATOM 1655 C CA . SER A 1 237 ? -7.349 -4.296 15.720 1.00 87.81 237 SER A CA 1
ATOM 1656 C C . SER A 1 237 ? -8.122 -3.328 16.628 1.00 87.81 237 SER A C 1
ATOM 1658 O O . SER A 1 237 ? -7.557 -2.576 17.420 1.00 87.81 237 SER A O 1
ATOM 1660 N N . GLY A 1 238 ? -9.451 -3.321 16.486 1.00 91.56 238 GLY A N 1
ATOM 1661 C CA . GLY A 1 238 ? -10.332 -2.429 17.246 1.00 91.56 238 GLY A CA 1
ATOM 1662 C C . GLY A 1 238 ? -10.428 -0.981 16.739 1.00 91.56 238 GLY A C 1
ATOM 1663 O O . GLY A 1 238 ? -11.123 -0.192 17.376 1.00 91.56 238 GLY A O 1
ATOM 1664 N N . TRP A 1 239 ? -9.828 -0.622 15.593 1.00 95.00 239 TRP A N 1
ATOM 1665 C CA . TRP A 1 239 ? -9.794 0.760 15.073 1.00 95.00 239 TRP A CA 1
ATOM 1666 C C . TRP A 1 239 ? -11.145 1.491 15.010 1.00 95.00 239 TRP A C 1
ATOM 1668 O O . TRP A 1 239 ? -11.207 2.708 15.167 1.00 95.00 239 TRP A O 1
ATOM 1678 N N . LYS A 1 240 ? -12.252 0.763 14.811 1.00 93.88 240 LYS A N 1
ATOM 1679 C CA . LYS A 1 240 ? -13.617 1.325 14.766 1.00 93.88 240 LYS A CA 1
ATOM 1680 C C . LYS A 1 240 ? -14.041 1.982 16.092 1.00 93.88 240 LYS A C 1
ATOM 1682 O O . LYS A 1 240 ? -14.951 2.812 16.089 1.00 93.88 240 LYS A O 1
ATOM 1687 N N . SER A 1 241 ? -13.365 1.633 17.188 1.00 96.38 241 SER A N 1
ATOM 1688 C CA . SER A 1 241 ? -13.554 2.158 18.546 1.00 96.38 241 SER A CA 1
ATOM 1689 C C . SER A 1 241 ? -12.494 3.192 18.960 1.00 96.38 241 SER A C 1
ATOM 1691 O O . SER A 1 241 ? -12.499 3.632 20.108 1.00 96.38 241 SER A O 1
ATOM 1693 N N . TYR A 1 242 ? -11.577 3.579 18.065 1.00 98.19 242 TYR A N 1
ATOM 1694 C CA . TYR A 1 242 ? -10.581 4.624 18.331 1.00 98.19 242 TYR A CA 1
ATOM 1695 C C . TYR A 1 242 ? -11.230 6.004 18.510 1.00 98.19 242 TYR A C 1
ATOM 1697 O O . TYR A 1 242 ? -12.355 6.255 18.065 1.00 98.19 242 TYR A O 1
ATOM 1705 N N . THR A 1 243 ? -10.511 6.930 19.151 1.00 98.38 243 THR A N 1
ATOM 1706 C CA . THR A 1 243 ? -10.987 8.298 19.375 1.00 98.38 243 THR A CA 1
ATOM 1707 C C . THR A 1 243 ? -11.209 8.993 18.033 1.00 98.38 243 THR A C 1
ATOM 1709 O O . THR A 1 243 ? -10.274 9.199 17.261 1.00 98.38 243 THR A O 1
ATOM 1712 N N . LYS A 1 244 ? -12.460 9.353 17.735 1.00 98.00 244 LYS A N 1
ATOM 1713 C CA . LYS A 1 244 ? -12.802 10.023 16.477 1.00 98.00 244 LYS A CA 1
ATOM 1714 C C . LYS A 1 244 ? -12.322 11.471 16.498 1.00 98.00 244 LYS A C 1
ATOM 1716 O O . LYS A 1 244 ? -12.609 12.194 17.450 1.00 98.00 244 LYS A O 1
ATOM 1721 N N . LEU A 1 245 ? -11.626 11.891 15.445 1.00 97.44 245 LEU A N 1
ATOM 1722 C CA . LEU A 1 245 ? -11.116 13.253 15.293 1.00 97.44 245 LEU A CA 1
ATOM 1723 C C . LEU A 1 245 ? -11.343 13.746 13.861 1.00 97.44 245 LEU A C 1
ATOM 1725 O O . LEU A 1 245 ? -10.947 13.092 12.898 1.00 97.44 245 LEU A O 1
ATOM 1729 N N . THR A 1 246 ? -12.011 14.887 13.715 1.00 95.44 246 THR A N 1
ATOM 1730 C CA . THR A 1 246 ? -12.369 15.437 12.401 1.00 95.44 246 THR A CA 1
ATOM 1731 C C . THR A 1 246 ? -11.169 16.121 11.749 1.00 95.44 246 THR A C 1
ATOM 1733 O O . THR A 1 246 ? -10.542 16.984 12.363 1.00 95.44 246 THR A O 1
ATOM 1736 N N . VAL A 1 247 ? -10.874 15.790 10.491 1.00 96.44 247 VAL A N 1
ATOM 1737 C CA . VAL A 1 247 ? -9.898 16.540 9.682 1.00 96.44 247 VAL A CA 1
ATOM 1738 C C . VAL A 1 247 ? -10.567 17.836 9.198 1.00 96.44 247 VAL A C 1
ATOM 1740 O O . VAL A 1 247 ? -11.663 17.761 8.645 1.00 96.44 247 VAL A O 1
ATOM 1743 N N . PRO A 1 248 ? -9.989 19.038 9.378 1.00 94.06 248 PRO A N 1
ATOM 1744 C CA . PRO A 1 248 ? -10.656 20.260 8.934 1.00 94.06 248 PRO A CA 1
ATOM 1745 C C . PRO A 1 248 ? -10.730 20.345 7.403 1.00 94.06 248 PRO A C 1
ATOM 1747 O O . PRO A 1 248 ? -9.752 20.066 6.711 1.00 94.06 248 PRO A O 1
ATOM 1750 N N . ALA A 1 249 ? -11.861 20.809 6.860 1.00 93.62 249 ALA A N 1
ATOM 1751 C CA . ALA A 1 249 ? -12.039 20.968 5.410 1.00 93.62 249 ALA A CA 1
ATOM 1752 C C . ALA A 1 249 ? -11.043 21.965 4.784 1.00 93.62 249 ALA A C 1
ATOM 1754 O O . ALA A 1 249 ? -10.635 21.791 3.642 1.00 93.62 249 ALA A O 1
ATOM 1755 N N . GLY A 1 250 ? -10.595 22.972 5.542 1.00 92.81 250 GLY A N 1
ATOM 1756 C CA . GLY A 1 250 ? -9.535 23.900 5.132 1.00 92.81 250 GLY A CA 1
ATOM 1757 C C . GLY A 1 250 ? -8.105 23.372 5.313 1.00 92.81 250 GLY A C 1
ATOM 1758 O O . GLY A 1 250 ? -7.163 24.136 5.135 1.00 92.81 250 GLY A O 1
ATOM 1759 N N . GLY A 1 251 ? -7.918 22.102 5.690 1.00 92.38 251 GLY A N 1
ATOM 1760 C CA . GLY A 1 251 ? -6.621 21.558 6.101 1.00 92.38 251 GLY A CA 1
ATOM 1761 C C . GLY A 1 251 ? -6.137 22.112 7.449 1.00 92.38 251 GLY A C 1
ATOM 1762 O O . GLY A 1 251 ? -6.927 22.550 8.283 1.00 92.38 251 GLY A O 1
ATOM 1763 N N . GLY A 1 252 ? -4.824 22.078 7.672 1.00 92.44 252 GLY A N 1
ATOM 1764 C CA . GLY A 1 252 ? -4.164 22.481 8.915 1.00 92.44 252 GLY A CA 1
ATOM 1765 C C . GLY A 1 252 ? -3.568 21.304 9.695 1.00 92.44 252 GLY A C 1
ATOM 1766 O O . GLY A 1 252 ? -3.458 20.181 9.195 1.00 92.44 252 GLY A O 1
ATOM 1767 N N . THR A 1 253 ? -3.151 21.567 10.935 1.00 95.44 253 THR A N 1
ATOM 1768 C CA . THR A 1 253 ? -2.542 20.553 11.808 1.00 95.44 253 THR A CA 1
ATOM 1769 C C . THR A 1 253 ? -3.601 19.831 12.637 1.00 95.44 253 THR A C 1
ATOM 1771 O O . THR A 1 253 ? -4.289 20.438 13.454 1.00 95.44 253 THR A O 1
ATOM 1774 N N . VAL A 1 254 ? -3.681 18.514 12.466 1.00 97.31 254 VAL A N 1
ATOM 1775 C CA . VAL A 1 254 ? -4.430 17.591 13.319 1.00 97.31 254 VAL A CA 1
ATOM 1776 C C . VAL A 1 254 ? -3.492 17.146 14.443 1.00 97.31 254 VAL A C 1
ATOM 1778 O O . VAL A 1 254 ? -2.614 16.308 14.231 1.00 97.31 254 VAL A O 1
ATOM 1781 N N . SER A 1 255 ? -3.648 17.750 15.622 1.00 97.25 255 SER A N 1
ATOM 1782 C CA . SER A 1 255 ? -2.839 17.463 16.815 1.00 97.25 255 SER A CA 1
ATOM 1783 C C . SER A 1 255 ? -3.470 16.357 17.668 1.00 97.25 255 SER A C 1
ATOM 1785 O O . SER A 1 255 ? -4.649 16.428 18.009 1.00 97.25 255 SER A O 1
ATOM 1787 N N . MET A 1 256 ? -2.678 15.351 18.037 1.00 98.12 256 MET A N 1
ATOM 1788 C CA . MET A 1 256 ? -3.118 14.109 18.684 1.00 98.12 256 MET A CA 1
ATOM 1789 C C . MET A 1 256 ? -2.244 13.755 19.897 1.00 98.12 256 MET A C 1
ATOM 1791 O O . MET A 1 256 ? -1.053 14.054 19.931 1.00 98.12 256 MET A O 1
ATOM 1795 N N . ASN A 1 257 ? -2.808 13.087 20.906 1.00 97.69 257 ASN A N 1
ATOM 1796 C CA . ASN A 1 257 ? -2.057 12.647 22.085 1.00 97.69 257 ASN A CA 1
ATOM 1797 C C . ASN A 1 257 ? -1.294 11.335 21.805 1.00 97.69 257 ASN A C 1
ATOM 1799 O O . ASN A 1 257 ? -1.869 10.373 21.300 1.00 97.69 257 ASN A O 1
ATOM 1803 N N . ASN A 1 258 ? -0.011 11.266 22.172 1.00 97.81 258 ASN A N 1
ATOM 1804 C CA . ASN A 1 258 ? 0.855 10.098 21.935 1.00 97.81 258 ASN A CA 1
ATOM 1805 C C . ASN A 1 258 ? 0.471 8.833 22.729 1.00 97.81 258 ASN A C 1
ATOM 1807 O O . ASN A 1 258 ? 1.011 7.766 22.455 1.00 97.81 258 ASN A O 1
ATOM 1811 N N . SER A 1 259 ? -0.467 8.923 23.671 1.00 96.25 259 SER A N 1
ATOM 1812 C CA . SER A 1 259 ? -1.030 7.776 24.397 1.00 96.25 259 SER A CA 1
ATOM 1813 C C . SER A 1 259 ? -2.378 7.296 23.837 1.00 96.25 259 SER A C 1
ATOM 1815 O O . SER A 1 259 ? -2.915 6.304 24.327 1.00 96.25 259 SER A O 1
ATOM 1817 N N . THR A 1 260 ? -2.935 7.975 22.828 1.00 97.56 260 THR A N 1
ATOM 1818 C CA . THR A 1 260 ? -4.300 7.758 22.321 1.00 97.56 260 THR A CA 1
ATOM 1819 C C . THR A 1 260 ? -4.298 7.292 20.864 1.00 97.56 260 THR A C 1
ATOM 1821 O O . THR A 1 260 ? -3.549 7.812 20.035 1.00 97.56 260 THR A O 1
ATOM 1824 N N . ASP A 1 261 ? -5.152 6.316 20.549 1.00 98.06 261 ASP A N 1
ATOM 1825 C CA . ASP A 1 261 ? -5.394 5.856 19.179 1.00 98.06 261 ASP A CA 1
ATOM 1826 C C . ASP A 1 261 ? -6.546 6.648 18.544 1.00 98.06 261 ASP A C 1
ATOM 1828 O O . ASP A 1 261 ? -7.582 6.856 19.185 1.00 98.06 261 ASP A O 1
ATOM 1832 N N . TYR A 1 262 ? -6.393 7.054 17.282 1.00 98.56 262 TYR A N 1
ATOM 1833 C CA . TYR A 1 262 ? -7.334 7.931 16.587 1.00 98.56 262 TYR A CA 1
ATOM 1834 C C . TYR A 1 262 ? -7.885 7.330 15.292 1.00 98.56 262 TYR A C 1
ATOM 1836 O O . TYR A 1 262 ? -7.147 6.778 14.475 1.00 98.56 262 TYR A O 1
ATOM 1844 N N . LEU A 1 263 ? -9.189 7.517 15.085 1.00 98.44 263 LEU A N 1
ATOM 1845 C CA . LEU A 1 263 ? -9.865 7.334 13.803 1.00 98.44 263 LEU A CA 1
ATOM 1846 C C . LEU A 1 263 ? -10.161 8.720 13.222 1.00 98.44 263 LEU A C 1
ATOM 1848 O O . LEU A 1 263 ? -10.989 9.464 13.753 1.00 98.44 263 LEU A O 1
ATOM 1852 N N . LEU A 1 264 ? -9.475 9.075 12.142 1.00 98.19 264 LEU A N 1
ATOM 1853 C CA . LEU A 1 264 ? -9.677 10.346 11.464 1.00 98.19 264 LEU A CA 1
ATOM 1854 C C . LEU A 1 264 ? -10.936 10.291 10.601 1.00 98.19 264 LEU A C 1
ATOM 1856 O O . LEU A 1 264 ? -11.129 9.371 9.807 1.00 98.19 264 LEU A O 1
ATOM 1860 N N . VAL A 1 265 ? -11.788 11.300 10.765 1.00 94.81 265 VAL A N 1
ATOM 1861 C CA . VAL A 1 265 ? -13.022 11.478 9.997 1.00 94.81 265 VAL A CA 1
ATOM 1862 C C . VAL A 1 265 ? -12.819 12.670 9.071 1.00 94.81 265 VAL A C 1
ATOM 1864 O O . VAL A 1 265 ? -12.824 13.819 9.517 1.00 94.81 265 VAL A O 1
ATOM 1867 N N . ALA A 1 266 ? -12.596 12.406 7.787 1.00 90.75 266 ALA A N 1
ATOM 1868 C CA . ALA A 1 266 ? -12.473 13.458 6.787 1.00 90.75 266 ALA A CA 1
ATOM 1869 C C . ALA A 1 266 ? -13.854 13.950 6.308 1.00 90.75 266 ALA A C 1
ATOM 1871 O O . ALA A 1 266 ? -14.795 13.157 6.214 1.00 90.75 266 ALA A O 1
ATOM 1872 N N . PRO A 1 267 ? -13.993 15.245 5.975 1.00 89.38 267 PRO A N 1
ATOM 1873 C CA . PRO A 1 267 ? -15.093 15.733 5.159 1.00 89.38 267 PRO A CA 1
ATOM 1874 C C . PRO A 1 267 ? -14.933 15.224 3.723 1.00 89.38 267 PRO A C 1
ATOM 1876 O O . PRO A 1 267 ? -13.863 14.769 3.323 1.00 89.38 267 PRO A O 1
ATOM 1879 N N . THR A 1 268 ? -15.990 15.372 2.924 1.00 81.56 268 THR A N 1
ATOM 1880 C CA . THR A 1 268 ? -16.036 14.975 1.509 1.00 81.56 268 THR A CA 1
ATOM 1881 C C . THR A 1 268 ? -14.813 15.428 0.707 1.00 81.56 268 THR A C 1
ATOM 1883 O O . THR A 1 268 ? -14.271 14.649 -0.069 1.00 81.56 268 THR A O 1
ATOM 1886 N N . ARG A 1 269 ? -14.355 16.668 0.930 1.00 91.19 269 ARG A N 1
ATOM 1887 C CA . ARG A 1 269 ? -13.166 17.238 0.295 1.00 91.19 269 ARG A CA 1
ATOM 1888 C C . ARG A 1 269 ? -12.415 18.144 1.262 1.00 91.19 269 ARG A C 1
ATOM 1890 O O . ARG A 1 269 ? -13.034 18.908 2.005 1.00 91.19 269 ARG A O 1
ATOM 1897 N N . ILE A 1 270 ? -11.090 18.074 1.219 1.00 94.69 270 ILE A N 1
ATOM 1898 C CA . ILE A 1 270 ? -10.173 18.931 1.971 1.00 94.69 270 ILE A CA 1
ATOM 1899 C C . ILE A 1 270 ? -9.402 19.805 0.977 1.00 94.69 270 ILE A C 1
ATOM 1901 O O . ILE A 1 270 ? -8.805 19.300 0.025 1.00 94.69 270 ILE A O 1
ATOM 1905 N N . THR A 1 271 ? -9.411 21.119 1.187 1.00 92.50 271 THR A N 1
ATOM 1906 C CA . THR A 1 271 ? -8.791 22.090 0.277 1.00 92.50 271 THR A CA 1
ATOM 1907 C C . THR A 1 271 ? -7.374 22.482 0.692 1.00 92.50 271 THR A C 1
ATOM 1909 O O . THR A 1 271 ? -6.556 22.752 -0.178 1.00 92.50 271 THR A O 1
ATOM 1912 N N . GLY A 1 272 ? -7.029 22.479 1.983 1.00 89.38 272 GLY A N 1
ATOM 1913 C CA . GLY A 1 272 ? -5.670 22.783 2.463 1.00 89.38 272 GLY A CA 1
ATOM 1914 C C . GLY A 1 272 ? -4.743 21.566 2.549 1.00 89.38 272 GLY A C 1
ATOM 1915 O O . GLY A 1 272 ? -5.141 20.441 2.244 1.00 89.38 272 GLY A O 1
ATOM 1916 N N . ALA A 1 273 ? -3.492 21.781 2.964 1.00 90.81 273 ALA A N 1
ATOM 1917 C CA . ALA A 1 273 ? -2.573 20.708 3.359 1.00 90.81 273 ALA A CA 1
ATOM 1918 C C . ALA A 1 273 ? -2.906 20.194 4.767 1.00 90.81 273 ALA A C 1
ATOM 1920 O O . ALA A 1 273 ? -3.215 20.992 5.652 1.00 90.81 273 ALA A O 1
ATOM 1921 N N . VAL A 1 274 ? -2.816 18.883 5.004 1.00 95.75 274 VAL A N 1
ATOM 1922 C CA . VAL A 1 274 ? -3.083 18.271 6.319 1.00 95.75 274 VAL A CA 1
ATOM 1923 C C . VAL A 1 274 ? -1.774 17.832 6.967 1.00 95.75 274 VAL A C 1
ATOM 1925 O O . VAL A 1 274 ? -1.041 17.048 6.376 1.00 95.75 274 VAL A O 1
ATOM 1928 N N . THR A 1 275 ? -1.482 18.276 8.192 1.00 96.19 275 THR A N 1
ATOM 1929 C CA . THR A 1 275 ? -0.363 17.737 8.991 1.00 96.19 275 THR A CA 1
ATOM 1930 C C . THR A 1 275 ? -0.888 16.894 10.147 1.00 96.19 275 THR A C 1
ATOM 1932 O O . THR A 1 275 ? -1.573 17.405 11.025 1.00 96.19 275 THR A O 1
ATOM 1935 N N . LEU A 1 276 ? -0.534 15.612 10.173 1.00 97.81 276 LEU A N 1
ATOM 1936 C CA . LEU A 1 276 ? -0.811 14.680 11.261 1.00 97.81 276 LEU A CA 1
ATOM 1937 C C . LEU A 1 276 ? 0.344 14.738 12.268 1.00 97.81 276 LEU A C 1
ATOM 1939 O O . LEU A 1 276 ? 1.469 14.340 11.952 1.00 97.81 276 LEU A O 1
ATOM 1943 N N . SER A 1 277 ? 0.072 15.261 13.463 1.00 96.81 277 SER A N 1
ATOM 1944 C CA . SER A 1 277 ? 1.067 15.475 14.517 1.00 96.81 277 SER A CA 1
ATOM 1945 C C . SER A 1 277 ? 0.629 14.804 15.815 1.00 96.81 277 SER A C 1
ATOM 1947 O O . SER A 1 277 ? -0.495 15.005 16.272 1.00 96.81 277 SER A O 1
ATOM 1949 N N . GLY A 1 278 ? 1.507 14.007 16.417 1.00 96.75 278 GLY A N 1
ATOM 1950 C CA . GLY A 1 278 ? 1.187 13.180 17.574 1.00 96.75 278 GLY A CA 1
ATOM 1951 C C . GLY A 1 278 ? 0.399 11.907 17.233 1.00 96.75 278 GLY A C 1
ATOM 1952 O O . GLY A 1 278 ? 0.244 11.552 16.063 1.00 96.75 278 GLY A O 1
ATOM 1953 N N . GLY A 1 279 ? -0.097 11.209 18.260 1.00 97.62 279 GLY A N 1
ATOM 1954 C CA . GLY A 1 279 ? -0.949 10.012 18.141 1.00 97.62 279 GLY A CA 1
ATOM 1955 C C . GLY A 1 279 ? -0.213 8.676 18.329 1.00 97.62 279 GLY A C 1
ATOM 1956 O O . GLY A 1 279 ? 0.916 8.516 17.844 1.00 97.62 279 GLY A O 1
ATOM 1957 N N . ARG A 1 280 ? -0.868 7.724 19.020 1.00 94.12 280 ARG A N 1
ATOM 1958 C CA . ARG A 1 280 ? -0.375 6.360 19.318 1.00 94.12 280 ARG A CA 1
ATOM 1959 C C . ARG A 1 280 ? -0.651 5.347 18.213 1.00 94.12 280 ARG A C 1
ATOM 1961 O O . ARG A 1 280 ? 0.204 4.530 17.914 1.00 94.12 280 ARG A O 1
ATOM 1968 N N . ASN A 1 281 ? -1.815 5.424 17.585 1.00 97.88 281 ASN A N 1
ATOM 1969 C CA . ASN A 1 281 ? -2.112 4.823 16.288 1.00 97.88 281 ASN A CA 1
ATOM 1970 C C . ASN A 1 281 ? -3.053 5.775 15.550 1.00 97.88 281 ASN A C 1
ATOM 1972 O O . ASN A 1 281 ? -3.822 6.501 16.181 1.00 97.88 281 ASN A O 1
ATOM 1976 N N . ILE A 1 282 ? -2.987 5.783 14.225 1.00 98.69 282 ILE A N 1
ATOM 1977 C CA . ILE A 1 282 ? -3.829 6.619 13.369 1.00 98.69 282 ILE A CA 1
ATOM 1978 C C . ILE A 1 282 ? -4.436 5.722 12.298 1.00 98.69 282 ILE A C 1
ATOM 1980 O O . ILE A 1 282 ? -3.707 4.997 11.622 1.00 98.69 282 ILE A O 1
ATOM 1984 N N . VAL A 1 283 ? -5.753 5.799 12.124 1.00 98.69 283 VAL A N 1
ATOM 1985 C CA . VAL A 1 283 ? -6.477 5.204 10.997 1.00 98.69 283 VAL A CA 1
ATOM 1986 C C . VAL A 1 283 ? -7.258 6.303 10.292 1.00 98.69 283 VAL A C 1
ATOM 1988 O O . VAL A 1 283 ? -8.067 6.983 10.916 1.00 98.69 283 VAL A O 1
ATOM 1991 N N . TRP A 1 284 ? -7.029 6.477 8.995 1.00 98.44 284 TRP A N 1
ATOM 1992 C CA . TRP A 1 284 ? -7.789 7.369 8.122 1.00 98.44 284 TRP A CA 1
ATOM 1993 C C . TRP A 1 284 ? -8.231 6.566 6.900 1.00 98.44 284 TRP A C 1
ATOM 1995 O O . TRP A 1 284 ? -7.394 6.044 6.170 1.00 98.44 284 TRP A O 1
ATOM 2005 N N . ILE A 1 285 ? -9.542 6.442 6.694 1.00 96.19 285 ILE A N 1
ATOM 2006 C CA . ILE A 1 285 ? -10.122 5.750 5.539 1.00 96.19 285 ILE A CA 1
ATOM 2007 C C . ILE A 1 285 ? -11.064 6.717 4.818 1.00 96.19 285 ILE A C 1
ATOM 2009 O O . ILE A 1 285 ? -12.032 7.190 5.412 1.00 96.19 285 ILE A O 1
ATOM 2013 N N . GLY A 1 286 ? -10.783 6.986 3.544 1.00 93.81 286 GLY A N 1
ATOM 2014 C CA . GLY A 1 286 ? -11.594 7.823 2.664 1.00 93.81 286 GLY A CA 1
ATOM 2015 C C . GLY A 1 286 ? -11.303 9.328 2.736 1.00 93.81 286 GLY A C 1
ATOM 2016 O O . GLY A 1 286 ? -11.004 9.895 3.790 1.00 93.81 286 GLY A O 1
ATOM 2017 N N . GLY A 1 287 ? -11.448 9.986 1.586 1.00 92.25 287 GLY A N 1
ATOM 2018 C CA . GLY A 1 287 ? -11.463 11.443 1.446 1.00 92.25 287 GLY A CA 1
ATOM 2019 C C . GLY A 1 287 ? -10.853 11.920 0.129 1.00 92.25 287 GLY A C 1
ATOM 2020 O O . GLY A 1 287 ? -10.004 11.249 -0.458 1.00 92.25 287 GLY A O 1
ATOM 2021 N N . GLU A 1 288 ? -11.264 13.102 -0.322 1.00 95.19 288 GLU A N 1
ATOM 2022 C CA . GLU A 1 288 ? -10.615 13.810 -1.428 1.00 95.19 288 GLU A CA 1
ATOM 2023 C C . GLU A 1 288 ? -9.738 14.953 -0.905 1.00 95.19 288 GLU A C 1
ATOM 2025 O O . GLU A 1 288 ? -10.120 15.670 0.026 1.00 95.19 288 GLU A O 1
ATOM 2030 N N . ILE A 1 289 ? -8.600 15.195 -1.554 1.00 95.19 289 ILE A N 1
ATOM 2031 C CA . ILE A 1 289 ? -7.753 16.367 -1.316 1.00 95.19 289 ILE A CA 1
ATOM 2032 C C . ILE A 1 289 ? -7.600 17.125 -2.637 1.00 95.19 289 ILE A C 1
ATOM 2034 O O . ILE A 1 289 ? -7.056 16.601 -3.609 1.00 95.19 289 ILE A O 1
ATOM 2038 N N . GLY A 1 290 ? -8.092 18.364 -2.694 1.00 92.25 290 GLY A N 1
ATOM 2039 C CA . GLY A 1 290 ? -7.982 19.181 -3.899 1.00 92.25 290 GLY A CA 1
ATOM 2040 C C . GLY A 1 290 ? -8.823 20.457 -3.922 1.00 92.25 290 GLY A C 1
ATOM 2041 O O . GLY A 1 290 ? -9.564 20.761 -2.989 1.00 92.25 290 GLY A O 1
ATOM 2042 N N . GLY A 1 291 ? -8.714 21.200 -5.027 1.00 88.38 291 GLY A N 1
ATOM 2043 C CA . GLY A 1 291 ? -9.387 22.489 -5.243 1.00 88.38 291 GLY A CA 1
ATOM 2044 C C . GLY A 1 291 ? -8.505 23.729 -5.039 1.00 88.38 291 GLY A C 1
ATOM 2045 O O . GLY A 1 291 ? -9.023 24.842 -5.034 1.00 88.38 291 GLY A O 1
ATOM 2046 N N . ARG A 1 292 ? -7.184 23.573 -4.882 1.00 86.62 292 ARG A N 1
ATOM 2047 C CA . ARG A 1 292 ? -6.231 24.690 -4.755 1.00 86.62 292 ARG A CA 1
ATOM 2048 C C . ARG A 1 292 ? -5.896 25.247 -6.137 1.00 86.62 292 ARG A C 1
ATOM 2050 O O . ARG A 1 292 ? -5.017 24.720 -6.808 1.00 86.62 292 ARG A O 1
ATOM 2057 N N . THR A 1 293 ? -6.595 26.294 -6.562 1.00 82.38 293 THR A N 1
ATOM 2058 C CA . THR A 1 293 ? -6.466 26.883 -7.911 1.00 82.38 293 THR A CA 1
ATOM 2059 C C . THR A 1 293 ? -5.578 28.131 -7.980 1.00 82.38 293 THR A C 1
ATOM 2061 O O . THR A 1 293 ? -5.345 28.658 -9.063 1.00 82.38 293 THR A O 1
ATOM 2064 N N . SER A 1 294 ? -5.057 28.608 -6.847 1.00 78.69 294 SER A N 1
ATOM 2065 C CA . SER A 1 294 ? -4.123 29.738 -6.758 1.00 78.69 294 SER A CA 1
ATOM 2066 C C . SER A 1 294 ? -2.684 29.259 -6.580 1.00 78.69 294 SER A C 1
ATOM 2068 O O . SER A 1 294 ? -2.436 28.439 -5.694 1.00 78.69 294 SER A O 1
ATOM 2070 N N . VAL A 1 295 ? -1.737 29.812 -7.349 1.00 70.69 295 VAL A N 1
ATOM 2071 C CA . VAL A 1 295 ? -0.298 29.548 -7.165 1.00 70.69 295 VAL A CA 1
ATOM 2072 C C . VAL A 1 295 ? 0.104 29.892 -5.721 1.00 70.69 295 VAL A C 1
ATOM 2074 O O . VAL A 1 295 ? -0.118 31.029 -5.297 1.00 70.69 295 VAL A O 1
ATOM 2077 N N . PRO A 1 296 ? 0.689 28.950 -4.961 1.00 66.25 296 PRO A N 1
ATOM 2078 C CA . PRO A 1 296 ? 1.118 29.203 -3.591 1.00 66.25 296 PRO A CA 1
ATOM 2079 C C . PRO A 1 296 ? 2.167 30.308 -3.444 1.00 66.25 296 PRO A C 1
ATOM 2081 O O . PRO A 1 296 ? 3.077 30.445 -4.263 1.00 66.25 296 PRO A O 1
ATOM 2084 N N . SER A 1 297 ? 2.074 31.058 -2.345 1.00 60.81 297 SER A N 1
ATOM 2085 C CA . SER A 1 297 ? 3.062 32.059 -1.951 1.00 60.81 297 SER A CA 1
ATOM 2086 C C . SER A 1 297 ? 4.150 31.455 -1.055 1.00 60.81 297 SER A C 1
ATOM 2088 O O . SER A 1 297 ? 3.878 30.927 0.021 1.00 60.81 297 SER A O 1
ATOM 2090 N N . GLY A 1 298 ? 5.409 31.595 -1.479 1.00 58.97 298 GLY A N 1
ATOM 2091 C CA . GLY A 1 298 ? 6.592 31.215 -0.699 1.00 58.97 298 GLY A CA 1
ATOM 2092 C C . GLY A 1 298 ? 7.396 30.059 -1.299 1.00 58.97 298 GLY A C 1
ATOM 2093 O O . GLY A 1 298 ? 6.884 29.232 -2.043 1.00 58.97 298 GLY A O 1
ATOM 2094 N N . SER A 1 299 ? 8.686 30.007 -0.957 1.00 53.59 299 SER A N 1
ATOM 2095 C CA . SER A 1 299 ? 9.646 29.016 -1.474 1.00 53.59 299 SER A CA 1
ATOM 2096 C C . SER A 1 299 ? 9.755 27.750 -0.609 1.00 53.59 299 SER A C 1
ATOM 2098 O O . SER A 1 299 ? 10.734 27.015 -0.726 1.00 53.59 299 SER A O 1
ATOM 2100 N N . TYR A 1 300 ? 8.814 27.518 0.311 1.00 56.88 300 TYR A N 1
ATOM 2101 C CA . TYR A 1 300 ? 8.883 26.413 1.267 1.00 56.88 300 TYR A CA 1
ATOM 2102 C C . TYR A 1 300 ? 7.587 25.602 1.284 1.00 56.88 300 TYR A C 1
ATOM 2104 O O . TYR A 1 300 ? 6.491 26.124 1.105 1.00 56.88 300 TYR A O 1
ATOM 2112 N N . ASP A 1 301 ? 7.746 24.301 1.473 1.00 63.00 301 ASP A N 1
ATOM 2113 C CA . ASP A 1 301 ? 6.847 23.265 0.957 1.00 63.00 301 ASP A CA 1
ATOM 2114 C C . ASP A 1 301 ? 5.590 23.006 1.824 1.00 63.00 301 ASP A C 1
ATOM 2116 O O . ASP A 1 301 ? 4.557 22.543 1.342 1.00 63.00 301 ASP A O 1
ATOM 2120 N N . SER A 1 302 ? 5.605 23.387 3.104 1.00 65.00 302 SER A N 1
ATOM 2121 C CA . SER A 1 302 ? 4.560 23.002 4.068 1.00 65.00 302 SER A CA 1
ATOM 2122 C C . SER A 1 302 ? 3.087 23.317 3.736 1.00 65.00 302 SER A C 1
ATOM 2124 O O . SER A 1 302 ? 2.267 22.472 4.108 1.00 65.00 302 SER A O 1
ATOM 2126 N N . PRO A 1 303 ? 2.688 24.428 3.077 1.00 70.25 303 PRO A N 1
ATOM 2127 C CA . PRO A 1 303 ? 1.270 24.712 2.835 1.00 70.25 303 PRO A CA 1
ATOM 2128 C C . PRO A 1 303 ? 0.672 23.951 1.638 1.00 70.25 303 PRO A C 1
ATOM 2130 O O . PRO A 1 303 ? -0.547 23.967 1.466 1.00 70.25 303 PRO A O 1
ATOM 2133 N N . ASN A 1 304 ? 1.501 23.278 0.827 1.00 77.00 304 ASN A N 1
ATOM 2134 C CA . ASN A 1 304 ? 1.123 22.789 -0.510 1.00 77.00 304 ASN A CA 1
ATOM 2135 C C . ASN A 1 304 ? 1.090 21.263 -0.633 1.00 77.00 304 ASN A C 1
ATOM 2137 O O . ASN A 1 304 ? 0.646 20.727 -1.649 1.00 77.00 304 ASN A O 1
ATOM 2141 N N . ARG A 1 305 ? 1.508 20.564 0.421 1.00 87.62 305 ARG A N 1
ATOM 2142 C CA . ARG A 1 305 ? 1.456 19.105 0.526 1.00 87.62 305 ARG A CA 1
ATOM 2143 C C . ARG A 1 305 ? 0.012 18.609 0.563 1.00 87.62 305 ARG A C 1
ATOM 2145 O O . ARG A 1 305 ? -0.920 19.362 0.842 1.00 87.62 305 ARG A O 1
ATOM 2152 N N . GLY A 1 306 ? -0.207 17.334 0.301 1.00 94.06 306 GLY A N 1
ATOM 2153 C CA . GLY A 1 306 ? -1.484 16.669 0.501 1.00 94.06 306 GLY A CA 1
ATOM 2154 C C . GLY A 1 306 ? -1.653 16.310 1.973 1.00 94.06 306 GLY A C 1
ATOM 2155 O O . GLY A 1 306 ? -2.307 17.032 2.730 1.00 94.06 306 GLY A O 1
ATOM 2156 N N . ILE A 1 307 ? -0.994 15.226 2.382 1.00 97.00 307 ILE A N 1
ATOM 2157 C CA . ILE A 1 307 ? -0.873 14.783 3.774 1.00 97.00 307 ILE A CA 1
ATOM 2158 C C . ILE A 1 307 ? 0.600 14.833 4.189 1.00 97.00 307 ILE A C 1
ATOM 2160 O O . ILE A 1 307 ? 1.477 14.371 3.466 1.00 97.00 307 ILE A O 1
ATOM 2164 N N . ARG A 1 308 ? 0.884 15.335 5.389 1.00 95.62 308 ARG A N 1
ATOM 2165 C CA . ARG A 1 308 ? 2.188 15.246 6.047 1.00 95.62 308 ARG A CA 1
ATOM 2166 C C . ARG A 1 308 ? 2.065 14.481 7.356 1.00 95.62 308 ARG A C 1
ATOM 2168 O O . ARG A 1 308 ? 1.258 14.844 8.204 1.00 95.62 308 ARG A O 1
ATOM 2175 N N . VAL A 1 309 ? 2.909 13.480 7.558 1.00 96.38 309 VAL A N 1
ATOM 2176 C CA . VAL A 1 309 ? 3.029 12.717 8.805 1.00 96.38 309 VAL A CA 1
ATOM 2177 C C . VAL A 1 309 ? 4.291 13.170 9.536 1.00 96.38 309 VAL A C 1
ATOM 2179 O O . VAL A 1 309 ? 5.397 12.987 9.031 1.00 96.38 309 VAL A O 1
ATOM 2182 N N . SER A 1 310 ? 4.138 13.752 10.724 1.00 93.75 310 SER A N 1
ATOM 2183 C CA . SER A 1 310 ? 5.245 14.082 11.637 1.00 93.75 310 SER A CA 1
ATOM 2184 C C . SER A 1 310 ? 5.185 13.252 12.920 1.00 93.75 310 SER A C 1
ATOM 2186 O O . SER A 1 310 ? 4.274 12.442 13.087 1.00 93.75 310 SER A O 1
ATOM 2188 N N . ASP A 1 311 ? 6.171 13.431 13.801 1.00 93.88 311 ASP A N 1
ATOM 2189 C CA . ASP A 1 311 ? 6.359 12.654 15.032 1.00 93.88 311 ASP A CA 1
ATOM 2190 C C . ASP A 1 311 ? 5.108 12.517 15.921 1.00 93.88 311 ASP A C 1
ATOM 2192 O O . ASP A 1 311 ? 4.209 13.359 15.929 1.00 93.88 311 ASP A O 1
ATOM 2196 N N . GLY A 1 312 ? 5.089 11.442 16.706 1.00 95.50 312 GLY A N 1
ATOM 2197 C CA . GLY A 1 312 ? 4.133 11.148 17.763 1.00 95.50 312 GLY A CA 1
ATOM 2198 C C . GLY A 1 312 ? 4.677 10.078 18.708 1.00 95.50 312 GLY A C 1
ATOM 2199 O O . GLY A 1 312 ? 5.788 10.217 19.224 1.00 95.50 312 GLY A O 1
ATOM 2200 N N . ALA A 1 313 ? 3.905 9.018 18.962 1.00 94.31 313 ALA A N 1
ATOM 2201 C CA . ALA A 1 313 ? 4.414 7.857 19.692 1.00 94.31 313 ALA A CA 1
ATOM 2202 C C . ALA A 1 313 ? 5.528 7.143 18.907 1.00 94.31 313 ALA A C 1
ATOM 2204 O O . ALA A 1 313 ? 5.473 7.073 17.679 1.00 94.31 313 ALA A O 1
ATOM 2205 N N . ASP A 1 314 ? 6.517 6.591 19.615 1.00 90.06 314 ASP A N 1
ATOM 2206 C CA . ASP A 1 314 ? 7.664 5.943 18.972 1.00 90.06 314 ASP A CA 1
ATOM 2207 C C . ASP A 1 314 ? 7.268 4.676 18.201 1.00 90.06 314 ASP A C 1
ATOM 2209 O O . ASP A 1 314 ? 7.488 4.585 16.993 1.00 90.06 314 ASP A O 1
ATOM 2213 N N . VAL A 1 315 ? 6.618 3.735 18.890 1.00 90.69 315 VAL A N 1
ATOM 2214 C CA . VAL A 1 315 ? 6.012 2.539 18.296 1.00 90.69 315 VAL A CA 1
ATOM 2215 C C . VAL A 1 315 ? 4.552 2.846 17.982 1.00 90.69 315 VAL A C 1
ATOM 2217 O O . VAL A 1 315 ? 3.748 3.025 18.897 1.00 90.69 315 VAL A O 1
ATOM 2220 N N . ARG A 1 316 ? 4.213 2.923 16.689 1.00 94.12 316 ARG A N 1
ATOM 2221 C CA . ARG A 1 316 ? 2.854 3.234 16.220 1.00 94.12 316 ARG A CA 1
ATOM 2222 C C . ARG A 1 316 ? 2.559 2.751 14.810 1.00 94.12 316 ARG A C 1
ATOM 2224 O O . ARG A 1 316 ? 3.468 2.656 13.988 1.00 94.12 316 ARG A O 1
ATOM 2231 N N . THR A 1 317 ? 1.276 2.584 14.505 1.00 96.38 317 THR A N 1
ATOM 2232 C CA . THR A 1 317 ? 0.768 2.426 13.136 1.00 96.38 317 THR A CA 1
ATOM 2233 C C . THR A 1 317 ? 0.163 3.736 12.632 1.00 96.38 317 THR A C 1
ATOM 2235 O O . THR A 1 317 ? -0.660 4.347 13.315 1.00 96.38 317 THR A O 1
ATOM 2238 N N . VAL A 1 318 ? 0.530 4.150 11.420 1.00 98.50 318 VAL A N 1
ATOM 2239 C CA . VAL A 1 318 ? -0.138 5.211 10.654 1.00 98.50 318 VAL A CA 1
ATOM 2240 C C . VAL A 1 318 ? -0.733 4.573 9.405 1.00 98.50 318 VAL A C 1
ATOM 2242 O O . VAL A 1 318 ? -0.015 4.260 8.459 1.00 98.50 318 VAL A O 1
ATOM 2245 N N . TYR A 1 319 ? -2.039 4.338 9.430 1.00 98.69 319 TYR A N 1
ATOM 2246 C CA . TYR A 1 319 ? -2.789 3.659 8.382 1.00 98.69 319 TYR A CA 1
ATOM 2247 C C . TYR A 1 319 ? -3.645 4.676 7.618 1.00 98.69 319 TYR A C 1
ATOM 2249 O O . TYR A 1 319 ? -4.486 5.354 8.214 1.00 98.69 319 TYR A O 1
ATOM 2257 N N . ILE A 1 320 ? -3.431 4.786 6.308 1.00 98.75 320 ILE A N 1
ATOM 2258 C CA . ILE A 1 320 ? -4.140 5.704 5.411 1.00 98.75 320 ILE A CA 1
ATOM 2259 C C . ILE A 1 320 ? -4.653 4.907 4.208 1.00 98.75 320 ILE A C 1
ATOM 2261 O O . ILE A 1 320 ? -3.883 4.244 3.512 1.00 98.75 320 ILE A O 1
ATOM 2265 N N . GLU A 1 321 ? -5.953 4.985 3.948 1.00 97.69 321 GLU A N 1
ATOM 2266 C CA . GLU A 1 321 ? -6.623 4.241 2.884 1.00 97.69 321 GLU A CA 1
ATOM 2267 C C . GLU A 1 321 ? -7.584 5.136 2.091 1.00 97.69 321 GLU A C 1
ATOM 2269 O O . GLU A 1 321 ? -8.293 5.953 2.676 1.00 97.69 321 GLU A O 1
ATOM 2274 N N . GLY A 1 322 ? -7.668 4.957 0.770 1.00 96.62 322 GLY A N 1
ATOM 2275 C CA . GLY A 1 322 ? -8.766 5.521 -0.023 1.00 96.62 322 GLY A CA 1
ATOM 2276 C C . GLY A 1 322 ? -8.745 7.045 -0.155 1.00 96.62 322 GLY A C 1
ATOM 2277 O O . GLY A 1 322 ? -9.801 7.683 -0.162 1.00 96.62 322 GLY A O 1
ATOM 2278 N N . ILE A 1 323 ? -7.549 7.632 -0.265 1.00 97.62 323 ILE A N 1
ATOM 2279 C CA . ILE A 1 323 ? -7.370 9.073 -0.484 1.00 97.62 323 ILE A CA 1
ATOM 2280 C C . ILE A 1 323 ? -7.170 9.369 -1.974 1.00 97.62 323 ILE A C 1
ATOM 2282 O O . ILE A 1 323 ? -6.281 8.794 -2.609 1.00 97.62 323 ILE A O 1
ATOM 2286 N N . HIS A 1 324 ? -7.974 10.291 -2.513 1.00 96.69 324 HIS A N 1
ATOM 2287 C CA . HIS A 1 324 ? -7.871 10.781 -3.892 1.00 96.69 324 HIS A CA 1
ATOM 2288 C C . HIS A 1 324 ? -7.378 12.230 -3.911 1.00 96.69 324 HIS A C 1
ATOM 2290 O O . HIS A 1 324 ? -8.074 13.152 -3.487 1.00 96.69 324 HIS A O 1
ATOM 2296 N N . PHE A 1 325 ? -6.166 12.434 -4.418 1.00 96.69 325 PHE A N 1
ATOM 2297 C CA . PHE A 1 325 ? -5.593 13.747 -4.697 1.00 96.69 325 PHE A CA 1
ATOM 2298 C C . PHE A 1 325 ? -5.988 14.169 -6.119 1.00 96.69 325 PHE A C 1
ATOM 2300 O O . PHE A 1 325 ? -5.585 13.534 -7.098 1.00 96.69 325 PHE A O 1
ATOM 2307 N N . LEU A 1 326 ? -6.828 15.198 -6.215 1.00 93.12 326 LEU A N 1
ATOM 2308 C CA . LEU A 1 326 ? -7.583 15.539 -7.425 1.00 93.12 326 LEU A CA 1
ATOM 2309 C C . LEU A 1 326 ? -6.766 16.327 -8.456 1.00 93.12 326 LEU A C 1
ATOM 2311 O O . LEU A 1 326 ? -5.949 17.180 -8.105 1.00 93.12 326 LEU A O 1
ATOM 2315 N N . ALA A 1 327 ? -7.070 16.126 -9.739 1.00 88.50 327 ALA A N 1
ATOM 2316 C CA . ALA A 1 327 ? -6.510 16.925 -10.828 1.00 88.50 327 ALA A CA 1
ATOM 2317 C C . ALA A 1 327 ? -6.768 18.437 -10.645 1.00 88.50 327 ALA A C 1
ATOM 2319 O O . ALA A 1 327 ? -7.789 18.859 -10.101 1.00 88.50 327 ALA A O 1
ATOM 2320 N N . GLY A 1 328 ? -5.841 19.269 -11.130 1.00 80.94 328 GLY A N 1
ATOM 2321 C CA . GLY A 1 328 ? -5.980 20.732 -11.121 1.00 80.94 328 GLY A CA 1
ATOM 2322 C C . GLY A 1 328 ? -5.809 21.412 -9.755 1.00 80.94 328 GLY A C 1
ATOM 2323 O O . GLY A 1 328 ? -5.905 22.633 -9.680 1.00 80.94 328 GLY A O 1
ATOM 2324 N N . THR A 1 329 ? -5.528 20.666 -8.681 1.00 84.38 329 THR A N 1
ATOM 2325 C CA . THR A 1 329 ? -5.077 21.249 -7.409 1.00 84.38 329 THR A CA 1
ATOM 2326 C C . THR A 1 329 ? -3.570 21.484 -7.444 1.00 84.38 329 THR A C 1
ATOM 2328 O O . THR A 1 329 ? -2.849 20.609 -7.909 1.00 84.38 329 THR A O 1
ATOM 2331 N N . TYR A 1 330 ? -3.071 22.616 -6.942 1.00 85.44 330 TYR A N 1
ATOM 2332 C CA . TYR A 1 330 ? -1.632 22.796 -6.719 1.00 85.44 330 TYR A CA 1
ATOM 2333 C C . TYR A 1 330 ? -1.151 21.871 -5.590 1.00 85.44 330 TYR A C 1
ATOM 2335 O O . TYR A 1 330 ? -1.586 21.991 -4.438 1.00 85.44 330 TYR A O 1
ATOM 2343 N N . LEU A 1 331 ? -0.281 20.921 -5.935 1.00 86.94 331 LEU A N 1
ATOM 2344 C CA . LEU A 1 331 ? 0.209 19.872 -5.042 1.00 86.94 331 LEU A CA 1
ATOM 2345 C C . LEU A 1 331 ? 1.722 19.698 -5.199 1.00 86.94 331 LEU A C 1
ATOM 2347 O O . LEU A 1 331 ? 2.189 19.409 -6.304 1.00 86.94 331 LEU A O 1
ATOM 2351 N N . SER A 1 332 ? 2.455 19.870 -4.095 1.00 87.19 332 SER A N 1
ATOM 2352 C CA . SER A 1 332 ? 3.852 19.444 -3.973 1.00 87.19 332 SER A CA 1
ATOM 2353 C C . SER A 1 332 ? 3.890 17.945 -3.658 1.00 87.19 332 SER A C 1
ATOM 2355 O O . SER A 1 332 ? 3.592 17.140 -4.540 1.00 87.19 332 SER A O 1
ATOM 2357 N N . ASP A 1 333 ? 4.170 17.548 -2.416 1.00 90.44 333 ASP A N 1
ATOM 2358 C CA . ASP A 1 333 ? 4.095 16.143 -2.006 1.00 90.44 333 ASP A CA 1
ATOM 2359 C C . ASP A 1 333 ? 2.629 15.695 -1.887 1.00 90.44 333 ASP A C 1
ATOM 2361 O O . ASP A 1 333 ? 1.856 16.355 -1.189 1.00 90.44 333 ASP A O 1
ATOM 2365 N N . ALA A 1 334 ? 2.221 14.555 -2.452 1.00 95.50 334 ALA A N 1
ATOM 2366 C CA . ALA A 1 334 ? 0.891 14.001 -2.162 1.00 95.50 334 AL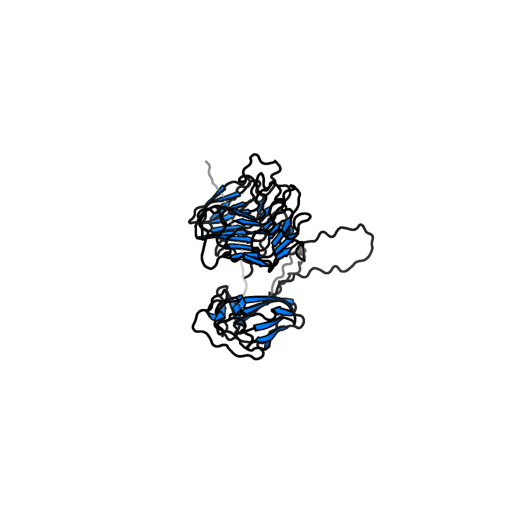A A CA 1
ATOM 2367 C C . ALA A 1 334 ? 0.838 13.405 -0.741 1.00 95.50 334 ALA A C 1
ATOM 2369 O O . ALA A 1 334 ? -0.035 13.777 0.049 1.00 95.50 334 ALA A O 1
ATOM 2370 N N . ILE A 1 335 ? 1.813 12.566 -0.363 1.00 96.94 335 ILE A N 1
ATOM 2371 C CA . ILE A 1 335 ? 2.040 12.168 1.038 1.00 96.94 335 ILE A CA 1
ATOM 2372 C C . ILE A 1 335 ? 3.523 12.320 1.404 1.00 96.94 335 ILE A C 1
ATOM 2374 O O . ILE A 1 335 ? 4.386 11.687 0.801 1.00 96.94 335 ILE A O 1
ATOM 2378 N N . GLN A 1 336 ? 3.809 13.115 2.439 1.00 94.31 336 GLN A N 1
ATOM 2379 C CA . GLN A 1 336 ? 5.138 13.269 3.035 1.00 94.31 336 GLN A CA 1
ATOM 2380 C C . GLN A 1 336 ? 5.224 12.573 4.400 1.00 94.31 336 GLN A C 1
ATOM 2382 O O . GLN A 1 336 ? 4.454 12.889 5.308 1.00 94.31 336 GLN A O 1
ATOM 2387 N N . PHE A 1 337 ? 6.235 11.734 4.606 1.00 93.06 337 PHE A N 1
ATOM 2388 C CA . PHE A 1 337 ? 6.720 11.354 5.933 1.00 93.06 337 PHE A CA 1
ATOM 2389 C C . PHE A 1 337 ? 7.895 12.247 6.323 1.00 93.06 337 PHE A C 1
ATOM 2391 O O . PHE A 1 337 ? 8.893 12.328 5.609 1.00 93.06 337 PHE A O 1
ATOM 2398 N N . ALA A 1 338 ? 7.761 12.927 7.457 1.00 90.69 338 ALA A N 1
ATOM 2399 C CA . ALA A 1 338 ? 8.766 13.816 8.022 1.00 90.69 338 ALA A CA 1
ATOM 2400 C C . ALA A 1 338 ? 8.964 13.515 9.515 1.00 90.69 338 ALA A C 1
ATOM 2402 O O . ALA A 1 338 ? 8.835 14.395 10.369 1.00 90.69 338 ALA A O 1
ATOM 2403 N N . ILE A 1 339 ? 9.244 12.244 9.798 1.00 89.38 339 ILE A N 1
ATOM 2404 C CA . ILE A 1 339 ? 9.489 11.663 11.119 1.00 89.38 339 ILE A CA 1
ATOM 2405 C C . ILE A 1 339 ? 10.948 11.935 11.502 1.00 89.38 339 ILE A C 1
ATOM 2407 O O . ILE A 1 339 ? 11.871 11.543 10.788 1.00 89.38 339 ILE A O 1
ATOM 2411 N N . ARG A 1 340 ? 11.163 12.634 12.614 1.00 87.19 340 ARG A N 1
ATOM 2412 C CA . ARG A 1 340 ? 12.464 13.161 13.048 1.00 87.19 340 ARG A CA 1
ATOM 2413 C C . ARG A 1 340 ? 13.015 12.377 14.234 1.00 87.19 340 ARG A C 1
ATOM 2415 O O . ARG A 1 340 ? 14.194 12.030 14.229 1.00 87.19 340 ARG A O 1
ATOM 2422 N N . SER A 1 341 ? 12.164 12.045 15.205 1.00 85.88 341 SER A N 1
ATOM 2423 C CA . SER A 1 341 ? 12.567 11.379 16.451 1.00 85.88 341 SER A CA 1
ATOM 2424 C C . SER A 1 341 ? 12.068 9.941 16.621 1.00 85.88 341 SER A C 1
ATOM 2426 O O . SER A 1 341 ? 12.694 9.191 17.366 1.00 85.88 341 SER A O 1
ATOM 2428 N N . ASN A 1 342 ? 10.996 9.516 15.938 1.00 87.38 342 ASN A N 1
ATOM 2429 C CA . ASN A 1 342 ? 10.454 8.161 16.121 1.00 87.38 342 ASN A CA 1
ATOM 2430 C C . ASN A 1 342 ? 11.129 7.099 15.229 1.00 87.38 342 ASN A C 1
ATOM 2432 O O . ASN A 1 342 ? 11.388 7.318 14.042 1.00 87.38 342 ASN A O 1
ATOM 2436 N N . ASN A 1 343 ? 11.331 5.906 15.789 1.00 85.75 343 ASN A N 1
ATOM 2437 C CA . ASN A 1 343 ? 11.987 4.760 15.159 1.00 85.75 343 ASN A CA 1
ATOM 2438 C C . ASN A 1 343 ? 11.173 3.451 15.192 1.00 85.75 343 ASN A C 1
ATOM 2440 O O . ASN A 1 343 ? 11.571 2.482 14.545 1.00 85.75 343 ASN A O 1
ATOM 2444 N N . GLY A 1 344 ? 10.017 3.415 15.859 1.00 87.25 344 GLY A N 1
ATOM 2445 C CA . GLY A 1 344 ? 9.075 2.284 15.848 1.00 87.25 344 GLY A CA 1
ATOM 2446 C C . GLY A 1 344 ? 7.891 2.418 14.871 1.00 87.25 344 GLY A C 1
ATOM 2447 O O . GLY A 1 344 ? 6.962 1.612 14.926 1.00 87.25 344 GLY A O 1
ATOM 2448 N N . VAL A 1 345 ? 7.878 3.433 13.997 1.00 90.75 345 VAL A N 1
ATOM 2449 C CA . VAL A 1 345 ? 6.714 3.763 13.149 1.00 90.75 345 VAL A CA 1
ATOM 2450 C C . VAL A 1 345 ? 6.518 2.758 12.009 1.00 90.75 345 VAL A C 1
ATOM 2452 O O . VAL A 1 345 ? 7.401 2.587 11.171 1.00 90.75 345 VAL A O 1
ATOM 2455 N N . THR A 1 346 ? 5.323 2.178 11.915 1.00 92.88 346 THR A N 1
ATOM 2456 C CA . THR A 1 346 ? 4.825 1.461 10.732 1.00 92.88 346 THR A CA 1
ATOM 2457 C C . THR A 1 346 ? 3.839 2.349 9.981 1.00 92.88 346 THR A C 1
ATOM 2459 O O . THR A 1 346 ? 2.876 2.839 10.569 1.00 92.88 346 THR A O 1
ATOM 2462 N N . ALA A 1 347 ? 4.057 2.556 8.687 1.00 96.31 347 ALA A N 1
ATOM 2463 C CA . ALA A 1 347 ? 3.138 3.254 7.798 1.00 96.31 347 ALA A CA 1
ATOM 2464 C C . ALA A 1 347 ? 2.483 2.267 6.825 1.00 96.31 347 ALA A C 1
ATOM 2466 O O . ALA A 1 347 ? 3.168 1.426 6.243 1.00 96.31 347 ALA A O 1
ATOM 2467 N N . VAL A 1 348 ? 1.171 2.393 6.631 1.00 98.06 348 VAL A N 1
ATOM 2468 C CA . VAL A 1 348 ? 0.383 1.589 5.689 1.00 98.06 348 VAL A CA 1
ATOM 2469 C C . VAL A 1 348 ? -0.417 2.536 4.799 1.00 98.06 348 VAL A C 1
ATOM 2471 O O . VAL A 1 348 ? -1.183 3.351 5.309 1.00 98.06 348 VAL A O 1
ATOM 2474 N N . LEU A 1 349 ? -0.221 2.443 3.485 1.00 98.62 349 LEU A N 1
ATOM 2475 C CA . LEU A 1 349 ? -0.844 3.281 2.461 1.00 98.62 349 LEU A CA 1
ATOM 2476 C C . LEU A 1 349 ? -1.555 2.391 1.439 1.00 98.62 349 LEU A C 1
ATOM 2478 O O . LEU A 1 349 ? -0.902 1.598 0.760 1.00 98.62 349 LEU A O 1
ATOM 2482 N N . GLN A 1 350 ? -2.877 2.501 1.314 1.00 97.25 350 GLN A N 1
ATOM 2483 C CA . GLN A 1 350 ? -3.645 1.604 0.442 1.00 97.25 350 GLN A CA 1
ATOM 2484 C C . GLN A 1 350 ? -4.737 2.317 -0.362 1.00 97.25 350 GLN A C 1
ATOM 2486 O O . GLN A 1 350 ? -5.341 3.276 0.110 1.00 97.25 350 GLN A O 1
ATOM 2491 N N . ASN A 1 351 ? -4.994 1.860 -1.591 1.00 96.62 351 ASN A N 1
ATOM 2492 C CA . ASN A 1 351 ? -5.889 2.530 -2.549 1.00 96.62 351 ASN A CA 1
ATOM 2493 C C . ASN A 1 351 ? -5.663 4.056 -2.625 1.00 96.62 351 ASN A C 1
ATOM 2495 O O . ASN A 1 351 ? -6.593 4.854 -2.505 1.00 96.62 351 ASN A O 1
ATOM 2499 N N . ILE A 1 352 ? -4.407 4.468 -2.808 1.00 98.44 352 ILE A N 1
ATOM 2500 C CA . ILE A 1 352 ? -4.035 5.881 -2.943 1.00 98.44 352 ILE A CA 1
ATOM 2501 C C . ILE A 1 352 ? -4.073 6.287 -4.418 1.00 98.44 352 ILE A C 1
ATOM 2503 O O . ILE A 1 352 ? -3.352 5.718 -5.244 1.00 98.44 352 ILE A O 1
ATOM 2507 N N . ARG A 1 353 ? -4.886 7.292 -4.758 1.00 97.62 353 ARG A N 1
ATOM 2508 C CA . ARG A 1 353 ? -4.963 7.848 -6.115 1.00 97.62 353 ARG A CA 1
ATOM 2509 C C . ARG A 1 353 ? -4.432 9.274 -6.149 1.00 97.62 353 ARG A C 1
ATOM 2511 O O . ARG A 1 353 ? -4.931 10.134 -5.435 1.00 97.62 353 ARG A O 1
ATOM 2518 N N . VAL A 1 354 ? -3.477 9.541 -7.032 1.00 97.31 354 VAL A N 1
ATOM 2519 C CA . VAL A 1 354 ? -2.914 10.870 -7.284 1.00 97.31 354 VAL A CA 1
ATOM 2520 C C . VAL A 1 354 ? -3.099 11.204 -8.759 1.00 97.31 354 VAL A C 1
ATOM 2522 O O . VAL A 1 354 ? -2.412 10.653 -9.615 1.00 97.31 354 VAL A O 1
ATOM 2525 N N . ASP A 1 355 ? -4.018 12.105 -9.095 1.00 93.25 355 ASP A N 1
ATOM 2526 C CA . ASP A 1 355 ? -4.139 12.523 -10.493 1.00 93.25 355 ASP A CA 1
ATOM 2527 C C . ASP A 1 355 ? -2.915 13.359 -10.911 1.00 93.25 355 ASP A C 1
ATOM 2529 O O . ASP A 1 355 ? -2.331 13.080 -11.952 1.00 93.25 355 ASP A O 1
ATOM 2533 N N . ALA A 1 356 ? -2.453 14.319 -10.099 1.00 88.44 356 ALA A N 1
ATOM 2534 C CA . ALA A 1 356 ? -1.230 15.073 -10.401 1.00 88.44 356 ALA A CA 1
ATOM 2535 C C . ALA A 1 356 ? -0.492 15.602 -9.158 1.00 88.44 356 ALA A C 1
ATOM 2537 O O . ALA A 1 356 ? -1.128 16.151 -8.260 1.00 88.44 356 ALA A O 1
ATOM 2538 N N . THR A 1 357 ? 0.845 15.532 -9.159 1.00 85.00 357 THR A N 1
ATOM 2539 C CA . THR A 1 357 ? 1.728 16.392 -8.344 1.00 85.00 357 THR A CA 1
ATOM 2540 C C . THR A 1 357 ? 2.350 17.423 -9.280 1.00 85.00 357 THR A C 1
ATOM 2542 O O . THR A 1 357 ? 3.256 17.110 -10.044 1.00 85.00 357 THR A O 1
ATOM 2545 N N . ASN A 1 358 ? 1.783 18.631 -9.299 1.00 78.56 358 ASN A N 1
ATOM 2546 C CA . ASN A 1 358 ? 1.971 19.634 -10.359 1.00 78.56 358 ASN A CA 1
ATOM 2547 C C . ASN A 1 358 ? 2.601 20.955 -9.880 1.00 78.56 358 ASN A C 1
ATOM 2549 O O . ASN A 1 358 ? 2.712 21.898 -10.665 1.00 78.56 358 ASN A O 1
ATOM 2553 N N . TYR A 1 359 ? 2.971 21.060 -8.602 1.00 78.06 359 TYR A N 1
ATOM 2554 C CA . TYR A 1 359 ? 3.575 22.258 -8.030 1.00 78.06 359 TYR A CA 1
ATOM 2555 C C . TYR A 1 359 ? 4.959 21.946 -7.468 1.00 78.06 359 TYR A C 1
ATOM 2557 O O . TYR A 1 359 ? 5.108 21.650 -6.286 1.00 78.06 359 TYR A O 1
ATOM 2565 N N . GLY A 1 360 ? 5.981 22.025 -8.322 1.00 72.25 360 GLY A N 1
ATOM 2566 C CA . GLY A 1 360 ? 7.362 21.884 -7.878 1.00 72.25 360 GLY A CA 1
ATOM 2567 C C . GLY A 1 360 ? 8.404 21.743 -8.985 1.00 72.25 360 GLY A C 1
ATOM 2568 O O . GLY A 1 360 ? 8.094 21.462 -10.145 1.00 72.25 360 GLY A O 1
ATOM 2569 N N . THR A 1 361 ? 9.658 21.959 -8.590 1.00 68.44 361 THR A N 1
ATOM 2570 C CA . THR A 1 361 ? 10.893 21.730 -9.348 1.00 68.44 361 THR A CA 1
ATOM 2571 C C . THR A 1 361 ? 12.045 21.468 -8.366 1.00 68.44 361 THR A C 1
ATOM 2573 O O . THR A 1 361 ? 11.996 21.909 -7.218 1.00 68.44 361 THR A O 1
ATOM 2576 N N . LYS A 1 362 ? 13.163 20.900 -8.841 1.00 67.06 362 LYS A N 1
ATOM 2577 C CA . LYS A 1 362 ? 14.425 20.812 -8.071 1.00 67.06 362 LYS A CA 1
ATOM 2578 C C . LYS A 1 362 ? 14.870 22.147 -7.435 1.00 67.06 362 LYS A C 1
ATOM 2580 O O . LYS A 1 362 ? 15.583 22.143 -6.438 1.00 67.06 362 LYS A O 1
ATOM 2585 N N . ALA A 1 363 ? 14.522 23.282 -8.045 1.00 67.69 363 ALA A N 1
ATOM 2586 C CA . ALA A 1 363 ? 14.973 24.610 -7.629 1.00 67.69 363 ALA A CA 1
ATOM 2587 C C . ALA A 1 363 ? 13.995 25.342 -6.688 1.00 67.69 363 ALA A C 1
ATOM 2589 O O . ALA A 1 363 ? 14.285 26.466 -6.287 1.00 67.69 363 ALA A O 1
ATOM 2590 N N . THR A 1 364 ? 12.842 24.746 -6.364 1.00 72.62 364 THR A N 1
ATOM 2591 C CA . THR A 1 364 ? 11.793 25.379 -5.549 1.00 72.62 364 THR A CA 1
ATOM 2592 C C . THR A 1 364 ? 11.317 24.443 -4.436 1.00 72.62 364 THR A C 1
ATOM 2594 O O . THR A 1 364 ? 11.978 24.327 -3.409 1.00 72.62 364 THR A O 1
ATOM 2597 N N . VAL A 1 365 ? 10.191 23.763 -4.638 1.00 74.44 365 VAL A N 1
ATOM 2598 C CA . VAL A 1 365 ? 9.690 22.678 -3.786 1.00 74.44 365 VAL A CA 1
ATOM 2599 C C . VAL A 1 365 ? 9.653 21.408 -4.628 1.00 74.44 365 VAL A C 1
ATOM 2601 O O . VAL A 1 365 ? 9.444 21.487 -5.837 1.00 74.44 365 VAL A O 1
ATOM 2604 N N . HIS A 1 366 ? 9.871 20.244 -4.028 1.00 79.06 366 HIS A N 1
ATOM 2605 C CA . HIS A 1 366 ? 9.698 18.976 -4.736 1.00 79.06 366 HIS A CA 1
ATOM 2606 C C . HIS A 1 366 ? 8.197 18.679 -4.948 1.00 79.06 366 HIS A C 1
ATOM 2608 O O . HIS A 1 366 ? 7.354 19.275 -4.284 1.00 79.06 366 HIS A O 1
ATOM 2614 N N . ALA A 1 367 ? 7.851 17.832 -5.920 1.00 84.94 367 ALA A N 1
ATOM 2615 C CA . ALA A 1 367 ? 6.463 17.505 -6.271 1.00 84.94 367 ALA A CA 1
ATOM 2616 C C . ALA A 1 367 ? 6.303 15.986 -6.361 1.00 84.94 367 ALA A C 1
ATOM 2618 O O . ALA A 1 367 ? 6.234 15.406 -7.452 1.00 84.94 367 ALA A O 1
ATOM 2619 N N . ASP A 1 368 ? 6.323 15.353 -5.191 1.00 89.44 368 ASP A N 1
ATOM 2620 C CA . ASP A 1 368 ? 6.568 13.923 -5.042 1.00 89.44 368 ASP A CA 1
ATOM 2621 C C . ASP A 1 368 ? 5.268 13.165 -4.744 1.00 89.44 368 ASP A C 1
ATOM 2623 O O . ASP A 1 368 ? 4.472 13.557 -3.892 1.00 89.44 368 ASP A O 1
ATOM 2627 N N . VAL A 1 369 ? 5.037 12.030 -5.401 1.00 93.94 369 VAL A N 1
ATOM 2628 C CA . VAL A 1 369 ? 3.871 11.178 -5.102 1.00 93.94 369 VAL A CA 1
ATOM 2629 C C . VAL A 1 369 ? 3.952 10.652 -3.666 1.00 93.94 369 VAL A C 1
ATOM 2631 O O . VAL A 1 369 ? 2.985 10.764 -2.917 1.00 93.94 369 VAL A O 1
ATOM 2634 N N . ILE A 1 370 ? 5.109 10.121 -3.261 1.00 94.62 370 ILE A N 1
ATOM 2635 C CA . ILE A 1 370 ? 5.420 9.804 -1.861 1.00 94.62 370 ILE A CA 1
ATOM 2636 C C . ILE A 1 370 ? 6.819 10.327 -1.556 1.00 94.62 370 ILE A C 1
ATOM 2638 O O . ILE A 1 370 ? 7.792 9.855 -2.145 1.00 94.62 370 ILE A O 1
ATOM 2642 N N . GLN A 1 371 ? 6.933 11.233 -0.590 1.00 91.00 371 GLN A N 1
ATOM 2643 C CA . GLN A 1 371 ? 8.221 11.650 -0.048 1.00 91.00 371 GLN A CA 1
ATOM 2644 C C . GLN A 1 371 ? 8.423 11.036 1.339 1.00 91.00 371 GLN A C 1
ATOM 2646 O O . GLN A 1 371 ? 7.569 11.142 2.218 1.00 91.00 371 GLN A O 1
ATOM 2651 N N . CYS A 1 372 ? 9.583 10.439 1.574 1.00 89.31 372 CYS A N 1
ATOM 2652 C CA . CYS A 1 372 ? 10.146 10.296 2.907 1.00 89.31 372 CYS A CA 1
ATOM 2653 C C . CYS A 1 372 ? 11.322 11.262 3.019 1.00 89.31 372 CYS A C 1
ATOM 2655 O O . CYS A 1 372 ? 12.219 11.252 2.179 1.00 89.31 372 CYS A O 1
ATOM 2657 N N . TRP A 1 373 ? 11.283 12.091 4.057 1.00 83.75 373 TRP A N 1
ATOM 2658 C CA . TRP A 1 373 ? 12.366 12.970 4.479 1.00 83.75 373 TRP A CA 1
ATOM 2659 C C . TRP A 1 373 ? 12.445 12.881 6.006 1.00 83.75 373 TRP A C 1
ATOM 2661 O O . TRP A 1 373 ? 11.944 13.741 6.747 1.00 83.75 373 TRP A O 1
ATOM 2671 N N . GLY A 1 374 ? 12.960 11.739 6.465 1.00 82.81 374 GLY A N 1
ATOM 2672 C CA . GLY A 1 374 ? 12.623 11.173 7.770 1.00 82.81 374 GLY A CA 1
ATOM 2673 C C . GLY A 1 374 ? 11.480 10.160 7.637 1.00 82.81 374 GLY A C 1
ATOM 2674 O O . GLY A 1 374 ? 10.311 10.472 7.864 1.00 82.81 374 GLY A O 1
ATOM 2675 N N . GLY A 1 375 ? 11.821 8.947 7.198 1.00 83.12 375 GLY A N 1
ATOM 2676 C CA . GLY A 1 375 ? 10.864 7.879 6.875 1.00 83.12 375 GLY A CA 1
ATOM 2677 C C . GLY A 1 375 ? 10.486 6.977 8.062 1.00 83.12 375 GLY A C 1
ATOM 2678 O O . GLY A 1 375 ? 11.166 7.004 9.092 1.00 83.12 375 GLY A O 1
ATOM 2679 N N . PRO A 1 376 ? 9.422 6.161 7.932 1.00 88.69 376 PRO A N 1
ATOM 2680 C CA . PRO A 1 376 ? 9.024 5.163 8.930 1.00 88.69 376 PRO A CA 1
ATOM 2681 C C . PRO A 1 376 ? 10.018 3.984 9.003 1.00 88.69 376 PRO A C 1
ATOM 2683 O O . PRO A 1 376 ? 10.859 3.800 8.130 1.00 88.69 376 PRO A O 1
ATOM 2686 N N . ARG A 1 377 ? 9.902 3.130 10.025 1.00 86.19 377 ARG A N 1
ATOM 2687 C CA . ARG A 1 377 ? 10.657 1.864 10.117 1.00 86.19 377 ARG A CA 1
ATOM 2688 C C . ARG A 1 377 ? 10.180 0.841 9.083 1.00 86.19 377 ARG A C 1
ATOM 2690 O O . ARG A 1 377 ? 10.986 0.113 8.510 1.00 86.19 377 ARG A O 1
ATOM 2697 N N . THR A 1 378 ? 8.873 0.817 8.846 1.00 87.56 378 THR A N 1
ATOM 2698 C CA . THR A 1 378 ? 8.205 -0.085 7.905 1.00 87.56 378 THR A CA 1
ATOM 2699 C C . THR A 1 378 ? 7.242 0.741 7.058 1.00 87.56 378 THR A C 1
ATOM 2701 O O . THR A 1 378 ? 6.450 1.500 7.616 1.00 87.56 378 THR A O 1
ATOM 2704 N N . LEU A 1 379 ? 7.302 0.609 5.731 1.00 91.81 379 LEU A N 1
ATOM 2705 C CA . LEU A 1 379 ? 6.413 1.289 4.784 1.00 91.81 379 LEU A CA 1
ATOM 2706 C C . LEU A 1 379 ? 5.730 0.244 3.902 1.00 91.81 379 LEU A C 1
ATOM 2708 O O . LEU A 1 379 ? 6.392 -0.455 3.140 1.00 91.81 379 LEU A O 1
ATOM 2712 N N . LEU A 1 380 ? 4.411 0.130 4.012 1.00 94.38 380 LEU A N 1
ATOM 2713 C CA . LEU A 1 380 ? 3.608 -0.858 3.298 1.00 94.38 380 LEU A CA 1
ATOM 2714 C C . LEU A 1 380 ? 2.658 -0.127 2.344 1.00 94.38 380 LEU A C 1
ATOM 2716 O O . LEU A 1 380 ? 1.752 0.569 2.793 1.00 94.38 380 LEU A O 1
ATOM 2720 N N . ILE A 1 381 ? 2.881 -0.255 1.037 1.00 96.50 381 ILE A N 1
ATOM 2721 C CA . ILE A 1 381 ? 2.068 0.357 -0.022 1.00 96.50 381 ILE A CA 1
ATOM 2722 C C . ILE A 1 381 ? 1.392 -0.760 -0.820 1.00 96.50 381 ILE A C 1
ATOM 2724 O O . ILE A 1 381 ? 2.085 -1.640 -1.332 1.00 96.50 381 ILE A O 1
ATOM 2728 N N . ASP A 1 382 ? 0.062 -0.746 -0.933 1.00 94.44 382 ASP A N 1
ATOM 2729 C CA . ASP A 1 382 ? -0.680 -1.688 -1.785 1.00 94.44 382 ASP A CA 1
ATOM 2730 C C . ASP A 1 382 ? -1.889 -1.030 -2.454 1.00 94.44 382 ASP A C 1
ATOM 2732 O O . ASP A 1 382 ? -2.830 -0.584 -1.798 1.00 94.44 382 ASP A O 1
ATOM 2736 N N . GLY A 1 383 ? -1.853 -0.966 -3.782 1.00 94.62 383 GLY A N 1
ATOM 2737 C CA . GLY A 1 383 ? -2.775 -0.145 -4.554 1.00 94.62 383 GLY A CA 1
ATOM 2738 C C . GLY A 1 383 ? -2.360 1.320 -4.466 1.00 94.62 383 GLY A C 1
ATOM 2739 O O . GLY A 1 383 ? -2.823 2.069 -3.604 1.00 94.62 383 GLY A O 1
ATOM 2740 N N . LEU A 1 384 ? -1.509 1.745 -5.399 1.00 98.06 384 LEU A N 1
ATOM 2741 C CA . LEU A 1 384 ? -1.243 3.157 -5.659 1.00 98.06 384 LEU A CA 1
ATOM 2742 C C . LEU A 1 384 ? -1.318 3.441 -7.160 1.00 98.06 384 LEU A C 1
ATOM 2744 O O . LEU A 1 384 ? -0.848 2.658 -7.988 1.00 98.06 384 LEU A O 1
ATOM 2748 N N . THR A 1 385 ? -1.898 4.576 -7.541 1.00 97.25 385 THR A N 1
ATOM 2749 C CA . THR A 1 385 ? -1.815 5.080 -8.916 1.00 97.25 385 THR A CA 1
ATOM 2750 C C . THR A 1 385 ? -1.581 6.583 -8.939 1.00 97.25 385 THR A C 1
ATOM 2752 O O . THR A 1 385 ? -2.413 7.342 -8.448 1.00 97.25 385 THR A O 1
ATOM 2755 N N . ALA A 1 386 ? -0.477 6.997 -9.560 1.00 94.75 386 ALA A N 1
ATOM 2756 C CA . ALA A 1 386 ? -0.162 8.379 -9.890 1.00 94.75 386 ALA A CA 1
ATOM 2757 C C . ALA A 1 386 ? -0.192 8.592 -11.412 1.00 94.75 386 ALA A C 1
ATOM 2759 O O . ALA A 1 386 ? 0.456 7.839 -12.144 1.00 94.75 386 ALA A O 1
ATOM 2760 N N . LYS A 1 387 ? -0.948 9.587 -11.898 1.00 90.38 387 LYS A N 1
ATOM 2761 C CA . LYS A 1 387 ? -1.160 9.816 -13.344 1.00 90.38 387 LYS A CA 1
ATOM 2762 C C . LYS A 1 387 ? -0.225 10.862 -13.954 1.00 90.38 387 LYS A C 1
ATOM 2764 O O . LYS A 1 387 ? 0.234 10.648 -15.069 1.00 90.38 387 LYS A O 1
ATOM 2769 N N . HIS A 1 388 ? 0.070 11.940 -13.230 1.00 86.94 388 HIS A N 1
ATOM 2770 C CA . HIS A 1 388 ? 0.996 12.988 -13.666 1.00 86.94 388 HIS A CA 1
ATOM 2771 C C . HIS A 1 388 ? 1.927 13.383 -12.507 1.00 86.94 388 HIS A C 1
ATOM 2773 O O . HIS A 1 388 ? 1.685 14.358 -11.794 1.00 86.94 388 HIS A O 1
ATOM 2779 N N . ALA A 1 389 ? 2.983 12.598 -12.288 1.00 87.69 389 ALA A N 1
ATOM 2780 C CA . ALA A 1 389 ? 4.069 12.948 -11.373 1.00 87.69 389 ALA A CA 1
ATOM 2781 C C . ALA A 1 389 ? 5.055 13.886 -12.093 1.00 87.69 389 ALA A C 1
ATOM 2783 O O . ALA A 1 389 ? 5.776 13.439 -12.989 1.00 87.69 389 ALA A O 1
ATOM 2784 N N . THR A 1 390 ? 5.073 15.185 -11.765 1.00 82.88 390 THR A N 1
ATOM 2785 C CA . THR A 1 390 ? 5.815 16.172 -12.585 1.00 82.88 390 THR A CA 1
ATOM 2786 C C . THR A 1 390 ? 7.192 16.534 -12.030 1.00 82.88 390 THR A C 1
ATOM 2788 O O . THR A 1 390 ? 8.002 17.111 -12.758 1.00 82.88 390 THR A O 1
ATOM 2791 N N . TYR A 1 391 ? 7.507 16.130 -10.792 1.00 82.69 391 TYR A N 1
ATOM 2792 C CA . TYR A 1 391 ? 8.884 16.067 -10.300 1.00 82.69 391 TYR A CA 1
ATOM 2793 C C . TYR A 1 391 ? 9.311 14.624 -10.004 1.00 82.69 391 TYR A C 1
ATOM 2795 O O . TYR A 1 391 ? 9.962 14.037 -10.867 1.00 82.69 391 TYR A O 1
ATOM 2803 N N . GLN A 1 392 ? 8.929 14.021 -8.870 1.00 86.44 392 GLN A N 1
ATOM 2804 C CA . GLN A 1 392 ? 9.296 12.630 -8.548 1.00 86.44 392 GLN A CA 1
ATOM 2805 C C . GLN A 1 392 ? 8.072 11.739 -8.318 1.00 86.44 392 GLN A C 1
ATOM 2807 O O . GLN A 1 392 ? 6.980 12.198 -7.986 1.00 86.44 392 GLN A O 1
ATOM 2812 N N . GLY A 1 393 ? 8.268 10.431 -8.474 1.00 90.25 393 GLY A N 1
ATOM 2813 C CA . GLY A 1 393 ? 7.307 9.435 -8.013 1.00 90.25 393 GLY A CA 1
ATOM 2814 C C . GLY A 1 393 ? 7.494 9.212 -6.517 1.00 90.25 393 GLY A C 1
ATOM 2815 O O . GLY A 1 393 ? 6.978 9.960 -5.690 1.00 90.25 393 GLY A O 1
ATOM 2816 N N . PHE A 1 394 ? 8.265 8.195 -6.159 1.00 91.19 394 PHE A N 1
ATOM 2817 C CA . PHE A 1 394 ? 8.687 7.975 -4.780 1.00 91.19 394 PHE A CA 1
ATOM 2818 C C . PHE A 1 394 ? 10.092 8.558 -4.557 1.00 91.19 394 PHE A C 1
ATOM 2820 O O . PHE A 1 394 ? 11.023 8.178 -5.264 1.00 91.19 394 PHE A O 1
ATOM 2827 N N . TYR A 1 395 ? 10.260 9.443 -3.570 1.00 88.25 395 TYR A N 1
ATOM 2828 C CA . TYR A 1 395 ? 11.563 9.891 -3.057 1.00 88.25 395 TYR A CA 1
ATOM 2829 C C . TYR A 1 395 ? 11.715 9.402 -1.617 1.00 88.25 395 TYR A C 1
ATOM 2831 O O . TYR A 1 395 ? 11.075 9.913 -0.702 1.00 88.25 395 TYR A O 1
ATOM 2839 N N . LEU A 1 396 ? 12.504 8.351 -1.413 1.00 86.56 396 LEU A N 1
ATOM 2840 C CA . LEU A 1 396 ? 12.480 7.536 -0.201 1.00 86.56 396 LEU A CA 1
ATOM 2841 C C . LEU A 1 396 ? 13.740 7.725 0.644 1.00 86.56 396 LEU A C 1
ATOM 2843 O O . LEU A 1 396 ? 14.499 6.782 0.871 1.00 86.56 396 LEU A O 1
ATOM 2847 N N . ASP A 1 397 ? 13.936 8.938 1.158 1.00 82.00 397 ASP A N 1
ATOM 2848 C CA . ASP A 1 397 ? 15.040 9.251 2.062 1.00 82.00 397 ASP A CA 1
ATOM 2849 C C . ASP A 1 397 ? 14.616 9.089 3.531 1.00 82.00 397 ASP A C 1
ATOM 2851 O O . ASP A 1 397 ? 13.976 9.940 4.162 1.00 82.00 397 ASP A O 1
ATOM 2855 N N . ALA A 1 398 ? 14.946 7.931 4.105 1.00 72.06 398 ALA A N 1
ATOM 2856 C CA . ALA A 1 398 ? 14.723 7.708 5.528 1.00 72.06 398 ALA A CA 1
ATOM 2857 C C . ALA A 1 398 ? 15.606 8.629 6.400 1.00 72.06 398 ALA A C 1
ATOM 2859 O O . ALA A 1 398 ? 15.256 8.874 7.563 1.00 72.06 398 ALA A O 1
ATOM 2860 N N . GLY A 1 399 ? 16.722 9.124 5.843 1.00 67.44 399 GLY A N 1
ATOM 2861 C CA . GLY A 1 399 ? 17.758 9.897 6.515 1.00 67.44 399 GLY A CA 1
ATOM 2862 C C . GLY A 1 399 ? 17.518 11.403 6.462 1.00 67.44 399 GLY A C 1
ATOM 2863 O O . GLY A 1 399 ? 17.477 12.022 5.411 1.00 67.44 399 GLY A O 1
ATOM 2864 N N . ASP A 1 400 ? 17.432 12.013 7.638 1.00 70.81 400 ASP A N 1
ATOM 2865 C CA . ASP A 1 400 ? 17.319 13.467 7.820 1.00 70.81 400 ASP A CA 1
ATOM 2866 C C . ASP A 1 400 ? 18.333 13.916 8.888 1.00 70.81 400 ASP A C 1
ATOM 2868 O O . ASP A 1 400 ? 17.992 14.498 9.909 1.00 70.81 400 ASP A O 1
ATOM 2872 N N . GLY A 1 401 ? 19.585 13.459 8.770 1.00 67.06 401 GLY A N 1
ATOM 2873 C CA . GLY A 1 401 ? 20.605 13.580 9.829 1.00 67.06 401 GLY A CA 1
ATOM 2874 C C . GLY A 1 401 ? 20.314 12.785 11.119 1.00 67.06 401 GLY A C 1
ATOM 2875 O O . GLY A 1 401 ? 21.202 12.618 11.951 1.00 67.06 401 GLY A O 1
ATOM 2876 N N . ARG A 1 402 ? 19.091 12.264 11.279 1.00 72.88 402 ARG A N 1
ATOM 2877 C CA . ARG A 1 402 ? 18.641 11.410 12.385 1.00 72.88 402 ARG A CA 1
ATOM 2878 C C . ARG A 1 402 ? 19.283 10.019 12.352 1.00 72.88 402 ARG A C 1
ATOM 2880 O O . ARG A 1 402 ? 19.491 9.449 11.280 1.00 72.88 402 ARG A O 1
ATOM 2887 N N . THR A 1 403 ? 19.477 9.415 13.525 1.00 72.62 403 THR A N 1
ATOM 2888 C CA . THR A 1 403 ? 19.760 7.976 13.633 1.00 72.62 403 THR A CA 1
ATOM 2889 C C . THR A 1 403 ? 18.570 7.189 13.092 1.00 72.62 403 THR A C 1
ATOM 2891 O O . THR A 1 403 ? 17.464 7.280 13.630 1.00 72.62 403 THR A O 1
ATOM 2894 N N . LEU A 1 404 ? 18.806 6.425 12.027 1.00 68.19 404 LEU A N 1
ATOM 2895 C CA . LEU A 1 404 ? 17.791 5.585 11.399 1.00 68.19 404 LEU A CA 1
ATOM 2896 C C . LEU A 1 404 ? 17.313 4.465 12.339 1.00 68.19 404 LEU A C 1
ATOM 2898 O O . LEU A 1 404 ? 18.089 3.994 13.178 1.00 68.19 404 LEU A O 1
ATOM 2902 N N . PRO A 1 405 ? 16.078 3.965 12.155 1.00 65.62 405 PRO A N 1
ATOM 2903 C CA . PRO A 1 405 ? 15.683 2.676 12.701 1.00 65.62 405 PRO A CA 1
ATOM 2904 C C . PRO A 1 405 ? 16.679 1.596 12.260 1.00 65.62 405 PRO A C 1
ATOM 2906 O O . PRO A 1 405 ? 17.095 1.564 11.102 1.00 65.62 405 PRO A O 1
ATOM 2909 N N . SER A 1 406 ? 17.003 0.652 13.141 1.00 59.78 406 SER A N 1
ATOM 2910 C CA . SER A 1 406 ? 17.808 -0.537 12.817 1.00 59.78 406 SER A CA 1
ATOM 2911 C C . SER A 1 406 ? 17.146 -1.815 13.360 1.00 59.78 406 SER A C 1
ATOM 2913 O O . SER A 1 406 ? 16.133 -1.753 14.063 1.00 59.78 406 SER A O 1
ATOM 2915 N N . GLY A 1 407 ? 17.676 -2.986 12.994 1.00 55.19 407 GLY A N 1
ATOM 2916 C CA . GLY A 1 407 ? 17.213 -4.288 13.491 1.00 55.19 407 GLY A CA 1
ATOM 2917 C C . GLY A 1 407 ? 16.077 -4.945 12.690 1.00 55.19 407 GLY A C 1
ATOM 2918 O O . GLY A 1 407 ? 15.452 -4.340 11.824 1.00 55.19 407 GLY A O 1
ATOM 2919 N N . ALA A 1 408 ? 15.826 -6.224 12.990 1.00 46.16 408 ALA A N 1
ATOM 2920 C CA . ALA A 1 408 ? 14.977 -7.122 12.201 1.00 46.16 408 ALA A CA 1
ATOM 2921 C C . ALA A 1 408 ? 13.526 -6.635 12.002 1.00 46.16 408 ALA A C 1
ATOM 2923 O O . ALA A 1 408 ? 12.975 -5.895 12.822 1.00 46.16 408 ALA A O 1
ATOM 2924 N N . GLY A 1 409 ? 12.884 -7.086 10.919 1.00 52.59 409 GLY A N 1
ATOM 2925 C CA . GLY A 1 409 ? 11.479 -6.790 10.606 1.00 52.59 409 GLY A CA 1
ATOM 2926 C C . GLY A 1 409 ? 11.217 -5.388 10.039 1.00 52.59 409 GLY A C 1
ATOM 2927 O O . GLY A 1 409 ? 10.084 -4.913 10.105 1.00 52.59 409 GLY A O 1
ATOM 2928 N N . GLN A 1 410 ? 12.246 -4.712 9.525 1.00 69.62 410 GLN A N 1
ATOM 2929 C CA . GLN A 1 410 ? 12.065 -3.583 8.612 1.00 69.62 410 GLN A CA 1
ATOM 2930 C C . GLN A 1 410 ? 11.655 -4.113 7.243 1.00 69.62 410 GLN A C 1
ATOM 2932 O O . GLN A 1 410 ? 12.282 -5.042 6.736 1.00 69.62 410 GLN A O 1
ATOM 2937 N N . ALA A 1 411 ? 10.627 -3.522 6.645 1.00 76.12 411 ALA A N 1
ATOM 2938 C CA . ALA A 1 411 ? 10.195 -3.864 5.296 1.00 76.12 411 ALA A CA 1
ATOM 2939 C C . ALA A 1 411 ? 9.608 -2.628 4.610 1.00 76.12 411 ALA A C 1
ATOM 2941 O O . ALA A 1 411 ? 8.781 -1.921 5.190 1.00 76.12 411 ALA A O 1
ATOM 2942 N N . TRP A 1 412 ? 10.050 -2.362 3.385 1.00 86.94 412 TRP A N 1
ATOM 2943 C CA . TRP A 1 412 ? 9.540 -1.279 2.547 1.00 86.94 412 TRP A CA 1
ATOM 2944 C C . TRP A 1 412 ? 8.947 -1.911 1.284 1.00 86.94 412 TRP A C 1
ATOM 2946 O O . TRP A 1 412 ? 9.639 -2.200 0.310 1.00 86.94 412 TRP A O 1
ATOM 2956 N N . VAL A 1 413 ? 7.657 -2.235 1.358 1.00 88.94 413 VAL A N 1
ATOM 2957 C CA . VAL A 1 413 ? 6.952 -3.111 0.416 1.00 88.94 413 VAL A CA 1
ATOM 2958 C C . VAL A 1 413 ? 6.037 -2.276 -0.471 1.00 88.94 413 VAL A C 1
ATOM 2960 O O . VAL A 1 413 ? 5.151 -1.593 0.032 1.00 88.94 413 VAL A O 1
ATOM 2963 N N . SER A 1 414 ? 6.222 -2.360 -1.786 1.00 91.88 414 SER A N 1
ATOM 2964 C CA . SER A 1 414 ? 5.378 -1.719 -2.799 1.00 91.88 414 SER A CA 1
ATOM 2965 C C . SER A 1 414 ? 4.668 -2.772 -3.647 1.00 91.88 414 SER A C 1
ATOM 2967 O O . SER A 1 414 ? 5.303 -3.480 -4.427 1.00 91.88 414 SER A O 1
ATOM 2969 N N . ARG A 1 415 ? 3.345 -2.872 -3.502 1.00 90.81 415 ARG A N 1
ATOM 2970 C CA . ARG A 1 415 ? 2.459 -3.769 -4.256 1.00 90.81 415 ARG A CA 1
ATOM 2971 C C . ARG A 1 415 ? 1.485 -2.960 -5.106 1.00 90.81 415 ARG A C 1
ATOM 2973 O O . ARG A 1 415 ? 1.010 -1.918 -4.660 1.00 90.81 415 ARG A O 1
ATOM 2980 N N . ARG A 1 416 ? 1.150 -3.442 -6.309 1.00 92.56 416 ARG A N 1
ATOM 2981 C CA . ARG A 1 416 ? 0.128 -2.822 -7.185 1.00 92.56 416 ARG A CA 1
ATOM 2982 C C . ARG A 1 416 ? 0.318 -1.298 -7.303 1.00 92.56 416 ARG A C 1
ATOM 2984 O O . ARG A 1 416 ? -0.581 -0.513 -7.001 1.00 92.56 416 ARG A O 1
ATOM 2991 N N . VAL A 1 417 ? 1.520 -0.879 -7.699 1.00 95.44 417 VAL A N 1
ATOM 2992 C CA . VAL A 1 417 ? 1.882 0.538 -7.871 1.00 95.44 417 VAL A CA 1
ATOM 2993 C C . VAL A 1 417 ? 1.936 0.873 -9.361 1.00 95.44 417 VAL A C 1
ATOM 2995 O O . VAL A 1 417 ? 2.450 0.090 -10.155 1.00 95.44 417 VAL A O 1
ATOM 2998 N N . ASN A 1 418 ? 1.403 2.031 -9.744 1.00 94.19 418 ASN A N 1
ATOM 2999 C CA . ASN A 1 418 ? 1.514 2.608 -11.084 1.00 94.19 418 ASN A CA 1
ATOM 3000 C C . ASN A 1 418 ? 1.914 4.083 -10.948 1.00 94.19 418 ASN A C 1
ATOM 3002 O O . ASN A 1 418 ? 1.189 4.839 -10.304 1.00 94.19 418 ASN A O 1
ATOM 3006 N N . ILE A 1 419 ? 3.038 4.502 -11.531 1.00 92.56 419 ILE A N 1
ATOM 3007 C CA . ILE A 1 419 ? 3.475 5.906 -11.536 1.00 92.56 419 ILE A CA 1
ATOM 3008 C C . ILE A 1 419 ? 3.764 6.334 -12.973 1.00 92.56 419 ILE A C 1
ATOM 3010 O O . ILE A 1 419 ? 4.714 5.872 -13.603 1.00 92.56 419 ILE A O 1
ATOM 3014 N N . SER A 1 420 ? 2.945 7.247 -13.483 1.00 88.62 420 SER A N 1
ATOM 3015 C CA . SER A 1 420 ? 3.157 7.914 -14.765 1.00 88.62 420 SER A CA 1
ATOM 3016 C C . SER A 1 420 ? 3.767 9.301 -14.532 1.00 88.62 420 SER A C 1
ATOM 3018 O O . SER A 1 420 ? 3.196 10.135 -13.827 1.00 88.62 420 SER A O 1
ATOM 3020 N N . GLY A 1 421 ? 4.964 9.516 -15.077 1.00 84.75 421 GLY A N 1
ATOM 3021 C CA . GLY A 1 421 ? 5.702 10.775 -15.048 1.00 84.75 421 GLY A CA 1
ATOM 3022 C C . GLY A 1 421 ? 5.460 11.604 -16.305 1.00 84.75 421 GLY A C 1
ATOM 3023 O O . GLY A 1 421 ? 5.473 11.067 -17.414 1.00 84.75 421 GLY A O 1
ATOM 3024 N N . ASP A 1 422 ? 5.263 12.909 -16.130 1.00 76.06 422 ASP A N 1
ATOM 3025 C CA . ASP A 1 422 ? 4.842 13.822 -17.198 1.00 76.06 422 ASP A CA 1
ATOM 3026 C C . ASP A 1 422 ? 5.567 15.181 -17.081 1.00 76.06 422 ASP A C 1
ATOM 3028 O O . ASP A 1 422 ? 5.555 15.775 -15.996 1.00 76.06 422 ASP A O 1
ATOM 3032 N N . PRO A 1 423 ? 6.184 15.708 -18.159 1.00 65.69 423 PRO A N 1
ATOM 3033 C CA . PRO A 1 423 ? 6.869 16.999 -18.156 1.00 65.69 423 PRO A CA 1
ATOM 3034 C C . PRO A 1 423 ? 5.961 18.247 -18.085 1.00 65.69 423 PRO A C 1
ATOM 3036 O O . PRO A 1 423 ? 6.408 19.316 -18.501 1.00 65.69 423 PRO A O 1
ATOM 3039 N N . LEU A 1 424 ? 4.747 18.192 -17.511 1.00 62.41 424 LEU A N 1
ATOM 3040 C CA . LEU A 1 424 ? 3.866 19.373 -17.347 1.00 62.41 424 LEU A CA 1
ATOM 3041 C C . LEU A 1 424 ? 4.552 20.579 -16.669 1.00 62.41 424 LEU A C 1
ATOM 3043 O O . LEU A 1 424 ? 4.175 21.718 -16.930 1.00 62.41 424 LEU A O 1
ATOM 3047 N N . THR A 1 425 ? 5.554 20.348 -15.807 1.00 63.00 425 THR A N 1
ATOM 3048 C CA . THR A 1 425 ? 6.384 21.405 -15.185 1.00 63.00 425 THR A CA 1
ATOM 3049 C C . THR A 1 425 ? 7.841 21.415 -15.674 1.00 63.00 425 THR A C 1
ATOM 3051 O O . THR A 1 425 ? 8.690 22.080 -15.083 1.00 63.00 425 THR A O 1
ATOM 3054 N N . GLY A 1 426 ? 8.163 20.660 -16.732 1.00 58.31 426 GLY A N 1
ATOM 3055 C CA . GLY A 1 426 ? 9.513 20.522 -17.300 1.00 58.31 426 GLY A CA 1
ATOM 3056 C C . GLY A 1 426 ? 10.553 19.877 -16.370 1.00 58.31 426 GLY A C 1
ATOM 3057 O O . GLY A 1 426 ? 11.750 19.958 -16.645 1.00 58.31 426 GLY A O 1
ATOM 3058 N N . GLY A 1 427 ? 10.118 19.291 -15.247 1.00 58.81 427 GLY A N 1
ATOM 3059 C CA . GLY A 1 427 ? 10.980 18.981 -14.104 1.00 58.81 427 GLY A CA 1
ATOM 3060 C C . GLY A 1 427 ? 11.256 17.504 -13.814 1.00 58.81 427 GLY A C 1
ATOM 3061 O O . GLY A 1 427 ? 12.135 17.245 -12.994 1.00 58.81 427 GLY A O 1
ATOM 3062 N N . THR A 1 428 ? 10.546 16.562 -14.443 1.00 68.12 428 THR A N 1
ATOM 3063 C CA . THR A 1 428 ? 10.457 15.148 -14.026 1.00 68.12 428 THR A CA 1
ATOM 3064 C C . THR A 1 428 ? 11.824 14.461 -13.888 1.00 68.12 428 THR A C 1
ATOM 3066 O O . THR A 1 428 ? 12.635 14.486 -14.818 1.00 68.12 428 THR A O 1
ATOM 3069 N N . LYS A 1 429 ? 12.092 13.849 -12.724 1.00 71.31 429 LYS A N 1
ATOM 3070 C CA . LYS A 1 429 ? 13.340 13.139 -12.383 1.00 71.31 429 LYS A CA 1
ATOM 3071 C C . LYS A 1 429 ? 13.098 12.017 -11.382 1.00 71.31 429 LYS A C 1
ATOM 3073 O O . LYS A 1 429 ? 12.497 12.252 -10.341 1.00 71.31 429 LYS A O 1
ATOM 3078 N N . TYR A 1 430 ? 13.660 10.840 -11.656 1.00 78.69 430 TYR A N 1
ATOM 3079 C CA . TYR A 1 430 ? 13.651 9.673 -10.763 1.00 78.69 430 TYR A CA 1
ATOM 3080 C C . TYR A 1 430 ? 12.247 9.324 -10.227 1.00 78.69 430 TYR A C 1
ATOM 3082 O O . TYR A 1 430 ? 11.847 9.739 -9.134 1.00 78.69 430 TYR A O 1
ATOM 3090 N N . LEU A 1 431 ? 11.491 8.521 -10.981 1.00 84.75 431 LEU A N 1
ATOM 3091 C CA . LEU A 1 431 ? 10.173 8.056 -10.528 1.00 84.75 431 LEU A CA 1
ATOM 3092 C C . LEU A 1 431 ? 10.272 7.113 -9.318 1.00 84.75 431 LEU A C 1
ATOM 3094 O O . LEU A 1 431 ? 9.307 6.992 -8.568 1.00 84.75 431 LEU A O 1
ATOM 3098 N N . LEU A 1 432 ? 11.436 6.496 -9.101 1.00 87.50 432 LEU A N 1
ATOM 3099 C CA . LEU A 1 432 ? 11.746 5.661 -7.941 1.00 87.50 432 LEU A CA 1
ATOM 3100 C C . LEU A 1 432 ? 13.146 6.009 -7.407 1.00 87.50 432 LEU A C 1
ATOM 3102 O O . LEU A 1 432 ? 14.149 5.434 -7.821 1.00 87.50 432 LEU A O 1
ATOM 3106 N N . ALA A 1 433 ? 13.237 6.987 -6.509 1.00 84.25 433 ALA A N 1
ATOM 3107 C CA . ALA A 1 433 ? 14.474 7.340 -5.821 1.00 84.25 433 ALA A CA 1
ATOM 3108 C C . ALA A 1 433 ? 14.533 6.684 -4.435 1.00 84.25 433 ALA A C 1
ATOM 3110 O O . ALA A 1 433 ? 13.851 7.106 -3.506 1.00 84.25 433 ALA A O 1
ATOM 3111 N N . ASP A 1 434 ? 15.394 5.685 -4.290 1.00 79.88 434 ASP A N 1
ATOM 3112 C CA . ASP A 1 434 ? 15.903 5.186 -3.016 1.00 79.88 434 ASP A CA 1
ATOM 3113 C C . ASP A 1 434 ? 17.181 5.958 -2.628 1.00 79.88 434 ASP A C 1
ATOM 3115 O O . ASP A 1 434 ? 18.023 6.272 -3.473 1.00 79.88 434 ASP A O 1
ATOM 3119 N N . ARG A 1 435 ? 17.324 6.295 -1.343 1.00 75.56 435 ARG A N 1
ATOM 3120 C CA . ARG A 1 435 ? 18.527 6.933 -0.771 1.00 75.56 435 ARG A CA 1
ATOM 3121 C C . ARG A 1 435 ? 18.980 6.309 0.544 1.00 75.56 435 ARG A C 1
ATOM 3123 O O . ARG A 1 435 ? 19.813 6.871 1.251 1.00 75.56 435 ARG A O 1
ATOM 3130 N N . GLN A 1 436 ? 18.430 5.154 0.886 1.00 67.94 436 GLN A N 1
ATOM 3131 C CA . GLN A 1 436 ? 18.656 4.525 2.175 1.00 67.94 436 GLN A CA 1
ATOM 3132 C C . GLN A 1 436 ? 19.979 3.750 2.169 1.00 67.94 436 GLN A C 1
ATOM 3134 O O . GLN A 1 436 ? 20.465 3.335 1.114 1.00 67.94 436 GLN A O 1
ATOM 3139 N N . PRO A 1 437 ? 20.595 3.517 3.339 1.00 59.22 437 PRO A N 1
ATOM 3140 C CA . PRO A 1 437 ? 21.658 2.530 3.433 1.00 59.22 437 PRO A CA 1
ATOM 3141 C C . PRO A 1 437 ? 21.087 1.142 3.112 1.00 59.22 437 PRO A C 1
ATOM 3143 O O . PRO A 1 437 ? 19.946 0.841 3.461 1.00 59.22 437 PRO A O 1
ATOM 3146 N N . GLY A 1 438 ? 21.896 0.273 2.502 1.00 57.62 438 GLY A N 1
ATOM 3147 C CA . GLY A 1 438 ? 21.474 -1.035 1.972 1.00 57.62 438 GLY A CA 1
ATOM 3148 C C . GLY A 1 438 ? 21.050 -2.106 2.992 1.00 57.62 438 GLY A C 1
ATOM 3149 O O . GLY A 1 438 ? 21.215 -3.289 2.713 1.00 57.62 438 GLY A O 1
ATOM 3150 N N . PHE A 1 439 ? 20.545 -1.724 4.171 1.00 52.72 439 PHE A N 1
ATOM 3151 C CA . PHE A 1 439 ? 19.900 -2.623 5.134 1.00 52.72 439 PHE A CA 1
ATOM 3152 C C . PHE A 1 439 ? 18.364 -2.616 5.045 1.00 52.72 439 PHE A C 1
ATOM 3154 O O . PHE A 1 439 ? 17.727 -3.509 5.606 1.00 52.72 439 PHE A O 1
ATOM 3161 N N . THR A 1 440 ? 17.745 -1.649 4.356 1.00 60.91 440 THR A N 1
ATOM 3162 C CA . THR A 1 440 ? 16.288 -1.653 4.168 1.00 60.91 440 THR A CA 1
ATOM 3163 C C . THR A 1 440 ? 15.886 -2.758 3.194 1.00 60.91 440 THR A C 1
ATOM 3165 O O . THR A 1 440 ? 16.209 -2.710 2.008 1.00 60.91 440 THR A O 1
ATOM 3168 N N . HIS A 1 441 ? 15.114 -3.736 3.672 1.00 71.25 441 HIS A N 1
ATOM 3169 C CA . HIS A 1 441 ? 14.513 -4.761 2.819 1.00 71.25 441 HIS A CA 1
ATOM 3170 C C . HIS A 1 441 ? 13.369 -4.156 1.991 1.00 71.25 441 HIS A C 1
ATOM 3172 O O . HIS A 1 441 ? 12.201 -4.158 2.396 1.00 71.25 441 HIS A O 1
ATOM 3178 N N . MET A 1 442 ? 13.721 -3.616 0.826 1.00 81.12 442 MET A N 1
ATOM 3179 C CA . MET A 1 442 ? 12.766 -3.159 -0.177 1.00 81.12 442 MET A CA 1
ATOM 3180 C C . MET A 1 442 ? 12.220 -4.343 -0.983 1.00 81.12 442 MET A C 1
ATOM 3182 O O . MET A 1 442 ? 12.972 -5.226 -1.395 1.00 81.12 442 MET A O 1
ATOM 3186 N N . VAL A 1 443 ? 10.912 -4.355 -1.239 1.00 85.06 443 VAL A N 1
ATOM 3187 C CA . VAL A 1 443 ? 10.233 -5.403 -2.020 1.00 85.06 443 VAL A CA 1
ATOM 3188 C C . VAL A 1 443 ? 9.255 -4.753 -2.992 1.00 85.06 443 VAL A C 1
ATOM 3190 O O . VAL A 1 443 ? 8.424 -3.948 -2.578 1.00 85.06 443 VAL A O 1
ATOM 3193 N N . SER A 1 444 ? 9.324 -5.120 -4.273 1.00 87.19 444 SER A N 1
ATOM 3194 C CA . SER A 1 444 ? 8.362 -4.701 -5.299 1.00 87.19 444 SER A CA 1
ATOM 3195 C C . SER A 1 444 ? 7.549 -5.899 -5.804 1.00 87.19 444 SER A C 1
ATOM 3197 O O . SER A 1 444 ? 8.087 -6.981 -6.020 1.00 87.19 444 SER A O 1
ATOM 3199 N N . ASP A 1 445 ? 6.247 -5.705 -6.000 1.00 87.06 445 ASP A N 1
ATOM 3200 C CA . ASP A 1 445 ? 5.327 -6.657 -6.632 1.00 87.06 445 ASP A CA 1
ATOM 3201 C C . ASP A 1 445 ? 4.357 -5.886 -7.535 1.00 87.06 445 ASP A C 1
ATOM 3203 O O . ASP A 1 445 ? 3.529 -5.104 -7.061 1.00 87.06 445 ASP A O 1
ATOM 3207 N N . ARG A 1 446 ? 4.456 -6.111 -8.851 1.00 88.31 446 ARG A N 1
ATOM 3208 C CA . ARG A 1 446 ? 3.632 -5.433 -9.865 1.00 88.31 446 ARG A CA 1
ATOM 3209 C C . ARG A 1 446 ? 3.680 -3.904 -9.704 1.00 88.31 446 ARG A C 1
ATOM 3211 O O . ARG A 1 446 ? 2.653 -3.222 -9.712 1.00 88.31 446 ARG A O 1
ATOM 3218 N N . VAL A 1 447 ? 4.897 -3.383 -9.553 1.00 91.69 447 VAL A N 1
ATOM 3219 C CA . VAL A 1 447 ? 5.216 -1.954 -9.634 1.00 91.69 447 VAL A CA 1
ATOM 3220 C C . VAL A 1 447 ? 5.450 -1.610 -11.103 1.00 91.69 447 VAL A C 1
ATOM 3222 O O . VAL A 1 447 ? 6.234 -2.273 -11.777 1.00 91.69 447 VAL A O 1
ATOM 3225 N N . TYR A 1 448 ? 4.764 -0.588 -11.600 1.00 90.62 448 TYR A N 1
ATOM 3226 C CA . TYR A 1 448 ? 4.830 -0.116 -12.980 1.00 90.62 448 TYR A CA 1
ATOM 3227 C C . TYR A 1 448 ? 5.198 1.365 -12.997 1.00 90.62 448 TYR A C 1
ATOM 3229 O O . TYR A 1 448 ? 4.589 2.157 -12.274 1.00 90.62 448 TYR A O 1
ATOM 3237 N N . ILE A 1 449 ? 6.167 1.744 -13.831 1.00 88.56 449 ILE A N 1
ATOM 3238 C CA . ILE A 1 449 ? 6.496 3.150 -14.091 1.00 88.56 449 ILE A CA 1
ATOM 3239 C C . ILE A 1 449 ? 6.531 3.450 -15.590 1.00 88.56 449 ILE A C 1
ATOM 3241 O O . ILE A 1 449 ? 6.980 2.631 -16.392 1.00 88.56 449 ILE A O 1
ATOM 3245 N N . THR A 1 450 ? 6.063 4.635 -15.977 1.00 84.62 450 THR A N 1
ATOM 3246 C CA . THR A 1 450 ? 6.038 5.120 -17.367 1.00 84.62 450 THR A CA 1
ATOM 3247 C C . THR A 1 450 ? 6.404 6.600 -17.411 1.00 84.62 450 THR A C 1
ATOM 3249 O O . THR A 1 450 ? 5.960 7.365 -16.563 1.00 84.62 450 THR A O 1
ATOM 3252 N N . GLY A 1 451 ? 7.177 7.019 -18.410 1.00 72.69 451 GLY A N 1
ATOM 3253 C CA . GLY A 1 451 ? 7.482 8.422 -18.695 1.00 72.69 451 GLY A CA 1
ATOM 3254 C C . GLY A 1 451 ? 8.169 8.542 -20.055 1.00 72.69 451 GLY A C 1
ATOM 3255 O O . GLY A 1 451 ? 8.812 7.594 -20.501 1.00 72.69 451 GLY A O 1
ATOM 3256 N N . ALA A 1 452 ? 8.008 9.676 -20.739 1.00 49.28 452 ALA A N 1
ATOM 3257 C CA . ALA A 1 452 ? 8.563 9.899 -22.076 1.00 49.28 452 ALA A CA 1
ATOM 3258 C C . ALA A 1 452 ? 9.649 10.986 -22.064 1.00 49.28 452 ALA A C 1
ATOM 3260 O O . ALA A 1 452 ? 9.495 12.013 -21.410 1.00 49.28 452 ALA A O 1
ATOM 3261 N N . GLY A 1 453 ? 10.740 10.779 -22.811 1.00 51.81 453 GLY A N 1
ATOM 3262 C CA . GLY A 1 453 ? 11.798 11.780 -23.041 1.00 51.81 453 GLY A CA 1
ATOM 3263 C C . GLY A 1 453 ? 12.825 11.967 -21.913 1.00 51.81 453 GLY A C 1
ATOM 3264 O O . GLY A 1 453 ? 13.905 12.495 -22.164 1.00 51.81 453 GLY A O 1
ATOM 3265 N N . TYR A 1 454 ? 12.531 11.484 -20.707 1.00 52.69 454 TYR A N 1
ATOM 3266 C CA . TYR A 1 454 ? 13.446 11.415 -19.560 1.00 52.69 454 TYR A CA 1
ATOM 3267 C C . TYR A 1 454 ? 13.735 9.942 -19.261 1.00 52.69 454 TYR A C 1
ATOM 3269 O O . TYR A 1 454 ? 12.953 9.090 -19.686 1.00 52.69 454 TYR A O 1
ATOM 3277 N N . SER A 1 455 ? 14.886 9.629 -18.652 1.00 45.38 455 SER A N 1
ATOM 3278 C CA . SER A 1 455 ? 15.534 8.318 -18.815 1.00 45.38 455 SER A CA 1
ATOM 3279 C C . SER A 1 455 ? 14.564 7.158 -18.597 1.00 45.38 455 SER A C 1
ATOM 3281 O O . SER A 1 455 ? 13.972 7.021 -17.531 1.00 45.38 455 SER A O 1
ATOM 3283 N N . SER A 1 456 ? 14.447 6.268 -19.582 1.00 43.06 456 SER A N 1
ATOM 3284 C CA . SER A 1 456 ? 13.554 5.095 -19.584 1.00 43.06 456 SER A CA 1
ATOM 3285 C C . SER A 1 456 ? 13.959 3.994 -18.581 1.00 43.06 456 SER A C 1
ATOM 3287 O O . SER A 1 456 ? 13.598 2.825 -18.715 1.00 43.06 456 SER A O 1
ATOM 3289 N N . THR A 1 457 ? 14.746 4.377 -17.578 1.00 50.47 457 THR A N 1
ATOM 3290 C CA . THR A 1 457 ? 15.333 3.576 -16.506 1.00 50.47 457 THR A CA 1
ATOM 3291 C C . THR A 1 457 ? 15.471 4.389 -15.202 1.00 50.47 457 THR A C 1
ATOM 3293 O O . THR A 1 457 ? 16.282 4.016 -14.356 1.00 50.47 457 THR A O 1
ATOM 3296 N N . ASP A 1 458 ? 14.789 5.542 -15.059 1.00 57.41 458 ASP A N 1
ATOM 3297 C CA . ASP A 1 458 ? 15.023 6.553 -14.002 1.00 57.41 458 ASP A CA 1
ATOM 3298 C C . ASP A 1 458 ? 14.582 6.088 -12.595 1.00 57.41 458 ASP A C 1
ATOM 3300 O O . ASP A 1 458 ? 13.603 6.553 -12.002 1.00 57.41 458 ASP A O 1
ATOM 3304 N N . SER A 1 459 ? 15.372 5.177 -12.033 1.00 62.12 459 SER A N 1
ATOM 3305 C CA . SER A 1 459 ? 15.470 4.922 -10.600 1.00 62.12 459 SER A CA 1
ATOM 3306 C C . SER A 1 459 ? 16.809 5.459 -10.083 1.00 62.12 459 SER A C 1
ATOM 3308 O O . SER A 1 459 ? 17.834 5.322 -10.750 1.00 62.12 459 SER A O 1
ATOM 3310 N N . PHE A 1 460 ? 16.816 6.072 -8.900 1.00 66.19 460 PHE A N 1
ATOM 3311 C CA . PHE A 1 460 ? 18.042 6.445 -8.182 1.00 66.19 460 PHE A CA 1
ATOM 3312 C C . PHE A 1 460 ? 18.195 5.521 -6.969 1.00 66.19 460 PHE A C 1
ATOM 3314 O O . PHE A 1 460 ? 17.191 5.148 -6.370 1.00 66.19 460 PHE A O 1
ATOM 3321 N N . GLY A 1 461 ? 19.423 5.152 -6.602 1.00 63.00 461 GLY A N 1
ATOM 3322 C CA . GLY A 1 461 ? 19.664 4.195 -5.515 1.00 63.00 461 GLY A CA 1
ATOM 3323 C C . GLY A 1 461 ? 19.465 2.736 -5.933 1.00 63.00 461 GLY A C 1
ATOM 3324 O O . GLY A 1 461 ? 19.566 2.401 -7.114 1.00 63.00 461 GLY A O 1
ATOM 3325 N N . SER A 1 462 ? 19.222 1.852 -4.963 1.00 70.44 462 SER A N 1
ATOM 3326 C CA . SER A 1 462 ? 19.279 0.393 -5.149 1.00 70.44 462 SER A CA 1
ATOM 3327 C C . SER A 1 462 ? 17.892 -0.239 -5.299 1.00 70.44 462 SER A C 1
ATOM 3329 O O . SER A 1 462 ? 17.617 -1.290 -4.719 1.00 70.44 462 SER A O 1
ATOM 3331 N N . TRP A 1 463 ? 16.996 0.404 -6.058 1.00 80.88 463 TRP A N 1
ATOM 3332 C CA . TRP A 1 463 ? 15.606 -0.048 -6.163 1.00 80.88 463 TRP A CA 1
ATOM 3333 C C . TRP A 1 463 ? 15.507 -1.492 -6.712 1.00 80.88 463 TRP A C 1
ATOM 3335 O O . TRP A 1 463 ? 16.094 -1.783 -7.759 1.00 80.88 463 TRP A O 1
ATOM 3345 N N . PRO A 1 464 ? 14.746 -2.405 -6.069 1.00 78.56 464 PRO A N 1
ATOM 3346 C CA . PRO A 1 464 ? 14.609 -3.785 -6.532 1.00 78.56 464 PRO A CA 1
ATOM 3347 C C . PRO A 1 464 ? 14.039 -3.897 -7.953 1.00 78.56 464 PRO A C 1
ATOM 3349 O O . PRO A 1 464 ? 12.906 -3.499 -8.218 1.00 78.56 464 PRO A O 1
ATOM 3352 N N . SER A 1 465 ? 14.795 -4.517 -8.862 1.00 81.19 465 SER A N 1
ATOM 3353 C CA . SER A 1 465 ? 14.325 -4.836 -10.218 1.00 81.19 465 SER A CA 1
ATOM 3354 C C . SER A 1 465 ? 13.269 -5.948 -10.237 1.00 81.19 465 SER A C 1
ATOM 3356 O O . SER A 1 465 ? 12.408 -5.979 -11.115 1.00 81.19 465 SER A O 1
ATOM 3358 N N . ALA A 1 466 ? 13.296 -6.856 -9.257 1.00 83.62 466 ALA A N 1
ATOM 3359 C CA . ALA A 1 466 ? 12.291 -7.901 -9.104 1.00 83.62 466 ALA A CA 1
ATOM 3360 C C . ALA A 1 466 ? 10.914 -7.287 -8.796 1.00 83.62 466 ALA A C 1
ATOM 3362 O O . ALA A 1 466 ? 10.749 -6.596 -7.796 1.00 83.62 466 ALA A O 1
ATOM 3363 N N . GLY A 1 467 ? 9.929 -7.549 -9.661 1.00 82.06 467 GLY A N 1
ATOM 3364 C CA . GLY A 1 467 ? 8.566 -7.020 -9.533 1.00 82.06 467 GLY A CA 1
ATOM 3365 C C . GLY A 1 467 ? 8.373 -5.577 -10.021 1.00 82.06 467 GLY A C 1
ATOM 3366 O O . GLY A 1 467 ? 7.249 -5.079 -9.943 1.00 82.06 467 GLY A O 1
ATOM 3367 N N . LEU A 1 468 ? 9.421 -4.931 -10.550 1.00 88.06 468 LEU A N 1
ATOM 3368 C CA . LEU A 1 468 ? 9.367 -3.625 -11.211 1.00 88.06 468 LEU A CA 1
ATOM 3369 C C . LEU A 1 468 ? 9.320 -3.789 -12.740 1.00 88.06 468 LEU A C 1
ATOM 3371 O O . LEU A 1 468 ? 10.180 -4.431 -13.335 1.00 88.06 468 LEU A O 1
ATOM 3375 N N . THR A 1 469 ? 8.349 -3.142 -13.382 1.00 87.00 469 THR A N 1
ATOM 3376 C CA . THR A 1 469 ? 8.246 -3.003 -14.842 1.00 87.00 469 THR A CA 1
ATOM 3377 C C . THR A 1 469 ? 8.390 -1.529 -15.218 1.00 87.00 469 THR A C 1
ATOM 3379 O O . THR A 1 469 ? 7.743 -0.669 -14.621 1.00 87.00 469 THR A O 1
ATOM 3382 N N . GLN A 1 470 ? 9.244 -1.220 -16.195 1.00 86.00 470 GLN A N 1
ATOM 3383 C CA . GLN A 1 470 ? 9.560 0.156 -16.599 1.00 86.00 470 GLN A CA 1
ATOM 3384 C C . GLN A 1 470 ? 9.147 0.403 -18.055 1.00 86.00 470 GLN A C 1
ATOM 3386 O O . GLN A 1 470 ? 9.249 -0.496 -18.888 1.00 86.00 470 GLN A O 1
ATOM 3391 N N . ASN A 1 471 ? 8.709 1.627 -18.359 1.00 83.25 471 ASN A N 1
ATOM 3392 C CA . ASN A 1 471 ? 8.129 2.045 -19.646 1.00 83.25 471 ASN A CA 1
ATOM 3393 C C . ASN A 1 471 ? 6.829 1.309 -20.012 1.00 83.25 471 ASN A C 1
ATOM 3395 O O . ASN A 1 471 ? 6.508 1.152 -21.189 1.00 83.25 471 ASN A O 1
ATOM 3399 N N . ALA A 1 472 ? 6.087 0.854 -19.003 1.00 84.56 472 ALA A N 1
ATOM 3400 C CA . ALA A 1 472 ? 4.819 0.163 -19.175 1.00 84.56 472 ALA A CA 1
ATOM 3401 C C . ALA A 1 472 ? 3.815 0.590 -18.102 1.00 84.56 472 ALA A C 1
ATOM 3403 O O . ALA A 1 472 ? 4.182 0.875 -16.959 1.00 84.56 472 ALA A O 1
ATOM 3404 N N . THR A 1 473 ? 2.538 0.587 -18.470 1.00 84.50 473 THR A N 1
ATOM 3405 C CA . THR A 1 473 ? 1.406 0.677 -17.544 1.00 84.50 473 THR A CA 1
ATOM 3406 C C . THR A 1 473 ? 0.911 -0.731 -17.184 1.00 84.50 473 THR A C 1
ATOM 3408 O O . THR A 1 473 ? 1.226 -1.691 -17.896 1.00 84.50 473 THR A O 1
ATOM 3411 N N . PRO A 1 474 ? 0.154 -0.906 -16.084 1.00 84.19 474 PRO A N 1
ATOM 3412 C CA . PRO A 1 474 ? -0.306 -2.229 -15.685 1.00 84.19 474 PRO A CA 1
ATOM 3413 C C . PRO A 1 474 ? -1.290 -2.847 -16.693 1.00 84.19 474 PRO A C 1
ATOM 3415 O O . PRO A 1 474 ? -2.169 -2.144 -17.207 1.00 84.19 474 PRO A O 1
ATOM 3418 N N . PRO A 1 475 ? -1.226 -4.169 -16.936 1.00 72.12 475 PRO A N 1
ATOM 3419 C CA . PRO A 1 475 ? -2.240 -4.866 -17.718 1.00 72.12 475 PRO A CA 1
ATOM 3420 C C . PRO A 1 475 ? -3.589 -4.798 -16.984 1.00 72.12 475 PRO A C 1
ATOM 3422 O O . PRO A 1 475 ? -3.735 -5.326 -15.884 1.00 72.12 475 PRO A O 1
ATOM 3425 N N . GLY A 1 476 ? -4.567 -4.123 -17.595 1.00 76.31 476 GLY A N 1
ATOM 3426 C CA . GLY A 1 476 ? -5.871 -3.819 -16.987 1.00 76.31 476 GLY A CA 1
ATOM 3427 C C . GLY A 1 476 ? -6.064 -2.356 -16.558 1.00 76.31 476 GLY A C 1
ATOM 3428 O O . GLY A 1 476 ? -7.183 -1.983 -16.213 1.00 76.31 476 GLY A O 1
ATOM 3429 N N . GLY A 1 477 ? -5.029 -1.510 -16.638 1.00 83.44 477 GLY A N 1
ATOM 3430 C CA . GLY A 1 477 ? -5.126 -0.065 -16.402 1.00 83.44 477 GLY A CA 1
ATOM 3431 C C . GLY A 1 477 ? -4.679 0.380 -15.006 1.00 83.44 477 GLY A C 1
ATOM 3432 O O . GLY A 1 477 ? -3.689 -0.107 -14.468 1.00 83.44 477 GLY A O 1
ATOM 3433 N N . ASP A 1 478 ? -5.369 1.369 -14.438 1.00 86.19 478 ASP A N 1
ATOM 3434 C CA . ASP A 1 478 ? -5.044 1.919 -13.116 1.00 86.19 478 ASP A CA 1
ATOM 3435 C C . ASP A 1 478 ? -5.313 0.887 -12.006 1.00 86.19 478 ASP A C 1
ATOM 3437 O O . ASP A 1 478 ? -6.419 0.356 -11.918 1.00 86.19 478 ASP A O 1
ATOM 3441 N N . TRP A 1 479 ? -4.346 0.658 -11.106 1.00 88.75 479 TRP A N 1
ATOM 3442 C CA . TRP A 1 479 ? -4.574 -0.147 -9.893 1.00 88.75 479 TRP A CA 1
ATOM 3443 C C . TRP A 1 479 ? -5.570 0.515 -8.937 1.00 88.75 479 TRP A C 1
ATOM 3445 O O . TRP A 1 479 ? -6.277 -0.175 -8.208 1.00 88.75 479 TRP A O 1
ATOM 3455 N N . VAL A 1 480 ? -5.600 1.852 -8.936 1.00 93.44 480 VAL A N 1
ATOM 3456 C CA . VAL A 1 480 ? -6.485 2.677 -8.109 1.00 93.44 480 VAL A CA 1
ATOM 3457 C C . VAL A 1 480 ? -7.246 3.652 -9.015 1.00 93.44 480 VAL A C 1
ATOM 3459 O O . VAL A 1 480 ? -6.852 4.815 -9.178 1.00 93.44 480 VAL A O 1
ATOM 3462 N N . PRO A 1 481 ? -8.308 3.188 -9.691 1.00 89.56 481 PRO A N 1
ATOM 3463 C CA . PRO A 1 481 ? -9.091 4.037 -10.572 1.00 89.56 481 PRO A CA 1
ATOM 3464 C C . PRO A 1 481 ? -9.995 4.997 -9.796 1.00 89.56 481 PRO A C 1
ATOM 3466 O O . PRO A 1 481 ? -10.445 4.694 -8.694 1.00 89.56 481 PRO A O 1
ATOM 3469 N N . ALA A 1 482 ? -10.332 6.136 -10.406 1.00 86.38 482 ALA A N 1
ATOM 3470 C CA . ALA A 1 482 ? -11.258 7.111 -9.817 1.00 86.38 482 ALA A CA 1
ATOM 3471 C C . ALA A 1 482 ? -12.645 6.510 -9.490 1.00 86.38 482 ALA A C 1
ATOM 3473 O O . ALA A 1 482 ? -13.326 6.988 -8.593 1.00 86.38 482 ALA A O 1
ATOM 3474 N N . SER A 1 483 ? -13.041 5.417 -10.152 1.00 85.19 483 SER A N 1
ATOM 3475 C CA . SER A 1 483 ? -14.291 4.692 -9.890 1.00 85.19 483 SER A CA 1
ATOM 3476 C C . SER A 1 483 ? -14.351 3.948 -8.545 1.00 85.19 483 SER A C 1
ATOM 3478 O O . SER A 1 483 ? -15.399 3.390 -8.231 1.00 85.19 483 SER A O 1
ATOM 3480 N N . LEU A 1 484 ? -13.278 3.933 -7.739 1.00 85.12 484 LEU A N 1
ATOM 3481 C CA . LEU A 1 484 ? -13.351 3.500 -6.331 1.00 85.12 484 LEU A CA 1
ATOM 3482 C C . LEU A 1 484 ? -14.003 4.554 -5.416 1.00 85.12 484 LEU A C 1
ATOM 3484 O O . LEU A 1 484 ? -14.396 4.236 -4.292 1.00 85.12 484 LEU A O 1
ATOM 3488 N N . TRP A 1 485 ? -14.151 5.791 -5.901 1.00 85.81 485 TRP A N 1
ATOM 3489 C CA . TRP A 1 485 ? -14.943 6.838 -5.270 1.00 85.81 485 TRP A CA 1
ATOM 3490 C C . TRP A 1 485 ? -16.281 6.936 -6.009 1.00 85.81 485 TRP A C 1
ATOM 3492 O O . TRP A 1 485 ? -16.355 7.299 -7.183 1.00 85.81 485 TRP A O 1
ATOM 3502 N N . SER A 1 486 ? -17.370 6.591 -5.321 1.00 76.56 486 SER A N 1
ATOM 3503 C CA . SER A 1 486 ? -18.727 6.743 -5.847 1.00 76.56 486 SER A CA 1
ATOM 3504 C C . SER A 1 486 ? -19.110 8.220 -5.771 1.00 76.56 486 SER A C 1
ATOM 3506 O O . SER A 1 486 ? -19.605 8.702 -4.748 1.00 76.56 486 SER A O 1
ATOM 3508 N N . GLY A 1 487 ? -18.793 8.961 -6.834 1.00 80.12 487 GLY A N 1
ATOM 3509 C CA . GLY A 1 487 ? -18.723 10.418 -6.787 1.00 80.12 487 GLY A CA 1
ATOM 3510 C C . GLY A 1 487 ? -17.515 10.836 -5.953 1.00 80.12 487 GLY A C 1
ATOM 3511 O O . GLY A 1 487 ? -16.396 10.831 -6.445 1.00 80.12 487 GLY A O 1
ATOM 3512 N N . THR A 1 488 ? -17.749 11.156 -4.684 1.00 77.00 488 THR A N 1
ATOM 3513 C CA . THR A 1 488 ? -16.724 11.582 -3.715 1.00 77.00 488 THR A CA 1
ATOM 3514 C C . THR A 1 488 ? -16.562 10.606 -2.540 1.00 77.00 488 THR A C 1
ATOM 3516 O O . THR A 1 488 ? -15.720 10.807 -1.665 1.00 77.00 488 THR A O 1
ATOM 3519 N N . VAL A 1 489 ? -17.371 9.539 -2.489 1.00 83.50 489 VAL A N 1
ATOM 3520 C CA . VAL A 1 489 ? -17.410 8.587 -1.367 1.00 83.50 489 VAL A CA 1
ATOM 3521 C C . VAL A 1 489 ? -16.565 7.356 -1.681 1.00 83.50 489 VAL A C 1
ATOM 3523 O O . VAL A 1 489 ? -16.948 6.533 -2.511 1.00 83.50 489 VAL A O 1
ATOM 3526 N N . TYR A 1 490 ? -15.436 7.211 -0.986 1.00 88.81 490 TYR A N 1
ATOM 3527 C CA . TYR A 1 490 ? -14.658 5.972 -0.981 1.00 88.81 490 TYR A CA 1
ATOM 3528 C C . TYR A 1 490 ? -15.377 4.875 -0.186 1.00 88.81 490 TYR A C 1
ATOM 3530 O O . TYR A 1 490 ? -15.841 5.122 0.929 1.00 88.81 490 TYR A O 1
ATOM 3538 N N . THR A 1 491 ? -15.376 3.650 -0.712 1.00 82.81 491 THR A N 1
ATOM 3539 C CA . THR A 1 491 ? -15.751 2.442 0.036 1.00 82.81 491 THR A CA 1
ATOM 3540 C C . THR A 1 491 ? -14.581 1.468 0.013 1.00 82.81 491 THR A C 1
ATOM 3542 O O . THR A 1 491 ? -14.075 1.134 -1.056 1.00 82.81 491 THR A O 1
ATOM 3545 N N . SER A 1 492 ? -14.159 0.989 1.186 1.00 86.12 492 SER A N 1
ATOM 3546 C CA . SER A 1 492 ? -13.102 -0.022 1.270 1.00 86.12 492 SER A CA 1
ATOM 3547 C C . SER A 1 492 ? -13.534 -1.325 0.581 1.00 86.12 492 SER A C 1
ATOM 3549 O O . SER A 1 492 ? -14.626 -1.815 0.883 1.00 86.12 492 SER A O 1
ATOM 3551 N N . PRO A 1 493 ? -12.692 -1.948 -0.269 1.00 79.94 493 PRO A N 1
ATOM 3552 C CA . PRO A 1 493 ? -12.945 -3.283 -0.823 1.00 79.94 493 PRO A CA 1
ATOM 3553 C C . PRO A 1 493 ? -12.741 -4.406 0.213 1.00 79.94 493 PRO A C 1
ATOM 3555 O O . PRO A 1 493 ? -12.736 -5.591 -0.130 1.00 79.94 493 PRO A O 1
ATOM 3558 N N . GLY A 1 494 ? -12.508 -4.041 1.477 1.00 84.50 494 GLY A N 1
ATOM 3559 C CA . GLY A 1 494 ? -12.064 -4.954 2.511 1.00 84.50 494 GLY A CA 1
ATOM 3560 C C . GLY A 1 494 ? -10.612 -5.381 2.321 1.00 84.50 494 GLY A C 1
ATOM 3561 O O . GLY A 1 494 ? -9.891 -4.945 1.416 1.00 84.50 494 GLY A O 1
ATOM 3562 N N . TYR A 1 495 ? -10.194 -6.263 3.213 1.00 81.94 495 TYR A N 1
ATOM 3563 C CA . TYR A 1 495 ? -8.817 -6.704 3.373 1.00 81.94 495 TYR A CA 1
ATOM 3564 C C . TYR A 1 495 ? -8.739 -8.196 3.065 1.00 81.94 495 TYR A C 1
ATOM 3566 O O . TYR A 1 495 ? -9.745 -8.901 3.165 1.00 81.94 495 TYR A O 1
ATOM 3574 N N . VAL A 1 496 ? -7.562 -8.679 2.675 1.00 70.12 496 VAL A N 1
ATOM 3575 C CA . VAL A 1 496 ? -7.286 -10.115 2.776 1.00 70.12 496 VAL A CA 1
ATOM 3576 C C . VAL A 1 496 ? -7.437 -10.541 4.242 1.00 70.12 496 VAL A C 1
ATOM 3578 O O . VAL A 1 496 ? -7.129 -9.751 5.141 1.00 70.12 496 VAL A O 1
ATOM 3581 N N . ALA A 1 497 ? -7.961 -11.750 4.451 1.00 39.88 497 ALA A N 1
ATOM 3582 C CA . ALA A 1 497 ? -7.941 -12.407 5.756 1.00 39.88 497 ALA A CA 1
ATOM 3583 C C . ALA A 1 497 ? -6.489 -12.725 6.148 1.00 39.88 497 ALA A C 1
ATOM 3585 O O . ALA A 1 497 ? -5.749 -13.181 5.241 1.00 39.88 497 ALA A O 1
#